Protein 4K51 (pdb70)

Structure (mmCIF, N/CA/C/O backbone):
data_4K51
#
_entry.id   4K51
#
_cell.length_a   137.140
_cell.length_b   137.140
_cell.length_c   137.140
_cell.angle_alpha   90.00
_cell.angle_beta   90.00
_cell.angle_gamma   90.00
#
_symmetry.space_group_name_H-M   'I 21 3'
#
loop_
_atom_site.group_PDB
_atom_site.id
_atom_site.type_symbol
_atom_site.label_atom_id
_atom_site.label_alt_id
_atom_site.label_comp_id
_atom_site.label_asym_id
_atom_site.label_entity_id
_atom_site.label_seq_id
_atom_site.pdbx_PDB_ins_code
_atom_site.Cartn_x
_atom_site.Cartn_y
_atom_site.Cartn_z
_atom_site.occupancy
_atom_site.B_iso_or_equiv
_atom_site.auth_seq_id
_atom_site.auth_comp_id
_atom_site.auth_asym_id
_atom_site.auth_atom_id
_atom_site.pdbx_PDB_model_num
ATOM 1 N N . THR A 1 8 ? 69.926 26.364 -15.602 1.00 111.39 278 THR A N 1
ATOM 2 C CA . THR A 1 8 ? 69.332 26.734 -14.321 1.00 110.49 278 THR A CA 1
ATOM 3 C C . THR A 1 8 ? 70.208 26.312 -13.147 1.00 110.74 278 THR A C 1
ATOM 4 O O . THR A 1 8 ? 70.705 25.186 -13.093 1.00 109.68 278 THR A O 1
ATOM 8 N N . LEU A 1 9 ? 70.384 27.229 -12.203 1.00 95.55 279 LEU A N 1
ATOM 9 C CA . LEU A 1 9 ? 71.117 26.940 -10.986 1.00 94.99 279 LEU A CA 1
ATOM 10 C C . LEU A 1 9 ? 70.276 26.084 -10.036 1.00 92.58 279 LEU A C 1
ATOM 11 O O . LEU A 1 9 ? 70.814 25.287 -9.253 1.00 90.73 279 LEU A O 1
ATOM 16 N N . ALA A 1 10 ? 68.957 26.236 -10.135 1.00 95.44 280 ALA A N 1
ATOM 17 C CA . ALA A 1 10 ? 68.019 25.432 -9.357 1.00 92.97 280 ALA A CA 1
ATOM 18 C C . ALA A 1 10 ? 68.167 23.935 -9.631 1.00 89.92 280 ALA A C 1
ATOM 19 O O . ALA A 1 10 ? 68.451 23.169 -8.711 1.00 87.88 280 ALA A O 1
ATOM 21 N N . ASN A 1 11 ? 67.988 23.525 -10.886 1.00 92.09 281 ASN A N 1
ATOM 22 C CA . ASN A 1 11 ? 68.105 22.118 -11.295 1.00 89.64 281 ASN A CA 1
ATOM 23 C C . ASN A 1 11 ? 69.452 21.473 -10.977 1.00 88.28 281 ASN A C 1
ATOM 24 O O . ASN A 1 11 ? 69.538 20.282 -10.660 1.00 88.05 281 ASN A O 1
ATOM 29 N N . TYR A 1 12 ? 70.494 22.287 -11.032 1.00 75.63 282 TYR A N 1
ATOM 30 C CA . TYR A 1 12 ? 71.840 21.844 -10.723 1.00 74.41 282 TYR A CA 1
ATOM 31 C C . TYR A 1 12 ? 71.978 21.585 -9.214 1.00 71.41 282 TYR A C 1
ATOM 32 O O . TYR A 1 12 ? 72.661 20.639 -8.782 1.00 69.71 282 TYR A O 1
ATOM 41 N N . TYR A 1 13 ? 71.295 22.403 -8.418 1.00 76.70 283 TYR A N 1
ATOM 42 C CA . TYR A 1 13 ? 71.263 22.219 -6.971 1.00 74.03 283 TYR A CA 1
ATOM 43 C C . TYR A 1 13 ? 70.364 21.043 -6.575 1.00 70.61 283 TYR A C 1
ATOM 44 O O . TYR A 1 13 ? 70.731 20.221 -5.731 1.00 69.37 283 TYR A O 1
ATOM 53 N N . GLU A 1 14 ? 69.187 20.994 -7.187 1.00 70.30 284 GLU A N 1
ATOM 54 C CA . GLU A 1 14 ? 68.244 19.888 -7.064 1.00 70.56 284 GLU A CA 1
ATOM 55 C C . GLU A 1 14 ? 68.944 18.548 -7.296 1.00 69.56 284 GLU A C 1
ATOM 56 O O . GLU A 1 14 ? 68.927 17.632 -6.445 1.00 68.59 284 GLU A O 1
ATOM 62 N N . ASN A 1 15 ? 69.562 18.446 -8.466 1.00 76.18 285 ASN A N 1
ATOM 63 C CA . ASN A 1 15 ? 70.377 17.293 -8.798 1.00 76.00 285 ASN A CA 1
ATOM 64 C C . ASN A 1 15 ? 71.421 17.006 -7.722 1.00 75.53 285 ASN A C 1
ATOM 65 O O . ASN A 1 15 ? 71.620 15.849 -7.341 1.00 75.41 285 ASN A O 1
ATOM 70 N N . LEU A 1 16 ? 72.052 18.062 -7.212 1.00 66.33 286 LEU A N 1
ATOM 71 C CA . LEU A 1 16 ? 73.022 17.928 -6.123 1.00 65.32 286 LEU A CA 1
ATOM 72 C C . LEU A 1 16 ? 72.417 17.358 -4.824 1.00 63.52 286 LEU A C 1
ATOM 73 O O . LEU A 1 16 ? 73.094 16.622 -4.091 1.00 62.72 286 LEU A O 1
ATOM 78 N N . VAL A 1 17 ? 71.180 17.733 -4.493 1.00 64.12 287 VAL A N 1
ATOM 79 C CA . VAL A 1 17 ? 70.572 17.185 -3.282 1.00 62.21 287 VAL A CA 1
ATOM 80 C C . VAL A 1 17 ? 70.322 15.688 -3.447 1.00 60.24 287 VAL A C 1
ATOM 81 O O . VAL A 1 17 ? 70.472 14.917 -2.485 1.00 59.53 287 VAL A O 1
ATOM 85 N N . LYS A 1 18 ? 69.972 15.264 -4.663 1.00 54.63 288 LYS A N 1
ATOM 86 C CA . LYS A 1 18 ? 69.773 13.831 -4.886 1.00 55.58 288 LYS A CA 1
ATOM 87 C C . LYS A 1 18 ? 71.078 13.066 -4.743 1.00 56.79 288 LYS A C 1
ATOM 88 O O . LYS A 1 18 ? 71.168 12.082 -4.000 1.00 56.93 288 LYS A O 1
ATOM 94 N N . VAL A 1 19 ? 72.092 13.543 -5.457 1.00 61.52 289 VAL A N 1
ATOM 95 C CA . VAL A 1 19 ? 73.422 12.962 -5.387 1.00 63.67 289 VAL A CA 1
ATOM 96 C C . VAL A 1 19 ? 73.884 12.769 -3.957 1.00 62.58 289 VAL A C 1
ATOM 97 O O . VAL A 1 19 ? 74.236 11.654 -3.552 1.00 63.14 289 VAL A O 1
ATOM 101 N N . PHE A 1 20 ? 73.828 13.839 -3.173 1.00 60.05 290 PHE A N 1
ATOM 102 C CA . PHE A 1 20 ? 74.302 13.787 -1.798 1.00 59.10 290 PHE A CA 1
ATOM 103 C C . PHE A 1 20 ? 73.448 12.912 -0.888 1.00 56.34 290 PHE A C 1
ATOM 104 O O . PHE A 1 20 ? 73.950 12.339 0.085 1.00 55.00 290 PHE A O 1
ATOM 112 N N . PHE A 1 21 ? 72.185 12.737 -1.253 1.00 56.19 291 PHE A N 1
ATOM 113 C CA . PHE A 1 21 ? 71.347 11.830 -0.494 1.00 56.92 291 PHE A CA 1
ATOM 114 C C . PHE A 1 21 ? 71.762 10.387 -0.713 1.00 56.52 291 PHE A C 1
ATOM 115 O O . PHE A 1 21 ? 71.890 9.638 0.256 1.00 56.01 291 PHE A O 1
ATOM 123 N N . VAL A 1 22 ? 72.006 9.995 -1.961 1.00 62.48 292 VAL A N 1
ATOM 124 C CA . VAL A 1 22 ? 72.426 8.619 -2.234 1.00 64.46 292 VAL A CA 1
ATOM 125 C C . VAL A 1 22 ? 73.876 8.350 -1.793 1.00 67.08 292 VAL A C 1
ATOM 126 O O . VAL A 1 22 ? 74.241 7.201 -1.543 1.00 69.76 292 VAL A O 1
ATOM 130 N N . SER A 1 23 ? 74.692 9.395 -1.666 1.00 68.76 293 SER A N 1
ATOM 131 C CA . SER A 1 23 ? 76.103 9.202 -1.310 1.00 68.94 293 SER A CA 1
ATOM 132 C C . SER A 1 23 ? 76.332 8.928 0.163 1.00 68.44 293 SER A C 1
ATOM 133 O O . SER A 1 23 ? 77.326 8.304 0.542 1.00 70.32 293 SER A O 1
ATOM 136 N N . GLY A 1 24 ? 75.416 9.391 0.999 1.00 60.79 294 GLY A N 1
ATOM 137 C CA . GLY A 1 24 ? 75.585 9.236 2.428 1.00 58.65 294 GLY A CA 1
ATOM 138 C C . GLY A 1 24 ? 76.371 10.399 2.976 1.00 58.06 294 GLY A C 1
ATOM 139 O O . GLY A 1 24 ? 77.012 10.284 4.015 1.00 59.26 294 GLY A O 1
ATOM 140 N N . ASP A 1 25 ? 76.304 11.533 2.291 1.00 63.46 295 ASP A N 1
ATOM 141 C CA . ASP A 1 25 ? 76.887 12.756 2.811 1.00 62.15 295 ASP A CA 1
ATOM 142 C C . ASP A 1 25 ? 75.691 13.690 3.075 1.00 61.30 295 ASP A C 1
ATOM 143 O O . ASP A 1 25 ? 75.406 14.583 2.273 1.00 59.65 295 ASP A O 1
ATOM 148 N N . PRO A 1 26 ? 74.955 13.451 4.181 1.00 66.04 296 PRO A N 1
ATOM 149 C CA . PRO A 1 26 ? 73.699 14.156 4.482 1.00 65.09 296 PRO A CA 1
ATOM 150 C C . PRO A 1 26 ? 73.853 15.651 4.735 1.00 65.29 296 PRO A C 1
ATOM 151 O O . PRO A 1 26 ? 72.944 16.416 4.414 1.00 65.69 296 PRO A O 1
ATOM 155 N N . LEU A 1 27 ? 75.000 16.056 5.262 1.00 52.42 297 LEU A N 1
ATOM 156 C CA . LEU A 1 27 ? 75.266 17.463 5.537 1.00 53.49 297 LEU A CA 1
ATOM 157 C C . LEU A 1 27 ? 75.332 18.280 4.246 1.00 54.36 297 LEU A C 1
ATOM 158 O O . LEU A 1 27 ? 74.850 19.409 4.191 1.00 56.05 297 LEU A O 1
ATOM 163 N N . LEU A 1 28 ? 75.923 17.691 3.205 1.00 58.79 298 LEU A N 1
ATOM 164 C CA . LEU A 1 28 ? 75.965 18.299 1.878 1.00 57.12 298 LEU A CA 1
ATOM 165 C C . LEU A 1 28 ? 74.572 18.273 1.235 1.00 56.07 298 LEU A C 1
ATOM 166 O O . LEU A 1 28 ? 74.231 19.128 0.417 1.00 57.24 298 LEU A O 1
ATOM 171 N N . HIS A 1 29 ? 73.778 17.274 1.614 1.00 50.78 299 HIS A N 1
ATOM 172 C CA . HIS A 1 29 ? 72.399 17.127 1.158 1.00 50.03 299 HIS A CA 1
ATOM 173 C C . HIS A 1 29 ? 71.530 18.293 1.629 1.00 51.38 299 HIS A C 1
ATOM 174 O O . HIS A 1 29 ? 70.951 19.022 0.813 1.00 51.04 299 HIS A O 1
ATOM 181 N N . THR A 1 30 ? 71.478 18.492 2.947 1.00 57.11 300 THR A N 1
ATOM 182 C CA . THR A 1 30 ? 70.757 19.641 3.495 1.00 58.69 300 THR A CA 1
ATOM 183 C C . THR A 1 30 ? 71.380 20.970 3.066 1.00 59.25 300 THR A C 1
ATOM 184 O O . THR A 1 30 ? 70.670 21.966 2.924 1.00 59.60 300 THR A O 1
ATOM 188 N N . THR A 1 31 ? 72.686 20.968 2.821 1.00 54.90 301 THR A N 1
ATOM 189 C CA . THR A 1 31 ? 73.394 22.160 2.341 1.00 56.65 301 THR A CA 1
ATOM 190 C C . THR A 1 31 ? 72.939 22.560 0.948 1.00 58.37 301 THR A C 1
ATOM 191 O O . THR A 1 31 ? 72.582 23.721 0.721 1.00 59.42 301 THR A O 1
ATOM 195 N N . ALA A 1 32 ? 72.980 21.609 0.021 1.00 58.33 302 ALA A N 1
ATOM 196 C CA . ALA A 1 32 ? 72.509 21.835 -1.344 1.00 58.95 302 ALA A CA 1
ATOM 197 C C . ALA A 1 32 ? 71.024 22.210 -1.351 1.00 59.18 302 ALA A C 1
ATOM 198 O O . ALA A 1 32 ? 70.570 22.985 -2.201 1.00 59.23 302 ALA A O 1
ATOM 200 N N . TRP A 1 33 ? 70.284 21.669 -0.386 1.00 67.57 303 TRP A N 1
ATOM 201 C CA . TRP A 1 33 ? 68.876 22.001 -0.192 1.00 68.61 303 TRP A CA 1
ATOM 202 C C . TRP A 1 33 ? 68.734 23.492 0.110 1.00 70.22 303 TRP A C 1
ATOM 203 O O . TRP A 1 33 ? 67.884 24.179 -0.464 1.00 72.11 303 TRP A O 1
ATOM 214 N N . LYS A 1 34 ? 69.570 23.986 1.015 1.00 59.68 304 LYS A N 1
ATOM 215 C CA . LYS A 1 34 ? 69.540 25.396 1.392 1.00 61.05 304 LYS A CA 1
ATOM 216 C C . LYS A 1 34 ? 69.925 26.305 0.227 1.00 61.70 304 LYS A C 1
ATOM 217 O O . LYS A 1 34 ? 69.353 27.394 0.053 1.00 63.19 304 LYS A O 1
ATOM 223 N N . LYS A 1 35 ? 70.911 25.867 -0.554 1.00 58.93 305 LYS A N 1
ATOM 224 C CA . LYS A 1 35 ? 71.332 26.588 -1.749 1.00 60.25 305 LYS A CA 1
ATOM 225 C C . LYS A 1 35 ? 70.217 26.677 -2.794 1.00 61.18 305 LYS A C 1
ATOM 226 O O . LYS A 1 35 ? 70.086 27.684 -3.489 1.00 62.72 305 LYS A O 1
ATOM 232 N N . PHE A 1 36 ? 69.412 25.624 -2.886 1.00 69.48 306 PHE A N 1
ATOM 233 C CA . PHE A 1 36 ? 68.247 25.615 -3.765 1.00 71.00 306 PHE A CA 1
ATOM 234 C C . PHE A 1 36 ? 67.143 26.523 -3.234 1.00 73.75 306 PHE A C 1
ATOM 235 O O . PHE A 1 36 ? 66.459 27.194 -4.006 1.00 75.41 306 PHE A O 1
ATOM 243 N N . TYR A 1 37 ? 66.983 26.533 -1.914 1.00 76.98 307 TYR A N 1
ATOM 244 C CA . TYR A 1 37 ? 65.905 27.255 -1.239 1.00 79.55 307 TYR A CA 1
ATOM 245 C C . TYR A 1 37 ? 66.052 28.766 -1.351 1.00 82.85 307 TYR A C 1
ATOM 246 O O . TYR A 1 37 ? 65.065 29.480 -1.566 1.00 84.18 307 TYR A O 1
ATOM 255 N N . LYS A 1 38 ? 67.284 29.247 -1.205 1.00 83.70 308 LYS A N 1
ATOM 256 C CA . LYS A 1 38 ? 67.597 30.660 -1.399 1.00 85.92 308 LYS A CA 1
ATOM 257 C C . LYS A 1 38 ? 67.179 31.088 -2.805 1.00 88.08 308 LYS A C 1
ATOM 258 O O . LYS A 1 38 ? 66.533 32.122 -2.975 1.00 89.63 308 LYS A O 1
ATOM 264 N N . LEU A 1 39 ? 67.568 30.298 -3.805 1.00 84.78 309 LEU A N 1
ATOM 265 C CA . LEU A 1 39 ? 67.126 30.504 -5.185 1.00 86.47 309 LEU A CA 1
ATOM 266 C C . LEU A 1 39 ? 65.614 30.581 -5.302 1.00 88.16 309 LEU A C 1
ATOM 267 O O . LEU A 1 39 ? 65.073 31.529 -5.874 1.00 90.23 309 LEU A O 1
ATOM 272 N N . TYR A 1 40 ? 64.939 29.566 -4.774 1.00 70.69 310 TYR A N 1
ATOM 273 C CA . TYR A 1 40 ? 63.488 29.496 -4.856 1.00 72.84 310 TYR A CA 1
ATOM 274 C C . TYR A 1 40 ? 62.847 30.715 -4.185 1.00 77.01 310 TYR A C 1
ATOM 275 O O . TYR A 1 40 ? 61.774 31.157 -4.595 1.00 77.17 310 TYR A O 1
ATOM 284 N N . SER A 1 41 ? 63.520 31.257 -3.167 1.00 92.11 311 SER A N 1
ATOM 285 C CA . SER A 1 41 ? 63.035 32.431 -2.448 1.00 96.89 311 SER A CA 1
ATOM 286 C C . SER A 1 41 ? 63.228 33.713 -3.267 1.00 102.80 311 SER A C 1
ATOM 287 O O . SER A 1 41 ? 62.413 34.639 -3.186 1.00 104.07 311 SER A O 1
ATOM 290 N N . THR A 1 42 ? 64.309 33.775 -4.043 1.00 94.11 312 THR A N 1
ATOM 291 C CA . THR A 1 42 ? 64.511 34.871 -4.986 1.00 99.14 312 THR A CA 1
ATOM 292 C C . THR A 1 42 ? 63.436 34.824 -6.060 1.00 105.48 312 THR A C 1
ATOM 293 O O . THR A 1 42 ? 62.929 35.848 -6.499 1.00 109.39 312 THR A O 1
ATOM 297 N N . ASN A 1 43 ? 63.115 33.614 -6.490 1.00 112.92 313 ASN A N 1
ATOM 298 C CA . ASN A 1 43 ? 62.106 33.389 -7.508 1.00 115.44 313 ASN A CA 1
ATOM 299 C C . ASN A 1 43 ? 60.724 33.883 -7.073 1.00 121.78 313 ASN A C 1
ATOM 300 O O . ASN A 1 43 ? 60.418 33.901 -5.882 1.00 120.46 313 ASN A O 1
ATOM 305 N N . PRO A 1 44 ? 59.890 34.295 -8.042 1.00 108.40 314 PRO A N 1
ATOM 306 C CA . PRO A 1 44 ? 58.540 34.760 -7.721 1.00 113.63 314 PRO A CA 1
ATOM 307 C C . PRO A 1 44 ? 57.438 33.760 -8.093 1.00 117.89 314 PRO A C 1
ATOM 308 O O . PRO A 1 44 ? 56.262 34.098 -7.981 1.00 118.96 314 PRO A O 1
ATOM 312 N N . ARG A 1 45 ? 57.805 32.554 -8.524 1.00 171.40 315 ARG A N 1
ATOM 313 C CA . ARG A 1 45 ? 56.815 31.499 -8.770 1.00 173.45 315 ARG A CA 1
ATOM 314 C C . ARG A 1 45 ? 56.524 30.812 -7.445 1.00 171.35 315 ARG A C 1
ATOM 315 O O . ARG A 1 45 ? 55.984 29.700 -7.400 1.00 170.77 315 ARG A O 1
ATOM 323 N N . ALA A 1 46 ? 56.882 31.499 -6.367 1.00 143.27 316 ALA A N 1
ATOM 324 C CA . ALA A 1 46 ? 56.784 30.963 -5.026 1.00 139.20 316 ALA A CA 1
ATOM 325 C C . ALA A 1 46 ? 55.353 30.714 -4.604 1.00 137.09 316 ALA A C 1
ATOM 326 O O . ALA A 1 46 ? 54.550 31.641 -4.506 1.00 138.37 316 ALA A O 1
ATOM 328 N N . THR A 1 47 ? 55.040 29.445 -4.360 1.00 97.83 317 THR A N 1
ATOM 329 C CA . THR A 1 47 ? 53.848 29.100 -3.612 1.00 97.70 317 THR A CA 1
ATOM 330 C C . THR A 1 47 ? 54.323 28.983 -2.176 1.00 91.78 317 THR A C 1
ATOM 331 O O . THR A 1 47 ? 55.437 28.518 -1.920 1.00 89.84 317 THR A O 1
ATOM 335 N N . GLU A 1 48 ? 53.490 29.423 -1.241 1.00 96.06 318 GLU A N 1
ATOM 336 C CA . GLU A 1 48 ? 53.833 29.381 0.173 1.00 93.89 318 GLU A CA 1
ATOM 337 C C . GLU A 1 48 ? 53.943 27.930 0.662 1.00 88.99 318 GLU A C 1
ATOM 338 O O . GLU A 1 48 ? 54.665 27.625 1.619 1.00 87.23 318 GLU A O 1
ATOM 344 N N . GLU A 1 49 ? 53.220 27.037 -0.011 1.00 113.63 319 GLU A N 1
ATOM 345 C CA . GLU A 1 49 ? 53.200 25.621 0.345 1.00 111.80 319 GLU A CA 1
ATOM 346 C C . GLU A 1 49 ? 54.476 24.888 -0.032 1.00 104.99 319 GLU A C 1
ATOM 347 O O . GLU A 1 49 ? 54.878 23.940 0.645 1.00 104.69 319 GLU A O 1
ATOM 353 N N . GLU A 1 50 ? 55.102 25.315 -1.121 1.00 89.36 320 GLU A N 1
ATOM 354 C CA . GLU A 1 50 ? 56.402 24.783 -1.483 1.00 83.65 320 GLU A CA 1
ATOM 355 C C . GLU A 1 50 ? 57.382 25.199 -0.403 1.00 78.07 320 GLU A C 1
ATOM 356 O O . GLU A 1 50 ? 58.244 24.424 -0.019 1.00 76.12 320 GLU A O 1
ATOM 362 N N . PHE A 1 51 ? 57.230 26.421 0.098 1.00 90.95 321 PHE A N 1
ATOM 363 C CA . PHE A 1 51 ? 58.046 26.895 1.210 1.00 87.69 321 PHE A CA 1
ATOM 364 C C . PHE A 1 51 ? 57.934 25.999 2.437 1.00 84.37 321 PHE A C 1
ATOM 365 O O . PHE A 1 51 ? 58.942 25.554 2.986 1.00 84.00 321 PHE A O 1
ATOM 373 N N . LYS A 1 52 ? 56.702 25.731 2.862 1.00 76.43 322 LYS A N 1
ATOM 374 C CA . LYS A 1 52 ? 56.494 24.867 4.014 1.00 73.16 322 LYS A CA 1
ATOM 375 C C . LYS A 1 52 ? 57.048 23.463 3.794 1.00 70.43 322 LYS A C 1
ATOM 376 O O . LYS A 1 52 ? 57.719 22.915 4.666 1.00 69.82 322 LYS A O 1
ATOM 382 N N . THR A 1 53 ? 56.806 22.904 2.614 1.00 72.28 323 THR A N 1
ATOM 383 C CA . THR A 1 53 ? 57.303 21.574 2.287 1.00 69.10 323 THR A CA 1
ATOM 384 C C . THR A 1 53 ? 58.835 21.555 2.233 1.00 66.01 323 THR A C 1
ATOM 385 O O . THR A 1 53 ? 59.461 20.673 2.815 1.00 65.07 323 THR A O 1
ATOM 389 N N . TYR A 1 54 ? 59.436 22.515 1.536 1.00 62.83 324 TYR A N 1
ATOM 390 C CA . TYR A 1 54 ? 60.894 22.568 1.393 1.00 60.90 324 TYR A CA 1
ATOM 391 C C . TYR A 1 54 ? 61.590 22.827 2.723 1.00 59.33 324 TYR A C 1
ATOM 392 O O . TYR A 1 54 ? 62.567 22.158 3.054 1.00 58.12 324 TYR A O 1
ATOM 401 N N . SER A 1 55 ? 61.068 23.785 3.482 1.00 59.50 325 SER A N 1
ATOM 402 C CA . SER A 1 55 ? 61.636 24.147 4.770 1.00 59.60 325 SER A CA 1
ATOM 403 C C . SER A 1 55 ? 61.530 22.976 5.749 1.00 57.29 325 SER A C 1
ATOM 404 O O . SER A 1 55 ? 62.512 22.627 6.415 1.00 57.20 325 SER A O 1
ATOM 407 N N . SER A 1 56 ? 60.348 22.364 5.830 1.00 68.73 326 SER A N 1
ATOM 408 C CA . SER A 1 56 ? 60.152 21.168 6.652 1.00 67.17 326 SER A CA 1
ATOM 409 C C . SER A 1 56 ? 61.076 20.033 6.200 1.00 66.55 326 SER A C 1
ATOM 410 O O . SER A 1 56 ? 61.666 19.329 7.024 1.00 67.86 326 SER A O 1
ATOM 413 N N . THR A 1 57 ? 61.216 19.874 4.888 1.00 60.79 327 THR A N 1
ATOM 414 C CA . THR A 1 57 ? 62.119 18.878 4.313 1.00 59.19 327 THR A CA 1
ATOM 415 C C . THR A 1 57 ? 63.569 19.123 4.741 1.00 59.40 327 THR A C 1
ATOM 416 O O . THR A 1 57 ? 64.251 18.201 5.201 1.00 58.89 327 THR A O 1
ATOM 420 N N . ILE A 1 58 ? 64.026 20.363 4.578 1.00 61.15 328 ILE A N 1
ATOM 421 C CA . ILE A 1 58 ? 65.377 20.766 4.970 1.00 60.82 328 ILE A CA 1
ATOM 422 C C . ILE A 1 58 ? 65.668 20.499 6.457 1.00 60.64 328 ILE A C 1
ATOM 423 O O . ILE A 1 58 ? 66.667 19.854 6.821 1.00 59.37 328 ILE A O 1
ATOM 428 N N . PHE A 1 59 ? 64.786 20.994 7.315 1.00 58.39 329 PHE A N 1
ATOM 429 C CA . PHE A 1 59 ? 64.968 20.840 8.750 1.00 58.48 329 PHE A CA 1
ATOM 430 C C . PHE A 1 59 ? 64.970 19.367 9.166 1.00 57.77 329 PHE A C 1
ATOM 431 O O . PHE A 1 59 ? 65.851 18.938 9.911 1.00 57.61 329 PHE A O 1
ATOM 439 N N . LEU A 1 60 ? 64.043 18.578 8.628 1.00 58.81 330 LEU A N 1
ATOM 440 C CA . LEU A 1 60 ? 63.986 17.143 8.912 1.00 57.96 330 LEU A CA 1
ATOM 441 C C . LEU A 1 60 ? 65.269 16.448 8.443 1.00 58.31 330 LEU A C 1
ATOM 442 O O . LEU A 1 60 ? 65.744 15.519 9.091 1.00 59.09 330 LEU A O 1
ATOM 447 N N . SER A 1 61 ? 65.819 16.899 7.322 1.00 53.52 331 SER A N 1
ATOM 448 C CA . SER A 1 61 ? 67.095 16.381 6.836 1.00 53.04 331 SER A CA 1
ATOM 449 C C . SER A 1 61 ? 68.211 16.613 7.844 1.00 52.49 331 SER A C 1
ATOM 450 O O . SER A 1 61 ? 69.045 15.734 8.066 1.00 51.63 331 SER A O 1
ATOM 453 N N . ALA A 1 62 ? 68.195 17.784 8.479 1.00 63.73 332 ALA A N 1
ATOM 454 C CA . ALA A 1 62 ? 69.217 18.132 9.457 1.00 61.94 332 ALA A CA 1
ATOM 455 C C . ALA A 1 62 ? 69.060 17.359 10.764 1.00 62.37 332 ALA A C 1
ATOM 456 O O . ALA A 1 62 ? 70.053 16.893 11.321 1.00 61.60 332 ALA A O 1
ATOM 458 N N . ILE A 1 63 ? 67.819 17.172 11.212 1.00 52.84 333 ILE A N 1
ATOM 459 C CA . ILE A 1 63 ? 67.527 16.414 12.431 1.00 54.84 333 ILE A CA 1
ATOM 460 C C . ILE A 1 63 ? 67.974 14.962 12.266 1.00 54.51 333 ILE A C 1
ATOM 461 O O . ILE A 1 63 ? 68.654 14.401 13.124 1.00 54.59 333 ILE A O 1
ATOM 466 N N . SER A 1 64 ? 67.595 14.361 11.147 1.00 60.64 334 SER A N 1
ATOM 467 C CA . SER A 1 64 ? 67.900 12.965 10.878 1.00 60.55 334 SER A CA 1
ATOM 468 C C . SER A 1 64 ? 69.319 12.731 10.379 1.00 61.53 334 SER A C 1
ATOM 469 O O . SER A 1 64 ? 69.645 11.648 9.895 1.00 61.43 334 SER A O 1
ATOM 472 N N . THR A 1 65 ? 70.179 13.729 10.531 1.00 53.80 335 THR A N 1
ATOM 473 C CA . THR A 1 65 ? 71.566 13.601 10.111 1.00 54.98 335 THR A CA 1
ATOM 474 C C . THR A 1 65 ? 72.356 12.881 11.184 1.00 57.03 335 THR A C 1
ATOM 475 O O . THR A 1 65 ? 72.248 13.198 12.365 1.00 57.40 335 THR A O 1
ATOM 479 N N . GLN A 1 66 ? 73.125 11.887 10.758 1.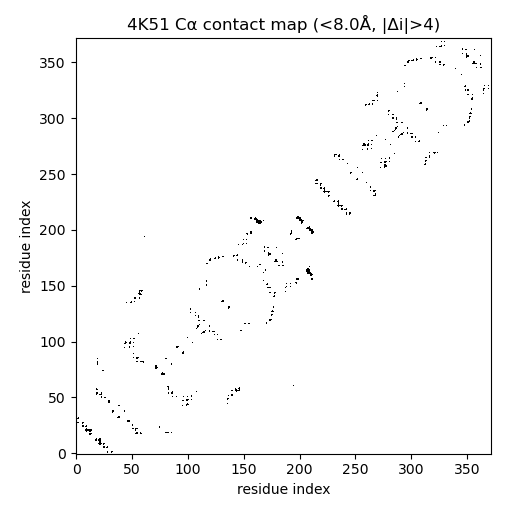00 58.43 336 GLN A N 1
ATOM 480 C CA . GLN A 1 66 ? 73.975 11.090 11.628 1.00 62.09 336 GLN A CA 1
ATOM 481 C C . GLN A 1 66 ? 74.870 11.965 12.491 1.00 65.43 336 GLN A C 1
ATOM 482 O O . GLN A 1 66 ? 75.272 13.051 12.082 1.00 64.18 336 GLN A O 1
ATOM 488 N N . LEU A 1 67 ? 75.155 11.500 13.699 1.00 61.02 337 LEU A N 1
ATOM 489 C CA . LEU A 1 67 ? 76.037 12.223 14.602 1.00 67.57 337 LEU A CA 1
ATOM 490 C C . LEU A 1 67 ? 77.446 12.277 14.028 1.00 71.68 337 LEU A C 1
ATOM 491 O O . LEU A 1 67 ? 77.875 11.356 13.337 1.00 69.73 337 LEU A O 1
ATOM 496 N N . ASP A 1 68 ? 78.141 13.379 14.281 1.00 105.56 338 ASP A N 1
ATOM 497 C CA . ASP A 1 68 ? 79.443 13.642 13.680 1.00 111.29 338 ASP A CA 1
ATOM 498 C C . ASP A 1 68 ? 80.489 12.622 14.105 1.00 118.02 338 ASP A C 1
ATOM 499 O O . ASP A 1 68 ? 80.963 12.653 15.242 1.00 120.73 338 ASP A O 1
ATOM 504 N N . GLU A 1 69 ? 80.844 11.710 13.204 1.00 135.43 339 GLU A N 1
ATOM 505 C CA . GLU A 1 69 ? 82.033 10.909 13.427 1.00 141.83 339 GLU A CA 1
ATOM 506 C C . GLU A 1 69 ? 83.211 11.856 13.489 1.00 145.55 339 GLU A C 1
ATOM 507 O O . GLU A 1 69 ? 83.193 12.912 12.857 1.00 144.57 339 GLU A O 1
ATOM 513 N N . ILE A 1 70 ? 84.222 11.516 14.277 1.00 131.79 340 ILE A N 1
ATOM 514 C CA . ILE A 1 70 ? 85.447 12.295 14.252 1.00 135.35 340 ILE A CA 1
ATOM 515 C C . ILE A 1 70 ? 86.547 11.490 13.562 1.00 136.21 340 ILE A C 1
ATOM 516 O O . ILE A 1 70 ? 87.131 10.584 14.157 1.00 139.59 340 ILE A O 1
ATOM 521 N N . PRO A 1 71 ? 86.813 11.815 12.287 1.00 122.08 341 PRO A N 1
ATOM 522 C CA . PRO A 1 71 ? 87.762 11.119 11.421 1.00 120.59 341 PRO A CA 1
ATOM 523 C C . PRO A 1 71 ? 89.082 11.878 11.317 1.00 119.14 341 PRO A C 1
ATOM 524 O O . PRO A 1 71 ? 89.856 11.634 10.390 1.00 117.96 341 PRO A O 1
ATOM 528 N N . TYR A 1 75 ? 92.335 11.440 5.231 1.00 119.55 345 TYR A N 1
ATOM 529 C CA . TYR A 1 75 ? 92.224 12.766 4.628 1.00 119.76 345 TYR A CA 1
ATOM 530 C C . TYR A 1 75 ? 90.752 13.123 4.426 1.00 117.38 345 TYR A C 1
ATOM 531 O O . TYR A 1 75 ? 89.868 12.339 4.760 1.00 117.31 345 TYR A O 1
ATOM 540 N N . ASP A 1 76 ? 90.492 14.298 3.863 1.00 107.73 346 ASP A N 1
ATOM 541 C CA . ASP A 1 76 ? 89.125 14.728 3.585 1.00 104.12 346 ASP A CA 1
ATOM 542 C C . ASP A 1 76 ? 88.954 14.746 2.072 1.00 103.06 346 ASP A C 1
ATOM 543 O O . ASP A 1 76 ? 89.622 15.510 1.379 1.00 103.75 346 ASP A O 1
ATOM 548 N N . PRO A 1 77 ? 88.053 13.891 1.557 1.00 88.56 347 PRO A N 1
ATOM 549 C CA . PRO A 1 77 ? 87.754 13.798 0.125 1.00 87.19 347 PRO A CA 1
ATOM 550 C C . PRO A 1 77 ? 86.508 14.574 -0.276 1.00 84.19 347 PRO A C 1
ATOM 551 O O . PRO A 1 77 ? 86.049 14.428 -1.413 1.00 83.30 347 PRO A O 1
ATOM 555 N N . HIS A 1 78 ? 85.998 15.406 0.632 1.00 73.80 348 HIS A N 1
ATOM 556 C CA . HIS A 1 78 ? 84.834 16.238 0.345 1.00 72.44 348 HIS A CA 1
ATOM 557 C C . HIS A 1 78 ? 85.269 17.643 -0.084 1.00 72.55 348 HIS A C 1
ATOM 558 O O . HIS A 1 78 ? 84.428 18.507 -0.353 1.00 72.00 348 HIS A O 1
ATOM 565 N N . LEU A 1 79 ? 86.581 17.868 -0.148 1.00 94.61 349 LEU A N 1
ATOM 566 C CA . LEU A 1 79 ? 87.148 19.201 -0.376 1.00 95.68 349 LEU A CA 1
ATOM 567 C C . LEU A 1 79 ? 86.587 19.927 -1.604 1.00 96.26 349 LEU A C 1
ATOM 568 O O . LEU A 1 79 ? 86.197 21.092 -1.496 1.00 96.79 349 LEU A O 1
ATOM 573 N N . ARG A 1 80 ? 86.530 19.269 -2.761 1.00 84.17 350 ARG A N 1
ATOM 574 C CA . ARG A 1 80 ? 85.991 19.931 -3.955 1.00 86.38 350 ARG A CA 1
ATOM 575 C C . ARG A 1 80 ? 84.476 20.121 -3.864 1.00 84.20 350 ARG A C 1
ATOM 576 O O . ARG A 1 80 ? 83.918 20.983 -4.540 1.00 84.09 350 ARG A O 1
ATOM 584 N N . MET A 1 81 ? 83.821 19.336 -3.015 1.00 76.31 351 MET A N 1
ATOM 585 C CA . MET A 1 81 ? 82.394 19.499 -2.780 1.00 75.39 351 MET A CA 1
ATOM 586 C C . MET A 1 81 ? 82.144 20.695 -1.867 1.00 73.49 351 MET A C 1
ATOM 587 O O . MET A 1 81 ? 81.191 21.455 -2.078 1.00 73.69 351 MET A O 1
ATOM 592 N N . TYR A 1 82 ? 83.010 20.864 -0.867 1.00 72.29 352 TYR A N 1
ATOM 593 C CA . TYR A 1 82 ? 82.994 22.050 -0.016 1.00 70.92 352 TYR A CA 1
ATOM 594 C C . TYR A 1 82 ? 83.169 23.261 -0.924 1.00 71.82 352 TYR A C 1
ATOM 595 O O . TYR A 1 82 ? 82.407 24.229 -0.849 1.00 71.90 352 TYR A O 1
ATOM 604 N N . ARG A 1 83 ? 84.167 23.187 -1.799 1.00 91.46 353 ARG A N 1
ATOM 605 C CA . ARG A 1 83 ? 84.449 24.267 -2.734 1.00 92.81 353 ARG A CA 1
ATOM 606 C C . ARG A 1 83 ? 83.281 24.577 -3.652 1.00 94.67 353 ARG A C 1
ATOM 607 O O . ARG A 1 83 ? 82.875 25.728 -3.794 1.00 95.31 353 ARG A O 1
ATOM 615 N N . LEU A 1 84 ? 82.761 23.534 -4.276 1.00 75.80 354 LEU A N 1
ATOM 616 C CA . LEU A 1 84 ? 81.583 23.616 -5.119 1.00 78.34 354 LEU A CA 1
ATOM 617 C C . LEU A 1 84 ? 80.414 24.317 -4.410 1.00 80.79 354 LEU A C 1
ATOM 618 O O . LEU A 1 84 ? 79.721 25.134 -5.011 1.00 81.51 354 LEU A O 1
ATOM 623 N N . LEU A 1 85 ? 80.222 24.006 -3.129 1.00 102.96 355 LEU A N 1
ATOM 624 C CA . LEU A 1 85 ? 79.074 24.501 -2.363 1.00 103.43 355 LEU A CA 1
ATOM 625 C C . LEU A 1 85 ? 79.367 25.764 -1.554 1.00 108.69 355 LEU A C 1
ATOM 626 O O . LEU A 1 85 ? 78.518 26.238 -0.796 1.00 109.32 355 LEU A O 1
ATOM 631 N N . ASN A 1 86 ? 80.573 26.293 -1.720 1.00 97.65 356 ASN A N 1
ATOM 632 C CA . ASN A 1 86 ? 81.006 27.512 -1.036 1.00 101.23 356 ASN A CA 1
ATOM 633 C C . ASN A 1 86 ? 81.074 27.401 0.491 1.00 107.93 356 ASN A C 1
ATOM 634 O O . ASN A 1 86 ? 80.925 28.396 1.204 1.00 107.67 356 ASN A O 1
ATOM 639 N N . LEU A 1 87 ? 81.291 26.186 0.986 1.00 89.98 357 LEU A N 1
ATOM 640 C CA . LEU A 1 87 ? 81.662 25.998 2.379 1.00 97.52 357 LEU A CA 1
ATOM 641 C C . LEU A 1 87 ? 83.148 26.315 2.458 1.00 100.66 357 LEU A C 1
ATOM 642 O O . LEU A 1 87 ? 83.879 26.077 1.496 1.00 101.57 357 LEU A O 1
ATOM 647 N N . ASP A 1 88 ? 83.611 26.838 3.589 1.00 152.75 358 ASP A N 1
ATOM 648 C CA . ASP A 1 88 ? 85.042 27.068 3.749 1.00 156.63 358 ASP A CA 1
ATOM 649 C C . ASP A 1 88 ? 85.630 26.085 4.747 1.00 154.35 358 ASP A C 1
ATOM 650 O O . ASP A 1 88 ? 86.847 25.952 4.862 1.00 156.58 358 ASP A O 1
ATOM 655 N N . ALA A 1 89 ? 84.749 25.383 5.450 1.00 101.30 359 ALA A N 1
ATOM 656 C CA . ALA A 1 89 ? 85.172 24.357 6.392 1.00 95.09 359 ALA A CA 1
ATOM 657 C C . ALA A 1 89 ? 84.222 23.167 6.378 1.00 87.26 359 ALA A C 1
ATOM 658 O O . ALA A 1 89 ? 83.138 23.229 5.799 1.00 85.15 359 ALA A O 1
ATOM 660 N N . LYS A 1 90 ? 84.638 22.076 7.010 1.00 91.29 360 LYS A N 1
ATOM 661 C CA . LYS A 1 90 ? 83.782 20.913 7.177 1.00 85.25 360 LYS A CA 1
ATOM 662 C C . LYS A 1 90 ? 82.538 21.288 7.969 1.00 80.58 360 LYS A C 1
ATOM 663 O O . LYS A 1 90 ? 82.639 21.827 9.069 1.00 80.56 360 LYS A O 1
ATOM 669 N N . PRO A 1 91 ? 81.358 20.961 7.429 1.00 92.43 361 PRO A N 1
ATOM 670 C CA . PRO A 1 91 ? 80.118 21.345 8.101 1.00 88.76 361 PRO A CA 1
ATOM 671 C C . PRO A 1 91 ? 79.896 20.490 9.337 1.00 84.93 361 PRO A C 1
ATOM 672 O O . PRO A 1 91 ? 80.479 19.414 9.468 1.00 84.85 361 PRO A O 1
ATOM 676 N N . THR A 1 92 ? 79.073 20.979 10.253 1.00 78.18 362 THR A N 1
ATOM 677 C CA . THR A 1 92 ? 78.819 20.277 11.494 1.00 74.24 362 THR A CA 1
ATOM 678 C C . THR A 1 92 ? 77.325 20.133 11.668 1.00 69.08 362 THR A C 1
ATOM 679 O O . THR A 1 92 ? 76.560 21.047 11.337 1.00 68.91 362 THR A O 1
ATOM 683 N N . ARG A 1 93 ? 76.912 18.977 12.171 1.00 63.27 363 ARG A N 1
ATOM 684 C CA . ARG A 1 93 ? 75.510 18.708 12.430 1.00 60.50 363 ARG A CA 1
ATOM 685 C C . ARG A 1 93 ? 74.862 19.750 13.345 1.00 59.77 363 ARG A C 1
ATOM 686 O O . ARG A 1 93 ? 73.804 20.296 13.017 1.00 58.66 363 ARG A O 1
ATOM 694 N N . LYS A 1 94 ? 75.501 20.035 14.475 1.00 65.19 364 LYS A N 1
ATOM 695 C CA . LYS A 1 94 ? 74.979 21.024 15.417 1.00 68.13 364 LYS A CA 1
ATOM 696 C C . LYS A 1 94 ? 74.847 22.392 14.747 1.00 65.40 364 LYS A C 1
ATOM 697 O O . LYS A 1 94 ? 73.872 23.107 14.984 1.00 64.30 364 LYS A O 1
ATOM 703 N N . GLU A 1 95 ? 75.835 22.759 13.936 1.00 64.96 365 GLU A N 1
ATOM 704 C CA . GLU A 1 95 ? 75.831 24.047 13.240 1.00 65.64 365 GLU A CA 1
ATOM 705 C C . GLU A 1 95 ? 74.794 24.116 12.121 1.00 63.40 365 GLU A C 1
ATOM 706 O O . GLU A 1 95 ? 74.168 25.159 11.925 1.00 62.27 365 GLU A O 1
ATOM 712 N N . MET A 1 96 ? 74.611 23.016 11.390 1.00 60.56 366 MET A N 1
ATOM 713 C CA . MET A 1 96 ? 73.591 22.969 10.344 1.00 61.46 366 MET A CA 1
ATOM 714 C C . MET A 1 96 ? 72.228 23.219 10.964 1.00 60.84 366 MET A C 1
ATOM 715 O O . MET A 1 96 ? 71.475 24.081 10.500 1.00 61.99 366 MET A O 1
ATOM 720 N N . LEU A 1 97 ? 71.927 22.473 12.020 1.00 65.18 367 LEU A N 1
ATOM 721 C CA . LEU A 1 97 ? 70.685 22.658 12.755 1.00 64.35 367 LEU A CA 1
ATOM 722 C C . LEU A 1 97 ? 70.505 24.083 13.273 1.00 64.32 367 LEU A C 1
ATOM 723 O O . LEU A 1 97 ? 69.415 24.659 13.175 1.00 64.03 367 LEU A O 1
ATOM 728 N N . GLN A 1 98 ? 71.584 24.655 13.807 1.00 76.21 368 GLN A N 1
ATOM 729 C CA . GLN A 1 98 ? 71.560 26.015 14.341 1.00 76.82 368 GLN A CA 1
ATOM 730 C C . GLN A 1 98 ? 71.330 27.047 13.221 1.00 76.60 368 GLN A C 1
ATOM 731 O O . GLN A 1 98 ? 70.559 27.989 13.389 1.00 78.05 368 GLN A O 1
ATOM 737 N N . SER A 1 99 ? 72.007 26.859 12.089 1.00 65.90 369 SER A N 1
ATOM 738 C CA . SER A 1 99 ? 71.902 27.753 10.936 1.00 66.76 369 SER A CA 1
ATOM 739 C C . SER A 1 99 ? 70.476 27.763 10.387 1.00 67.61 369 SER A C 1
ATOM 740 O O . SER A 1 99 ? 69.995 28.794 9.907 1.00 68.80 369 SER A O 1
ATOM 743 N N . ILE A 1 100 ? 69.815 26.609 10.448 1.00 73.66 370 ILE A N 1
ATOM 744 C CA . ILE A 1 100 ? 68.421 26.498 10.027 1.00 71.97 370 ILE A CA 1
ATOM 745 C C . ILE A 1 100 ? 67.467 27.153 11.026 1.00 73.27 370 ILE A C 1
ATOM 746 O O . ILE A 1 100 ? 66.524 27.848 10.634 1.00 73.56 370 ILE A O 1
ATOM 751 N N . ILE A 1 101 ? 67.730 26.945 12.315 1.00 60.67 371 ILE A N 1
ATOM 752 C CA . ILE A 1 101 ? 66.888 27.504 13.378 1.00 61.48 371 ILE A CA 1
ATOM 753 C C . ILE A 1 101 ? 66.928 29.035 13.408 1.00 62.44 371 ILE A C 1
ATOM 754 O O . ILE A 1 101 ? 65.901 29.688 13.608 1.00 62.35 371 ILE A O 1
ATOM 759 N N . GLU A 1 102 ? 68.110 29.601 13.189 1.00 67.72 372 GLU A N 1
ATOM 760 C CA . GLU A 1 102 ? 68.294 31.049 13.195 1.00 69.97 372 GLU A CA 1
ATOM 761 C C . GLU A 1 102 ? 67.984 31.726 11.864 1.00 69.21 372 GLU A C 1
ATOM 762 O O . GLU A 1 102 ? 68.087 32.947 11.747 1.00 70.70 372 GLU A O 1
ATOM 768 N N . ASP A 1 103 ? 67.612 30.937 10.862 1.00 65.53 373 ASP A N 1
ATOM 769 C CA . ASP A 1 103 ? 67.219 31.466 9.557 1.00 67.76 373 ASP A CA 1
ATOM 770 C C . ASP A 1 103 ? 65.697 31.477 9.490 1.00 67.88 373 ASP A C 1
ATOM 771 O O . ASP A 1 103 ? 65.063 30.434 9.312 1.00 67.00 373 ASP A O 1
ATOM 776 N N . GLU A 1 104 ? 65.115 32.660 9.647 1.00 76.26 374 GLU A N 1
ATOM 777 C CA . GLU A 1 104 ? 63.666 32.803 9.746 1.00 77.52 374 GLU A CA 1
ATOM 778 C C . GLU A 1 104 ? 62.983 32.569 8.399 1.00 74.60 374 GLU A C 1
ATOM 779 O O . GLU A 1 104 ? 61.818 32.166 8.353 1.00 72.96 374 GLU A O 1
ATOM 785 N N . SER A 1 105 ? 63.732 32.767 7.316 1.00 67.17 375 SER A N 1
ATOM 786 C CA . SER A 1 105 ? 63.238 32.494 5.964 1.00 68.38 375 SER A CA 1
ATOM 787 C C . SER A 1 105 ? 62.903 31.012 5.812 1.00 68.89 375 SER A C 1
ATOM 788 O O . SER A 1 105 ? 62.000 30.645 5.058 1.00 69.20 375 SER A O 1
ATOM 791 N N . ILE A 1 106 ? 63.654 30.161 6.502 1.00 75.12 376 ILE A N 1
ATOM 792 C CA . ILE A 1 106 ? 63.368 28.731 6.519 1.00 74.06 376 ILE A CA 1
ATOM 793 C C . ILE A 1 106 ? 62.473 28.387 7.710 1.00 73.53 376 ILE A C 1
ATOM 794 O O . ILE A 1 106 ? 61.355 27.899 7.534 1.00 73.51 376 ILE A O 1
ATOM 799 N N . TYR A 1 107 ? 62.978 28.637 8.915 1.00 75.52 377 TYR A N 1
ATOM 800 C CA . TYR A 1 107 ? 62.350 28.171 10.156 1.00 74.92 377 TYR A CA 1
ATOM 801 C C . TYR A 1 107 ? 60.936 28.686 10.457 1.00 74.80 377 TYR A C 1
ATOM 802 O O . TYR A 1 107 ? 60.241 28.138 11.320 1.00 75.22 377 TYR A O 1
ATOM 811 N N . GLY A 1 108 ? 60.507 29.722 9.746 1.00 71.66 378 GLY A N 1
ATOM 812 C CA . GLY A 1 108 ? 59.164 30.250 9.907 1.00 71.81 378 GLY A CA 1
ATOM 813 C C . GLY A 1 108 ? 58.180 29.434 9.098 1.00 71.14 378 GLY A C 1
ATOM 814 O O . GLY A 1 108 ? 56.972 29.528 9.305 1.00 71.66 378 GLY A O 1
ATOM 815 N N . LYS A 1 109 ? 58.706 28.628 8.178 1.00 74.84 379 LYS A N 1
ATOM 816 C CA . LYS A 1 109 ? 57.893 27.797 7.296 1.00 74.56 379 LYS A CA 1
ATOM 817 C C . LYS A 1 109 ? 57.906 26.332 7.716 1.00 74.77 379 LYS A C 1
ATOM 818 O O . LYS A 1 109 ? 57.252 25.499 7.098 1.00 74.75 379 LYS A O 1
ATOM 824 N N . VAL A 1 110 ? 58.678 26.016 8.748 1.00 71.85 380 VAL A N 1
ATOM 825 C CA . VAL A 1 110 ? 58.825 24.638 9.214 1.00 72.35 380 VAL A CA 1
ATOM 826 C C . VAL A 1 110 ? 57.591 24.178 9.994 1.00 73.40 380 VAL A C 1
ATOM 827 O O . VAL A 1 110 ? 57.110 24.893 10.870 1.00 74.79 380 VAL A O 1
ATOM 831 N N . ASP A 1 111 ? 57.073 22.994 9.670 1.00 67.52 381 ASP A N 1
ATOM 832 C CA . ASP A 1 111 ? 55.953 22.433 10.421 1.00 67.66 381 ASP A CA 1
ATOM 833 C C . ASP A 1 111 ? 56.333 22.290 11.890 1.00 66.07 381 ASP A C 1
ATOM 834 O O . ASP A 1 111 ? 57.449 21.892 12.216 1.00 65.25 381 ASP A O 1
ATOM 839 N N . GLU A 1 112 ? 55.395 22.595 12.777 1.00 74.53 382 GLU A N 1
ATOM 840 C CA . GLU A 1 112 ? 55.665 22.604 14.215 1.00 76.23 382 GLU A CA 1
ATOM 841 C C . GLU A 1 112 ? 55.961 21.208 14.805 1.00 74.71 382 GLU A C 1
ATOM 842 O O . GLU A 1 112 ? 56.523 21.086 15.896 1.00 74.51 382 GLU A O 1
ATOM 848 N N . GLU A 1 113 ? 55.607 20.164 14.062 1.00 67.86 383 GLU A N 1
ATOM 849 C CA . GLU A 1 113 ? 55.889 18.788 14.467 1.00 69.52 383 GLU A CA 1
ATOM 850 C C . GLU A 1 113 ? 57.398 18.533 14.515 1.00 68.99 383 GLU A C 1
ATOM 851 O O . GLU A 1 113 ? 57.897 17.812 15.389 1.00 68.35 383 GLU A O 1
ATOM 857 N N . LEU A 1 114 ? 58.108 19.119 13.550 1.00 67.89 384 LEU A N 1
ATOM 858 C CA . LEU A 1 114 ? 59.554 18.996 13.454 1.00 67.33 384 LEU A CA 1
ATOM 859 C C . LEU A 1 114 ? 60.251 19.813 14.546 1.00 66.65 384 LEU A C 1
ATOM 860 O O . LEU A 1 114 ? 61.331 19.451 15.016 1.00 67.06 384 LEU A O 1
ATOM 865 N N . LYS A 1 115 ? 59.628 20.904 14.972 1.00 72.04 385 LYS A N 1
ATOM 866 C CA . LYS A 1 115 ? 60.179 21.695 16.065 1.00 73.01 385 LYS A CA 1
ATOM 867 C C . LYS A 1 115 ? 59.976 20.965 17.388 1.00 72.63 385 LYS A C 1
ATOM 868 O O . LYS A 1 115 ? 60.870 20.947 18.245 1.00 72.95 385 LYS A O 1
ATOM 874 N N . GLU A 1 116 ? 58.804 20.355 17.538 1.00 72.68 386 GLU A N 1
ATOM 875 C CA . GLU A 1 116 ? 58.518 19.486 18.673 1.00 74.33 386 GLU A CA 1
ATOM 876 C C . GLU A 1 116 ? 59.533 18.350 18.718 1.00 72.73 386 GLU A C 1
ATOM 877 O O . GLU A 1 116 ? 60.083 18.041 19.774 1.00 72.41 386 GLU A O 1
ATOM 883 N N . LEU A 1 117 ? 59.777 17.749 17.558 1.00 71.67 387 LEU A N 1
ATOM 884 C CA . LEU A 1 117 ? 60.731 16.652 17.405 1.00 72.05 387 LEU A CA 1
ATOM 885 C C . LEU A 1 117 ? 62.143 17.083 17.792 1.00 70.21 387 LEU A C 1
ATOM 886 O O . LEU A 1 117 ? 62.854 16.360 18.507 1.00 70.24 387 LEU A O 1
ATOM 891 N N . TYR A 1 118 ? 62.550 18.251 17.302 1.00 61.21 388 TYR A N 1
ATOM 892 C CA . TYR A 1 118 ? 63.851 18.812 17.643 1.00 61.34 388 TYR A CA 1
ATOM 893 C C . TYR A 1 118 ? 64.025 18.958 19.150 1.00 61.58 388 TYR A C 1
ATOM 894 O O . TYR A 1 118 ? 65.053 18.570 19.712 1.00 60.24 388 TYR A O 1
ATOM 903 N N . ASP A 1 119 ? 63.005 19.508 19.798 1.00 75.18 389 ASP A N 1
ATOM 904 C CA . ASP A 1 119 ? 63.030 19.707 21.237 1.00 78.94 389 ASP A CA 1
ATOM 905 C C . ASP A 1 119 ? 63.185 18.364 21.950 1.00 78.42 389 ASP A C 1
ATOM 906 O O . ASP A 1 119 ? 64.004 18.235 22.862 1.00 78.66 389 ASP A O 1
ATOM 911 N N . ILE A 1 120 ? 62.418 17.364 21.516 1.00 82.24 390 ILE A N 1
ATOM 912 C CA . ILE A 1 120 ? 62.426 16.045 22.153 1.00 83.10 390 ILE A CA 1
ATOM 913 C C . ILE A 1 120 ? 63.765 15.308 22.073 1.00 83.84 390 ILE A C 1
ATOM 914 O O . ILE A 1 120 ? 64.194 14.698 23.056 1.00 85.44 390 ILE A O 1
ATOM 919 N N . ILE A 1 121 ? 64.438 15.374 20.925 1.00 76.16 391 ILE A N 1
ATOM 920 C CA . ILE A 1 121 ? 65.671 14.597 20.764 1.00 75.66 391 ILE A CA 1
ATOM 921 C C . ILE A 1 121 ? 66.976 15.384 20.850 1.00 76.05 391 ILE A C 1
ATOM 922 O O . ILE A 1 121 ? 68.044 14.790 21.018 1.00 76.04 391 ILE A O 1
ATOM 927 N N . GLU A 1 122 ? 66.899 16.708 20.759 1.00 70.21 392 GLU A N 1
ATOM 928 C CA . GLU A 1 122 ? 68.113 17.516 20.764 1.00 70.96 392 GLU A CA 1
ATOM 929 C C . GLU A 1 122 ? 68.310 18.355 22.029 1.00 71.54 392 GLU A C 1
ATOM 930 O O . GLU A 1 122 ? 69.443 18.563 22.463 1.00 72.75 392 GLU A O 1
ATOM 936 N N . VAL A 1 123 ? 67.224 18.840 22.625 1.00 77.22 393 VAL A N 1
ATOM 937 C CA . VAL A 1 123 ? 67.357 19.718 23.785 1.00 77.82 393 VAL A CA 1
ATOM 938 C C . VAL A 1 123 ? 66.854 19.108 25.093 1.00 77.79 393 VAL A C 1
ATOM 939 O O . VAL A 1 123 ? 67.340 19.456 26.173 1.00 78.93 393 VAL A O 1
ATOM 943 N N . ASN A 1 124 ? 65.922 18.167 24.993 1.00 76.19 394 ASN A N 1
ATOM 944 C CA . ASN A 1 124 ? 65.411 17.491 26.175 1.00 78.32 394 ASN A CA 1
ATOM 945 C C . ASN A 1 124 ? 65.284 15.992 25.945 1.00 78.05 394 ASN A C 1
ATOM 946 O O . ASN A 1 124 ? 64.192 15.432 26.055 1.00 76.45 394 ASN A O 1
ATOM 951 N N . PHE A 1 125 ? 66.409 15.340 25.654 1.00 92.65 395 PHE A N 1
ATOM 952 C CA . PHE A 1 125 ? 66.407 13.901 25.410 1.00 93.44 395 PHE A CA 1
ATOM 953 C C . PHE A 1 125 ? 66.492 13.147 26.725 1.00 96.40 395 PHE A C 1
ATOM 954 O O . PHE A 1 125 ? 67.330 13.453 27.574 1.00 98.76 395 PHE A O 1
ATOM 962 N N . ASP A 1 126 ? 65.609 12.164 26.886 1.00 77.93 396 ASP A N 1
ATOM 963 C CA . ASP A 1 126 ? 65.669 11.224 27.999 1.00 79.46 396 ASP A CA 1
ATOM 964 C C . ASP A 1 126 ? 65.224 9.859 27.475 1.00 79.28 396 ASP A C 1
ATOM 965 O O . ASP A 1 126 ? 64.090 9.697 27.009 1.00 78.74 396 ASP A O 1
ATOM 970 N N . VAL A 1 127 ? 66.119 8.877 27.571 1.00 93.87 397 VAL A N 1
ATOM 971 C CA . VAL A 1 127 ? 65.838 7.507 27.138 1.00 92.87 397 VAL A CA 1
ATOM 972 C C . VAL A 1 127 ? 64.620 6.912 27.834 1.00 94.24 397 VAL A C 1
ATOM 973 O O . VAL A 1 127 ? 63.933 6.053 27.274 1.00 93.92 397 VAL A O 1
ATOM 977 N N . ASP A 1 128 ? 64.348 7.390 29.046 1.00 89.29 398 ASP A N 1
ATOM 978 C CA . ASP A 1 128 ? 63.246 6.889 29.858 1.00 90.30 398 ASP A CA 1
ATOM 979 C C . ASP A 1 128 ? 61.927 7.595 29.535 1.00 91.70 398 ASP A C 1
ATOM 980 O O . ASP A 1 128 ? 60.920 7.360 30.205 1.00 93.84 398 ASP A O 1
ATOM 985 N N . THR A 1 129 ? 61.922 8.452 28.513 1.00 87.83 399 THR A N 1
ATOM 986 C CA . THR A 1 129 ? 60.695 9.158 28.134 1.00 87.88 399 THR A CA 1
ATOM 987 C C . THR A 1 129 ? 60.410 9.229 26.619 1.00 86.36 399 THR A C 1
ATOM 988 O O . THR A 1 129 ? 59.309 9.616 26.213 1.00 85.80 399 THR A O 1
ATOM 992 N N . VAL A 1 130 ? 61.381 8.851 25.789 1.00 77.71 400 VAL A N 1
ATOM 993 C CA . VAL A 1 130 ? 61.267 9.029 24.335 1.00 76.74 400 VAL A CA 1
ATOM 994 C C . VAL A 1 130 ? 60.049 8.381 23.648 1.00 77.23 400 VAL A C 1
ATOM 995 O O . VAL A 1 130 ? 59.392 9.034 22.828 1.00 75.47 400 VAL A O 1
ATOM 999 N N . LYS A 1 131 ? 59.750 7.122 23.967 1.00 91.64 401 LYS A N 1
ATOM 1000 C CA . LYS A 1 131 ? 58.674 6.393 23.292 1.00 93.59 401 LYS A CA 1
ATOM 1001 C C . LYS A 1 131 ? 57.317 7.065 23.452 1.00 94.52 401 LYS A C 1
ATOM 1002 O O . LYS A 1 131 ? 56.554 7.190 22.493 1.00 94.19 401 LYS A O 1
ATOM 1008 N N . GLN A 1 132 ? 57.035 7.500 24.671 1.00 84.39 402 GLN A N 1
ATOM 1009 C CA . GLN A 1 132 ? 55.784 8.160 24.991 1.00 86.63 402 GLN A CA 1
ATOM 1010 C C . GLN A 1 132 ? 55.690 9.503 24.272 1.00 84.60 402 GLN A C 1
ATOM 1011 O O . GLN A 1 132 ? 54.627 9.868 23.761 1.00 83.94 402 GLN A O 1
ATOM 1017 N N . GLN A 1 133 ? 56.810 10.221 24.206 1.00 79.27 403 GLN A N 1
ATOM 1018 C CA . GLN A 1 133 ? 56.838 11.532 23.561 1.00 79.42 403 GLN A CA 1
ATOM 1019 C C . GLN A 1 133 ? 56.732 11.455 22.035 1.00 76.69 403 GLN A C 1
ATOM 1020 O O . GLN A 1 133 ? 55.948 12.177 21.422 1.00 75.99 403 GLN A O 1
ATOM 1026 N N . LEU A 1 134 ? 57.526 10.576 21.434 1.00 76.86 404 LEU A N 1
ATOM 1027 C CA . LEU A 1 134 ? 57.515 10.351 19.994 1.00 76.19 404 LEU A CA 1
ATOM 1028 C C . LEU A 1 134 ? 56.218 9.734 19.498 1.00 73.22 404 LEU A C 1
ATOM 1029 O O . LEU A 1 134 ? 55.849 9.883 18.329 1.00 72.32 404 LEU A O 1
ATOM 1034 N N . GLU A 1 135 ? 55.534 9.045 20.402 1.00 81.45 405 GLU A N 1
ATOM 1035 C CA . GLU A 1 135 ? 54.425 8.159 20.057 1.00 80.45 405 GLU A CA 1
ATOM 1036 C C . GLU A 1 135 ? 53.393 8.734 19.083 1.00 77.62 405 GLU A C 1
ATOM 1037 O O . GLU A 1 135 ? 53.276 8.249 17.959 1.00 75.69 405 GLU A O 1
ATOM 1043 N N . ASN A 1 136 ? 52.648 9.753 19.500 1.00 83.67 406 ASN A N 1
ATOM 1044 C CA . ASN A 1 136 ? 51.622 10.320 18.631 1.00 84.50 406 ASN A CA 1
ATOM 1045 C C . ASN A 1 136 ? 52.174 11.321 17.615 1.00 83.54 406 ASN A C 1
ATOM 1046 O O . ASN A 1 136 ? 51.591 11.526 16.538 1.00 83.09 406 ASN A O 1
ATOM 1051 N N . LEU A 1 137 ? 53.316 11.914 17.950 1.00 82.13 407 LEU A N 1
ATOM 1052 C CA . LEU A 1 137 ? 54.002 12.838 17.054 1.00 81.89 407 LEU A CA 1
ATOM 1053 C C . LEU A 1 137 ? 54.329 12.160 15.726 1.00 80.47 407 LEU A C 1
ATOM 1054 O O . LEU A 1 137 ? 54.092 12.718 14.658 1.00 81.08 407 LEU A O 1
ATOM 1059 N N . LEU A 1 138 ? 54.869 10.951 15.804 1.00 77.74 408 LEU A N 1
ATOM 1060 C CA . LEU A 1 138 ? 55.213 10.179 14.617 1.00 75.35 408 LEU A CA 1
ATOM 1061 C C . LEU A 1 138 ? 53.981 9.797 13.798 1.00 74.61 408 LEU A C 1
ATOM 1062 O O . LEU A 1 138 ? 54.061 9.629 12.578 1.00 73.36 408 LEU A O 1
ATOM 1067 N N . VAL A 1 139 ? 52.843 9.665 14.471 1.00 77.75 409 VAL A N 1
ATOM 1068 C CA . VAL A 1 139 ? 51.578 9.435 13.783 1.00 77.76 409 VAL A CA 1
ATOM 1069 C C . VAL A 1 139 ? 51.208 10.656 12.952 1.00 77.65 409 VAL A C 1
ATOM 1070 O O . VAL A 1 139 ? 50.791 10.528 11.799 1.00 77.35 409 VAL A O 1
ATOM 1074 N N . LYS A 1 140 ? 51.398 11.842 13.521 1.00 80.23 410 LYS A N 1
ATOM 1075 C CA . LYS A 1 140 ? 51.192 13.074 12.767 1.00 80.75 410 LYS A CA 1
ATOM 1076 C C . LYS A 1 140 ? 52.185 13.213 11.617 1.00 80.96 410 LYS A C 1
ATOM 1077 O O . LYS A 1 140 ? 51.812 13.585 10.507 1.00 81.44 410 LYS A O 1
ATOM 1083 N N . LEU A 1 141 ? 53.450 12.911 11.895 1.00 75.53 411 LEU A N 1
ATOM 1084 C CA . LEU A 1 141 ? 54.513 13.040 10.906 1.00 74.56 411 LEU A CA 1
ATOM 1085 C C . LEU A 1 141 ? 54.377 12.036 9.770 1.00 73.48 411 LEU A C 1
ATOM 1086 O O . LEU A 1 141 ? 54.828 12.286 8.649 1.00 72.55 411 LEU A O 1
ATOM 1091 N N . SER A 1 142 ? 53.716 10.917 10.051 1.00 92.43 412 SER A N 1
ATOM 1092 C CA . SER A 1 142 ? 53.477 9.890 9.043 1.00 91.36 412 SER A CA 1
ATOM 1093 C C . SER A 1 142 ? 52.393 10.304 8.047 1.00 90.12 412 SER A C 1
ATOM 1094 O O . SER A 1 142 ? 52.052 9.541 7.143 1.00 90.09 412 SER A O 1
ATOM 1097 N N . SER A 1 143 ? 51.864 11.514 8.218 1.00 77.52 413 SER A N 1
ATOM 1098 C CA . SER A 1 143 ? 50.892 12.094 7.296 1.00 77.26 413 SER A CA 1
ATOM 1099 C C . SER A 1 143 ? 51.582 13.077 6.352 1.00 76.62 413 SER A C 1
ATOM 1100 O O . SER A 1 143 ? 50.973 13.592 5.415 1.00 76.89 413 SER A O 1
ATOM 1103 N N . LYS A 1 144 ? 52.869 13.302 6.590 1.00 75.28 414 LYS A N 1
ATOM 1104 C CA . LYS A 1 144 ? 53.662 14.215 5.777 1.00 74.98 414 LYS A CA 1
ATOM 1105 C C . LYS A 1 144 ? 54.263 13.501 4.576 1.00 74.44 414 LYS A C 1
ATOM 1106 O O . LYS A 1 144 ? 54.652 12.331 4.650 1.00 74.35 414 LYS A O 1
ATOM 1112 N N . THR A 1 145 ? 54.345 14.225 3.467 1.00 66.48 415 THR A N 1
ATOM 1113 C CA . THR A 1 145 ? 54.843 13.686 2.209 1.00 66.37 415 THR A CA 1
ATOM 1114 C C . THR A 1 145 ? 56.376 13.703 2.152 1.00 65.80 415 THR A C 1
ATOM 1115 O O . THR A 1 145 ? 56.988 12.895 1.445 1.00 65.46 415 THR A O 1
ATOM 1119 N N . TYR A 1 146 ? 56.983 14.600 2.933 1.00 69.23 416 TYR A N 1
ATOM 1120 C CA . TYR A 1 146 ? 58.438 14.733 3.006 1.00 67.80 416 TYR A CA 1
ATOM 1121 C C . TYR A 1 146 ? 59.073 13.749 3.968 1.00 67.40 416 TYR A C 1
ATOM 1122 O O . TYR A 1 146 ? 60.302 13.658 4.051 1.00 66.46 416 TYR A O 1
ATOM 1131 N N . PHE A 1 147 ? 58.227 13.014 4.686 1.0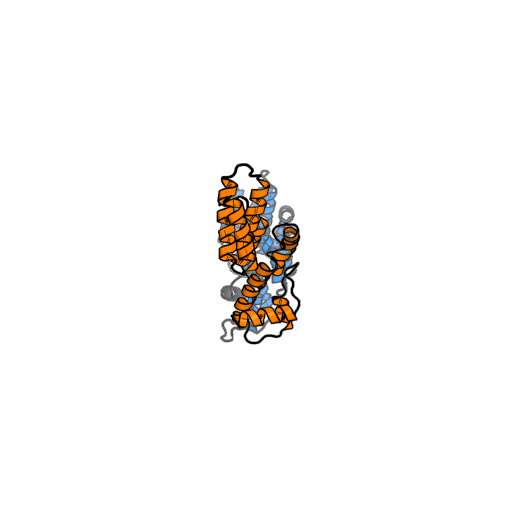0 74.51 417 PHE A N 1
ATOM 1132 C CA . PHE A 1 147 ? 58.668 12.245 5.852 1.00 52.37 417 PHE A CA 1
ATOM 1133 C C . PHE A 1 147 ? 59.296 10.893 5.577 1.00 51.02 417 PHE A C 1
ATOM 1134 O O . PHE A 1 147 ? 60.294 10.554 6.201 1.00 52.11 417 PHE A O 1
ATOM 1142 N N . SER A 1 148 ? 58.713 10.116 4.674 1.00 73.91 418 SER A N 1
ATOM 1143 C CA . SER A 1 148 ? 59.105 8.716 4.523 1.00 72.60 418 SER A CA 1
ATOM 1144 C C . SER A 1 148 ? 60.587 8.483 4.232 1.00 71.39 418 SER A C 1
ATOM 1145 O O . SER A 1 148 ? 61.207 7.608 4.845 1.00 72.40 418 SER A O 1
ATOM 1148 N N . GLN A 1 149 ? 61.195 9.366 3.450 1.00 67.85 419 GLN A N 1
ATOM 1149 C CA . GLN A 1 149 ? 62.571 9.146 3.021 1.00 66.07 419 GLN A CA 1
ATOM 1150 C C . GLN A 1 149 ? 63.613 9.489 4.061 1.00 61.12 419 GLN A C 1
ATOM 1151 O O . GLN A 1 149 ? 64.807 9.267 3.838 1.00 60.42 419 GLN A O 1
ATOM 1157 N N . TYR A 1 150 ? 63.171 10.037 5.185 1.00 53.57 420 TYR A N 1
ATOM 1158 C CA . TYR A 1 150 ? 64.079 10.357 6.275 1.00 50.73 420 TYR A CA 1
ATOM 1159 C C . TYR A 1 150 ? 63.798 9.475 7.477 1.00 49.60 420 TYR A C 1
ATOM 1160 O O . TYR A 1 150 ? 64.466 9.577 8.513 1.00 49.20 420 TYR A O 1
ATOM 1169 N N . ILE A 1 151 ? 62.821 8.584 7.312 1.00 47.53 421 ILE A N 1
ATOM 1170 C CA . ILE A 1 151 ? 62.498 7.614 8.355 1.00 47.80 421 ILE A CA 1
ATOM 1171 C C . ILE A 1 151 ? 63.723 6.804 8.765 1.00 49.60 421 ILE A C 1
ATOM 1172 O O . ILE A 1 151 ? 64.041 6.723 9.952 1.00 50.94 421 ILE A O 1
ATOM 1177 N N . ALA A 1 152 ? 64.419 6.224 7.793 1.00 55.13 422 ALA A N 1
ATOM 1178 C CA . ALA A 1 152 ? 65.606 5.418 8.089 1.00 54.74 422 ALA A CA 1
ATOM 1179 C C . ALA A 1 152 ? 66.724 6.170 8.820 1.00 53.06 422 ALA A C 1
ATOM 1180 O O . ALA A 1 152 ? 67.168 5.725 9.869 1.00 52.13 422 ALA A O 1
ATOM 1182 N N . PRO A 1 153 ? 67.156 7.332 8.302 1.00 56.45 423 PRO A N 1
ATOM 1183 C CA . PRO A 1 153 ? 68.209 8.022 9.067 1.00 56.08 423 PRO A CA 1
ATOM 1184 C C . PRO A 1 153 ? 67.730 8.641 10.392 1.00 56.91 423 PRO A C 1
ATOM 1185 O O . PRO A 1 153 ? 68.529 8.689 11.341 1.00 56.60 423 PRO A O 1
ATOM 1189 N N . LEU A 1 154 ? 66.468 9.059 10.478 1.00 50.88 424 LEU A N 1
ATOM 1190 C CA . LEU A 1 154 ? 65.926 9.592 11.726 1.00 52.17 424 LEU A CA 1
ATOM 1191 C C . LEU A 1 154 ? 65.880 8.529 12.806 1.00 54.17 424 LEU A C 1
ATOM 1192 O O . LEU A 1 154 ? 66.310 8.769 13.937 1.00 54.52 424 LEU A O 1
ATOM 1197 N N . ARG A 1 155 ? 65.376 7.350 12.450 1.00 71.67 425 ARG A N 1
ATOM 1198 C CA . ARG A 1 155 ? 65.335 6.207 13.367 1.00 70.89 425 ARG A CA 1
ATOM 1199 C C . ARG A 1 155 ? 66.749 5.851 13.814 1.00 70.24 425 ARG A C 1
ATOM 1200 O O . ARG A 1 155 ? 66.956 5.495 14.966 1.00 71.78 425 ARG A O 1
ATOM 1208 N N . ASP A 1 156 ? 67.713 5.968 12.904 1.00 50.80 426 ASP A N 1
ATOM 1209 C CA . ASP A 1 156 ? 69.113 5.659 13.184 1.00 50.42 426 ASP A CA 1
ATOM 1210 C C . ASP A 1 156 ? 69.754 6.582 14.217 1.00 50.56 426 ASP A C 1
ATOM 1211 O O . ASP A 1 156 ? 70.498 6.132 15.094 1.00 50.48 426 ASP A O 1
ATOM 1216 N N . VAL A 1 157 ? 69.397 7.861 14.165 1.00 52.10 427 VAL A N 1
ATOM 1217 C CA . VAL A 1 157 ? 69.987 8.852 15.060 1.00 51.79 427 VAL A CA 1
ATOM 1218 C C . VAL A 1 157 ? 69.418 8.769 16.479 1.00 53.34 427 VAL A C 1
ATOM 1219 O O . VAL A 1 157 ? 70.163 8.879 17.454 1.00 52.93 427 VAL A O 1
ATOM 1223 N N . ILE A 1 158 ? 68.114 8.528 16.591 1.00 70.38 428 ILE A N 1
ATOM 1224 C CA . ILE A 1 158 ? 67.462 8.401 17.897 1.00 71.82 428 ILE A CA 1
ATOM 1225 C C . ILE A 1 158 ? 67.928 7.164 18.661 1.00 73.90 428 ILE A C 1
ATOM 1226 O O . ILE A 1 158 ? 68.247 7.242 19.844 1.00 75.23 428 ILE A O 1
ATOM 1231 N N . MET A 1 159 ? 67.993 6.031 17.979 1.00 61.74 429 MET A N 1
ATOM 1232 C CA . MET A 1 159 ? 68.539 4.825 18.588 1.00 63.96 429 MET A CA 1
ATOM 1233 C C . MET A 1 159 ? 70.002 4.992 18.971 1.00 65.09 429 MET A C 1
ATOM 1234 O O . MET A 1 159 ? 70.467 4.413 19.951 1.00 66.42 429 MET A O 1
ATOM 1239 N N . ARG A 1 160 ? 70.730 5.768 18.181 1.00 62.71 430 ARG A N 1
ATOM 1240 C CA . ARG A 1 160 ? 72.102 6.098 18.513 1.00 62.34 430 ARG A CA 1
ATOM 1241 C C . ARG A 1 160 ? 72.115 6.858 19.839 1.00 61.96 430 ARG A C 1
ATOM 1242 O O . ARG A 1 160 ? 72.854 6.486 20.746 1.00 62.70 430 ARG A O 1
ATOM 1250 N N . ARG A 1 161 ? 71.278 7.895 19.951 1.00 55.72 431 ARG A N 1
ATOM 1251 C CA . ARG A 1 161 ? 71.050 8.621 21.207 1.00 55.90 431 ARG A CA 1
ATOM 1252 C C . ARG A 1 161 ? 70.717 7.666 22.346 1.00 57.98 431 ARG A C 1
ATOM 1253 O O . ARG A 1 161 ? 71.251 7.770 23.447 1.00 57.84 431 ARG A O 1
ATOM 1261 N N . VAL A 1 162 ? 69.824 6.728 22.053 1.00 72.19 432 VAL A N 1
ATOM 1262 C CA . VAL A 1 162 ? 69.412 5.725 23.015 1.00 73.35 432 VAL A CA 1
ATOM 1263 C C . VAL A 1 162 ? 70.608 4.898 23.486 1.00 75.54 432 VAL A C 1
ATOM 1264 O O . VAL A 1 162 ? 70.768 4.649 24.679 1.00 75.18 432 VAL A O 1
ATOM 1268 N N . PHE A 1 163 ? 71.468 4.512 22.550 1.00 70.77 433 PHE A N 1
ATOM 1269 C CA . PHE A 1 163 ? 72.582 3.612 22.849 1.00 71.97 433 PHE A CA 1
ATOM 1270 C C . PHE A 1 163 ? 73.707 4.224 23.696 1.00 73.99 433 PHE A C 1
ATOM 1271 O O . PHE A 1 163 ? 74.135 3.618 24.678 1.00 75.08 433 PHE A O 1
ATOM 1279 N N . VAL A 1 164 ? 74.172 5.422 23.336 1.00 76.63 434 VAL A N 1
ATOM 1280 C CA . VAL A 1 164 ? 75.200 6.082 24.141 1.00 76.63 434 VAL A CA 1
ATOM 1281 C C . VAL A 1 164 ? 74.672 6.449 25.528 1.00 75.46 434 VAL A C 1
ATOM 1282 O O . VAL A 1 164 ? 75.412 6.353 26.509 1.00 75.26 434 VAL A O 1
ATOM 1286 N N . ALA A 1 165 ? 73.403 6.845 25.610 1.00 75.40 435 ALA A N 1
ATOM 1287 C CA . ALA A 1 165 ? 72.763 7.081 26.900 1.00 73.88 435 ALA A CA 1
ATOM 1288 C C . ALA A 1 165 ? 72.753 5.785 27.699 1.00 75.05 435 ALA A C 1
ATOM 1289 O O . ALA A 1 165 ? 72.981 5.787 28.910 1.00 74.65 435 ALA A O 1
ATOM 1291 N N . ALA A 1 166 ? 72.490 4.679 27.011 1.00 70.27 436 ALA A N 1
ATOM 1292 C CA . ALA A 1 166 ? 72.535 3.352 27.617 1.00 73.28 436 ALA A CA 1
ATOM 1293 C C . ALA A 1 166 ? 73.972 2.949 27.988 1.00 73.25 436 ALA A C 1
ATOM 1294 O O . ALA A 1 166 ? 74.196 2.340 29.031 1.00 73.91 436 ALA A O 1
ATOM 1296 N N . SER A 1 167 ? 74.943 3.296 27.147 1.00 78.73 437 SER A N 1
ATOM 1297 C CA . SER A 1 167 ? 76.348 2.981 27.424 1.00 78.52 437 SER A CA 1
ATOM 1298 C C . SER A 1 167 ? 76.791 3.546 28.764 1.00 79.07 437 SER A C 1
ATOM 1299 O O . SER A 1 167 ? 77.734 3.047 29.380 1.00 78.81 437 SER A O 1
ATOM 1302 N N . GLN A 1 168 ? 76.073 4.564 29.224 1.00 88.67 438 GLN A N 1
ATOM 1303 C CA . GLN A 1 168 ? 76.425 5.266 30.443 1.00 88.96 438 GLN A CA 1
ATOM 1304 C C . GLN A 1 168 ? 75.526 4.903 31.610 1.00 89.47 438 GLN A C 1
ATOM 1305 O O . GLN A 1 168 ? 75.831 5.210 32.763 1.00 89.88 438 GLN A O 1
ATOM 1311 N N . LYS A 1 169 ? 74.413 4.247 31.308 1.00 80.35 439 LYS A N 1
ATOM 1312 C CA . LYS A 1 169 ? 73.490 3.837 32.348 1.00 79.87 439 LYS A CA 1
ATOM 1313 C C . LYS A 1 169 ? 73.775 2.407 32.797 1.00 80.02 439 LYS A C 1
ATOM 1314 O O . LYS A 1 169 ? 73.564 2.066 33.960 1.00 79.89 439 LYS A O 1
ATOM 1320 N N . PHE A 1 170 ? 74.274 1.576 31.881 1.00 83.82 440 PHE A N 1
ATOM 1321 C CA . PHE A 1 170 ? 74.446 0.150 32.177 1.00 84.82 440 PHE A CA 1
ATOM 1322 C C . PHE A 1 170 ? 75.863 -0.400 32.077 1.00 84.94 440 PHE A C 1
ATOM 1323 O O . PHE A 1 170 ? 76.699 0.092 31.319 1.00 84.51 440 PHE A O 1
ATOM 1331 N N . THR A 1 171 ? 76.111 -1.437 32.869 1.00 98.83 441 THR A N 1
ATOM 1332 C CA . THR A 1 171 ? 77.303 -2.250 32.731 1.00 98.73 441 THR A CA 1
ATOM 1333 C C . THR A 1 171 ? 76.891 -3.519 32.000 1.00 98.96 441 THR A C 1
ATOM 1334 O O . THR A 1 171 ? 77.329 -3.776 30.882 1.00 99.27 441 THR A O 1
ATOM 1338 N N . THR A 1 172 ? 76.006 -4.285 32.633 1.00 74.24 442 THR A N 1
ATOM 1339 C CA . THR A 1 172 ? 75.472 -5.520 32.058 1.00 74.97 442 THR A CA 1
ATOM 1340 C C . THR A 1 172 ? 73.962 -5.523 32.190 1.00 75.57 442 THR A C 1
ATOM 1341 O O . THR A 1 172 ? 73.433 -5.432 33.297 1.00 75.46 442 THR A O 1
ATOM 1345 N N . VAL A 1 173 ? 73.275 -5.642 31.058 1.00 82.85 443 VAL A N 1
ATOM 1346 C CA . VAL A 1 173 ? 71.821 -5.564 31.018 1.00 82.38 443 VAL A CA 1
ATOM 1347 C C . VAL A 1 173 ? 71.278 -6.578 30.023 1.00 82.55 443 VAL A C 1
ATOM 1348 O O . VAL A 1 173 ? 71.935 -6.896 29.032 1.00 83.77 443 VAL A O 1
ATOM 1352 N N . SER A 1 174 ? 70.093 -7.113 30.300 1.00 88.29 444 SER A N 1
ATOM 1353 C CA . SER A 1 174 ? 69.472 -8.074 29.402 1.00 88.62 444 SER A CA 1
ATOM 1354 C C . SER A 1 174 ? 69.239 -7.445 28.044 1.00 88.42 444 SER A C 1
ATOM 1355 O O . SER A 1 174 ? 69.008 -6.241 27.945 1.00 88.51 444 SER A O 1
ATOM 1358 N N . GLN A 1 175 ? 69.290 -8.263 26.999 1.00 83.46 445 GLN A N 1
ATOM 1359 C CA . GLN A 1 175 ? 68.967 -7.800 25.663 1.00 83.16 445 GLN A CA 1
ATOM 1360 C C . GLN A 1 175 ? 67.494 -7.417 25.616 1.00 82.44 445 GLN A C 1
ATOM 1361 O O . GLN A 1 175 ? 67.096 -6.533 24.866 1.00 82.14 445 GLN A O 1
ATOM 1367 N N . SER A 1 176 ? 66.688 -8.109 26.410 1.00 99.13 446 SER A N 1
ATOM 1368 C CA . SER A 1 176 ? 65.264 -7.827 26.479 1.00 98.52 446 SER A CA 1
ATOM 1369 C C . SER A 1 176 ? 64.996 -6.400 26.938 1.00 97.54 446 SER A C 1
ATOM 1370 O O . SER A 1 176 ? 64.273 -5.658 26.271 1.00 97.64 446 SER A O 1
ATOM 1373 N N . GLU A 1 177 ? 65.608 -6.004 28.052 1.00 72.51 447 GLU A N 1
ATOM 1374 C CA . GLU A 1 177 ? 65.425 -4.651 28.558 1.00 71.85 447 GLU A CA 1
ATOM 1375 C C . GLU A 1 177 ? 66.111 -3.623 27.656 1.00 71.13 447 GLU A C 1
ATOM 1376 O O . GLU A 1 177 ? 65.572 -2.541 27.404 1.00 70.17 447 GLU A O 1
ATOM 1382 N N . LEU A 1 178 ? 67.290 -3.969 27.161 1.00 66.93 448 LEU A N 1
ATOM 1383 C CA . LEU A 1 178 ? 68.031 -3.079 26.278 1.00 68.57 448 LEU A CA 1
ATOM 1384 C C . LEU A 1 178 ? 67.311 -2.784 24.961 1.00 67.92 448 LEU A C 1
ATOM 1385 O O . LEU A 1 178 ? 67.166 -1.624 24.574 1.00 66.93 448 LEU A O 1
ATOM 1390 N N . TYR A 1 179 ? 66.857 -3.837 24.285 1.00 80.52 449 TYR A N 1
ATOM 1391 C CA . TYR A 1 179 ? 66.227 -3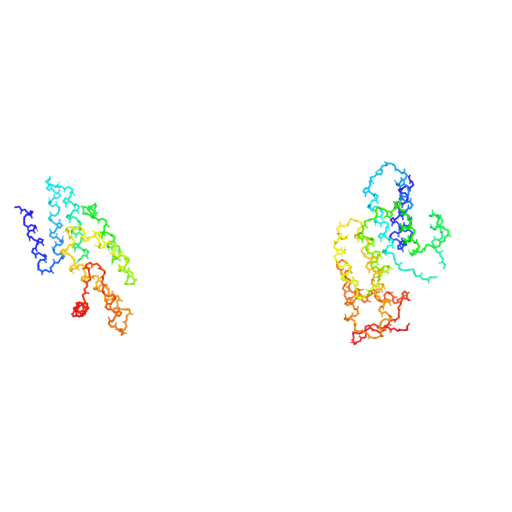.711 22.971 1.00 79.40 449 TYR A CA 1
ATOM 1392 C C . TYR A 1 179 ? 64.819 -3.132 23.078 1.00 77.89 449 TYR A C 1
ATOM 1393 O O . TYR A 1 179 ? 64.390 -2.340 22.235 1.00 77.68 449 TYR A O 1
ATOM 1402 N N . LYS A 1 180 ? 64.112 -3.525 24.130 1.00 77.53 450 LYS A N 1
ATOM 1403 C CA . LYS A 1 180 ? 62.804 -2.957 24.409 1.00 76.60 450 LYS A CA 1
ATOM 1404 C C . LYS A 1 180 ? 62.940 -1.466 24.624 1.00 76.01 450 LYS A C 1
ATOM 1405 O O . LYS A 1 180 ? 62.082 -0.696 24.200 1.00 75.94 450 LYS A O 1
ATOM 1411 N N . LEU A 1 181 ? 64.046 -1.068 25.244 1.00 69.38 451 LEU A N 1
ATOM 1412 C CA . LEU A 1 181 ? 64.339 0.335 25.514 1.00 69.05 451 LEU A CA 1
ATOM 1413 C C . LEU A 1 181 ? 64.700 1.073 24.229 1.00 69.92 451 LEU A C 1
ATOM 1414 O O . LEU A 1 181 ? 64.369 2.255 24.073 1.00 69.04 451 LEU A O 1
ATOM 1419 N N . ALA A 1 182 ? 65.396 0.383 23.328 1.00 79.10 452 ALA A N 1
ATOM 1420 C CA . ALA A 1 182 ? 65.848 0.967 22.063 1.00 78.86 452 ALA A CA 1
ATOM 1421 C C . ALA A 1 182 ? 64.819 0.806 20.933 1.00 77.70 452 ALA A C 1
ATOM 1422 O O . ALA A 1 182 ? 65.035 1.304 19.829 1.00 78.05 452 ALA A O 1
ATOM 1424 N N . THR A 1 183 ? 63.710 0.119 21.210 1.00 63.27 453 THR A N 1
ATOM 1425 C CA . THR A 1 183 ? 62.629 -0.042 20.228 1.00 62.35 453 THR A CA 1
ATOM 1426 C C . THR A 1 183 ? 61.720 1.171 20.240 1.00 61.16 453 THR A C 1
ATOM 1427 O O . THR A 1 183 ? 60.830 1.291 21.079 1.00 62.17 453 THR A O 1
ATOM 1431 N N . LEU A 1 184 ? 61.912 2.045 19.266 1.00 61.98 454 LEU A N 1
ATOM 1432 C CA . LEU A 1 184 ? 61.145 3.269 19.169 1.00 59.66 454 LEU A CA 1
ATOM 1433 C C . LEU A 1 184 ? 59.738 2.983 18.651 1.00 57.14 454 LEU A C 1
ATOM 1434 O O . LEU A 1 184 ? 59.485 1.925 18.079 1.00 56.51 454 LEU A O 1
ATOM 1439 N N . PRO A 1 185 ? 58.806 3.913 18.887 1.00 71.15 455 PRO A N 1
ATOM 1440 C CA . PRO A 1 185 ? 57.417 3.725 18.453 1.00 70.19 455 PRO A CA 1
ATOM 1441 C C . PRO A 1 185 ? 57.176 3.892 16.962 1.00 70.67 455 PRO A C 1
ATOM 1442 O O . PRO A 1 185 ? 58.106 4.117 16.190 1.00 69.73 455 PRO A O 1
ATOM 1446 N N . ALA A 1 186 ? 55.914 3.713 16.586 1.00 98.99 456 ALA A N 1
ATOM 1447 C CA . ALA A 1 186 ? 55.383 4.035 15.259 1.00 97.69 456 ALA A CA 1
ATOM 1448 C C . ALA A 1 186 ? 56.205 3.551 14.027 1.00 117.34 456 ALA A C 1
ATOM 1449 O O . ALA A 1 186 ? 56.424 2.346 13.925 1.00 121.24 456 ALA A O 1
ATOM 1451 N N . PRO A 1 187 ? 56.685 4.435 13.102 1.00 63.40 457 PRO A N 1
ATOM 1452 C CA . PRO A 1 187 ? 57.310 3.671 12.022 1.00 61.22 457 PRO A CA 1
ATOM 1453 C C . PRO A 1 187 ? 58.821 3.554 12.223 1.00 58.18 457 PRO A C 1
ATOM 1454 O O . PRO A 1 187 ? 59.525 3.029 11.349 1.00 57.46 457 PRO A O 1
ATOM 1458 N N . LEU A 1 188 ? 59.313 4.033 13.364 1.00 57.44 458 LEU A N 1
ATOM 1459 C CA . LEU A 1 188 ? 60.735 3.904 13.677 1.00 58.30 458 LEU A CA 1
ATOM 1460 C C . LEU A 1 188 ? 60.993 2.577 14.394 1.00 56.41 458 LEU A C 1
ATOM 1461 O O . LEU A 1 188 ? 62.061 2.366 14.973 1.00 54.61 458 LEU A O 1
ATOM 1466 N N . ASP A 1 189 ? 60.000 1.692 14.359 1.00 75.53 459 ASP A N 1
ATOM 1467 C CA . ASP A 1 189 ? 60.105 0.398 15.017 1.00 76.91 459 ASP A CA 1
ATOM 1468 C C . ASP A 1 189 ? 61.011 -0.538 14.210 1.00 78.71 459 ASP A C 1
ATOM 1469 O O . ASP A 1 189 ? 60.905 -0.640 12.989 1.00 80.48 459 ASP A O 1
ATOM 1474 N N . LEU A 1 190 ? 61.923 -1.201 14.910 1.00 84.06 460 LEU A N 1
ATOM 1475 C CA . LEU A 1 190 ? 62.804 -2.204 14.318 1.00 83.45 460 LEU A CA 1
ATOM 1476 C C . LEU A 1 190 ? 62.641 -3.505 15.084 1.00 84.29 460 LEU A C 1
ATOM 1477 O O . LEU A 1 190 ? 62.415 -3.493 16.294 1.00 84.24 460 LEU A O 1
ATOM 1482 N N . SER A 1 191 ? 62.813 -4.628 14.399 1.00 82.60 461 SER A N 1
ATOM 1483 C CA . SER A 1 191 ? 62.797 -5.908 15.084 1.00 80.62 461 SER A CA 1
ATOM 1484 C C . SER A 1 191 ? 64.073 -6.073 15.898 1.00 80.91 461 SER A C 1
ATOM 1485 O O . SER A 1 191 ? 65.038 -5.320 15.723 1.00 80.05 461 SER A O 1
ATOM 1488 N N . ALA A 1 192 ? 64.072 -7.070 16.781 1.00 82.13 462 ALA A N 1
ATOM 1489 C CA . ALA A 1 192 ? 65.171 -7.298 17.716 1.00 82.88 462 ALA A CA 1
ATOM 1490 C C . ALA A 1 192 ? 66.529 -7.541 17.050 1.00 84.11 462 ALA A C 1
ATOM 1491 O O . ALA A 1 192 ? 67.558 -7.112 17.572 1.00 84.22 462 ALA A O 1
ATOM 1493 N N . TRP A 1 193 ? 66.531 -8.212 15.903 1.00 76.78 463 TRP A N 1
ATOM 1494 C CA . TRP A 1 193 ? 67.775 -8.481 15.175 1.00 78.21 463 TRP A CA 1
ATOM 1495 C C . TRP A 1 193 ? 68.349 -7.206 14.543 1.00 77.74 463 TRP A C 1
ATOM 1496 O O . TRP A 1 193 ? 69.570 -7.013 14.517 1.00 77.71 463 TRP A O 1
ATOM 1507 N N . ASP A 1 194 ? 67.469 -6.343 14.040 1.00 77.51 464 ASP A N 1
ATOM 1508 C CA . ASP A 1 194 ? 67.895 -5.045 13.515 1.00 77.04 464 ASP A CA 1
ATOM 1509 C C . ASP A 1 194 ? 68.432 -4.152 14.614 1.00 76.30 464 ASP A C 1
ATOM 1510 O O . ASP A 1 194 ? 69.397 -3.415 14.408 1.00 75.83 464 ASP A O 1
ATOM 1515 N N . ILE A 1 195 ? 67.797 -4.225 15.779 1.00 67.01 465 ILE A N 1
ATOM 1516 C CA . ILE A 1 195 ? 68.238 -3.470 16.938 1.00 67.85 465 ILE A CA 1
ATOM 1517 C C . ILE A 1 195 ? 69.621 -3.938 17.382 1.00 67.77 465 ILE A C 1
ATOM 1518 O O . ILE A 1 195 ? 70.491 -3.112 17.686 1.00 67.35 465 ILE A O 1
ATOM 1523 N N . GLU A 1 196 ? 69.843 -5.250 17.377 1.00 77.74 466 GLU A N 1
ATOM 1524 C CA . GLU A 1 196 ? 71.157 -5.795 17.724 1.00 77.87 466 GLU A CA 1
ATOM 1525 C C . GLU A 1 196 ? 72.208 -5.397 16.680 1.00 75.88 466 GLU A C 1
ATOM 1526 O O . GLU A 1 196 ? 73.374 -5.164 17.014 1.00 75.41 466 GLU A O 1
ATOM 1532 N N . LYS A 1 197 ? 71.797 -5.287 15.423 1.00 76.05 467 LYS A N 1
ATOM 1533 C CA . LYS A 1 197 ? 72.725 -4.876 14.370 1.00 78.25 467 LYS A CA 1
ATOM 1534 C C . LYS A 1 197 ? 73.069 -3.406 14.472 1.00 78.30 467 LYS A C 1
ATOM 1535 O O . LYS A 1 197 ? 74.233 -3.022 14.343 1.00 77.52 467 LYS A O 1
ATOM 1541 N N . SER A 1 198 ? 72.045 -2.589 14.685 1.00 84.52 468 SER A N 1
ATOM 1542 C CA . SER A 1 198 ? 72.208 -1.156 14.871 1.00 85.47 468 SER A CA 1
ATOM 1543 C C . SER A 1 198 ? 73.177 -0.899 16.028 1.00 85.88 468 SER A C 1
ATOM 1544 O O . SER A 1 198 ? 74.035 -0.015 15.947 1.00 85.61 468 SER A O 1
ATOM 1547 N N . LEU A 1 199 ? 73.044 -1.682 17.093 1.00 79.14 469 LEU A N 1
ATOM 1548 C CA . LEU A 1 199 ? 73.965 -1.601 18.221 1.00 80.12 469 LEU A CA 1
ATOM 1549 C C . LEU A 1 199 ? 75.397 -1.985 17.814 1.00 80.99 469 LEU A C 1
ATOM 1550 O O . LEU A 1 199 ? 76.346 -1.281 18.154 1.00 81.63 469 LEU A O 1
ATOM 1555 N N . LEU A 1 200 ? 75.556 -3.096 17.096 1.00 79.28 470 LEU A N 1
ATOM 1556 C CA . LEU A 1 200 ? 76.875 -3.505 16.590 1.00 79.47 470 LEU A CA 1
ATOM 1557 C C . LEU A 1 200 ? 77.511 -2.481 15.641 1.00 78.47 470 LEU A C 1
ATOM 1558 O O . LEU A 1 200 ? 78.746 -2.324 15.569 1.00 77.90 470 LEU A O 1
ATOM 1563 N N . GLN A 1 201 ? 76.648 -1.725 14.975 1.00 86.57 471 GLN A N 1
ATOM 1564 C CA . GLN A 1 201 ? 77.081 -0.646 14.106 1.00 86.78 471 GLN A CA 1
ATOM 1565 C C . GLN A 1 201 ? 77.650 0.485 14.949 1.00 87.25 471 GLN A C 1
ATOM 1566 O O . GLN A 1 201 ? 78.755 0.964 14.683 1.00 87.84 471 GLN A O 1
ATOM 1572 N N . ALA A 1 202 ? 76.886 0.926 15.946 1.00 81.95 472 ALA A N 1
ATOM 1573 C CA . ALA A 1 202 ? 77.343 1.976 16.851 1.00 81.99 472 ALA A CA 1
ATOM 1574 C C . ALA A 1 202 ? 78.669 1.578 17.512 1.00 84.03 472 ALA A C 1
ATOM 1575 O O . ALA A 1 202 ? 79.517 2.432 17.782 1.00 83.53 472 ALA A O 1
ATOM 1577 N N . ALA A 1 203 ? 78.846 0.274 17.728 1.00 89.67 473 ALA A N 1
ATOM 1578 C CA . ALA A 1 203 ? 80.103 -0.276 18.238 1.00 92.38 473 ALA A CA 1
ATOM 1579 C C . ALA A 1 203 ? 81.260 0.029 17.291 1.00 95.63 473 ALA A C 1
ATOM 1580 O O . ALA A 1 203 ? 82.237 0.668 17.690 1.00 95.61 473 ALA A O 1
ATOM 1582 N N . VAL A 1 204 ? 81.156 -0.414 16.038 1.00 95.22 474 VAL A N 1
ATOM 1583 C CA . VAL A 1 204 ? 82.266 -0.193 15.101 1.00 98.21 474 VAL A CA 1
ATOM 1584 C C . VAL A 1 204 ? 82.541 1.295 14.823 1.00 99.66 474 VAL A C 1
ATOM 1585 O O . VAL A 1 204 ? 83.653 1.659 14.435 1.00 100.28 474 VAL A O 1
ATOM 1589 N N . GLU A 1 205 ? 81.545 2.154 15.021 1.00 85.32 475 GLU A N 1
ATOM 1590 C CA . GLU A 1 205 ? 81.762 3.594 14.894 1.00 85.93 475 GLU A CA 1
ATOM 1591 C C . GLU A 1 205 ? 82.424 4.183 16.134 1.00 84.77 475 GLU A C 1
ATOM 1592 O O . GLU A 1 205 ? 82.604 5.394 16.233 1.00 82.82 475 GLU A O 1
ATOM 1598 N N . ASP A 1 206 ? 82.768 3.310 17.073 1.00 102.71 476 ASP A N 1
ATOM 1599 C CA . ASP A 1 206 ? 83.377 3.695 18.344 1.00 104.71 476 ASP A CA 1
ATOM 1600 C C . ASP A 1 206 ? 82.568 4.728 19.145 1.00 102.27 476 ASP A C 1
ATOM 1601 O O . ASP A 1 206 ? 83.133 5.591 19.815 1.00 101.39 476 ASP A O 1
ATOM 1606 N N . TYR A 1 207 ? 81.245 4.633 19.065 1.00 93.17 477 TYR A N 1
ATOM 1607 C CA . TYR A 1 207 ? 80.357 5.425 19.913 1.00 93.36 477 TYR A CA 1
ATOM 1608 C C . TYR A 1 207 ? 80.035 4.625 21.166 1.00 95.91 477 TYR A C 1
ATOM 1609 O O . TYR A 1 207 ? 79.341 5.103 22.069 1.00 94.93 477 TYR A O 1
ATOM 1618 N N . VAL A 1 208 ? 80.557 3.405 21.218 1.00 99.60 478 VAL A N 1
ATOM 1619 C CA . VAL A 1 208 ? 80.137 2.436 22.209 1.00 102.54 478 VAL A CA 1
ATOM 1620 C C . VAL A 1 208 ? 81.120 1.264 22.184 1.00 105.45 478 VAL A C 1
ATOM 1621 O O . VAL A 1 208 ? 81.694 0.955 21.136 1.00 106.79 478 VAL A O 1
ATOM 1625 N N . SER A 1 209 ? 81.340 0.632 23.337 1.00 90.41 479 SER A N 1
ATOM 1626 C CA . SER A 1 209 ? 82.176 -0.566 23.405 1.00 92.02 479 SER A CA 1
ATOM 1627 C C . SER A 1 209 ? 81.394 -1.669 24.111 1.00 93.63 479 SER A C 1
ATOM 1628 O O . SER A 1 209 ? 81.141 -1.580 25.310 1.00 93.22 479 SER A O 1
ATOM 1631 N N . ILE A 1 210 ? 81.021 -2.718 23.380 1.00 99.22 480 ILE A N 1
ATOM 1632 C CA . ILE A 1 210 ? 80.153 -3.737 23.964 1.00 101.62 480 ILE A CA 1
ATOM 1633 C C . ILE A 1 210 ? 80.655 -5.180 23.925 1.00 104.97 480 ILE A C 1
ATOM 1634 O O . ILE A 1 210 ? 81.789 -5.465 23.541 1.00 105.28 480 ILE A O 1
ATOM 1639 N N . THR A 1 211 ? 79.749 -6.075 24.318 1.00 118.46 481 THR A N 1
ATOM 1640 C CA . THR A 1 211 ? 79.913 -7.524 24.267 1.00 121.85 481 THR A CA 1
ATOM 1641 C C . THR A 1 211 ? 78.508 -8.082 24.063 1.00 121.67 481 THR A C 1
ATOM 1642 O O . THR A 1 211 ? 77.625 -7.828 24.885 1.00 119.30 481 THR A O 1
ATOM 1646 N N . ILE A 1 212 ? 78.284 -8.838 22.989 1.00 112.97 482 ILE A N 1
ATOM 1647 C CA . ILE A 1 212 ? 76.906 -9.052 22.529 1.00 116.78 482 ILE A CA 1
ATOM 1648 C C . ILE A 1 212 ? 76.252 -10.429 22.784 1.00 121.66 482 ILE A C 1
ATOM 1649 O O . ILE A 1 212 ? 75.795 -10.686 23.894 1.00 121.14 482 ILE A O 1
ATOM 1654 N N . ASP A 1 213 ? 76.228 -11.316 21.792 1.00 159.15 483 ASP A N 1
ATOM 1655 C CA . ASP A 1 213 ? 75.429 -12.537 21.886 1.00 163.53 483 ASP A CA 1
ATOM 1656 C C . ASP A 1 213 ? 76.040 -13.535 22.861 1.00 163.04 483 ASP A C 1
ATOM 1657 O O . ASP A 1 213 ? 76.390 -14.658 22.496 1.00 163.93 483 ASP A O 1
ATOM 1662 N N . HIS A 1 214 ? 76.162 -13.096 24.106 1.00 153.25 484 HIS A N 1
ATOM 1663 C CA . HIS A 1 214 ? 76.503 -13.972 25.200 1.00 157.08 484 HIS A CA 1
ATOM 1664 C C . HIS A 1 214 ? 75.346 -14.953 25.290 1.00 156.68 484 HIS A C 1
ATOM 1665 O O . HIS A 1 214 ? 74.196 -14.594 25.022 1.00 158.18 484 HIS A O 1
ATOM 1672 N N . GLU A 1 215 ? 75.654 -16.196 25.658 1.00 123.74 485 GLU A N 1
ATOM 1673 C CA . GLU A 1 215 ? 74.648 -17.241 25.806 1.00 122.16 485 GLU A CA 1
ATOM 1674 C C . GLU A 1 215 ? 73.611 -16.848 26.844 1.00 117.70 485 GLU A C 1
ATOM 1675 O O . GLU A 1 215 ? 72.495 -17.374 26.859 1.00 118.20 485 GLU A O 1
ATOM 1681 N N . SER A 1 216 ? 73.985 -15.902 27.700 1.00 134.78 486 SER A N 1
ATOM 1682 C CA . SER A 1 216 ? 73.114 -15.420 28.758 1.00 130.00 486 SER A CA 1
ATOM 1683 C C . SER A 1 216 ? 72.053 -14.465 28.200 1.00 124.32 486 SER A C 1
ATOM 1684 O O . SER A 1 216 ? 71.209 -13.959 28.948 1.00 122.24 486 SER A O 1
ATOM 1687 N N . ALA A 1 217 ? 72.106 -14.230 26.887 1.00 115.91 487 ALA A N 1
ATOM 1688 C CA . ALA A 1 217 ? 71.247 -13.251 26.219 1.00 110.16 487 ALA A CA 1
ATOM 1689 C C . ALA A 1 217 ? 71.342 -11.897 26.915 1.00 101.37 487 ALA A C 1
ATOM 1690 O O . ALA A 1 217 ? 70.329 -11.308 27.296 1.00 99.22 487 ALA A O 1
ATOM 1692 N N . LYS A 1 218 ? 72.567 -11.407 27.074 1.00 105.75 488 LYS A N 1
ATOM 1693 C CA . LYS A 1 218 ? 72.795 -10.125 27.725 1.00 99.70 488 LYS A CA 1
ATOM 1694 C C . LYS A 1 218 ? 73.835 -9.336 26.959 1.00 98.86 488 LYS A C 1
ATOM 1695 O O . LYS A 1 218 ? 74.593 -9.894 26.173 1.00 98.79 488 LYS A O 1
ATOM 1701 N N . VAL A 1 219 ? 73.891 -8.037 27.221 1.00 90.23 489 VAL A N 1
ATOM 1702 C CA . VAL A 1 219 ? 74.867 -7.170 26.580 1.00 90.53 489 VAL A CA 1
ATOM 1703 C C . VAL A 1 219 ? 75.674 -6.497 27.676 1.00 91.11 489 VAL A C 1
ATOM 1704 O O . VAL A 1 219 ? 75.120 -6.109 28.709 1.00 89.63 489 VAL A O 1
ATOM 1708 N N . THR A 1 220 ? 76.982 -6.383 27.472 1.00 87.82 490 THR A N 1
ATOM 1709 C CA . THR A 1 220 ? 77.833 -5.763 28.474 1.00 91.58 490 THR A CA 1
ATOM 1710 C C . THR A 1 220 ? 78.565 -4.525 27.988 1.00 100.31 490 THR A C 1
ATOM 1711 O O . THR A 1 220 ? 79.553 -4.613 27.255 1.00 101.18 490 THR A O 1
ATOM 1715 N N . PHE A 1 221 ? 78.042 -3.366 28.380 1.00 86.15 491 PHE A N 1
ATOM 1716 C CA . PHE A 1 221 ? 78.677 -2.089 28.092 1.00 92.33 491 PHE A CA 1
ATOM 1717 C C . PHE A 1 221 ? 79.949 -1.912 28.891 1.00 103.67 491 PHE A C 1
ATOM 1718 O O . PHE A 1 221 ? 79.988 -2.108 30.108 1.00 104.47 491 PHE A O 1
ATOM 1726 N N . ALA A 1 222 ? 80.992 -1.532 28.174 1.00 105.70 492 ALA A N 1
ATOM 1727 C CA . ALA A 1 222 ? 82.335 -1.508 28.693 1.00 113.63 492 ALA A CA 1
ATOM 1728 C C . ALA A 1 222 ? 82.624 -0.099 29.175 1.00 120.35 492 ALA A C 1
ATOM 1729 O O . ALA A 1 222 ? 81.730 0.595 29.661 1.00 117.93 492 ALA A O 1
ATOM 1731 N N . LYS A 1 223 ? 83.873 0.306 29.028 1.00 204.76 493 LYS A N 1
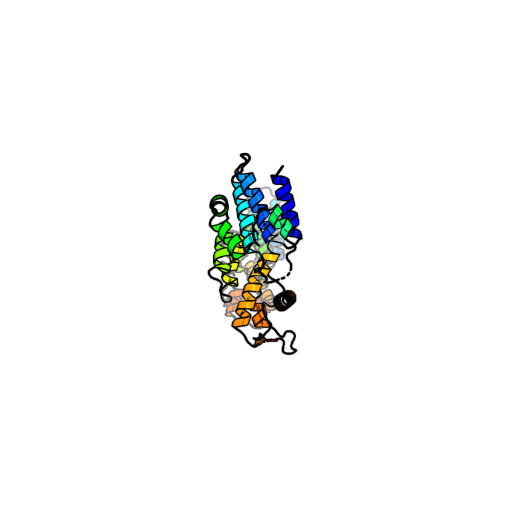ATOM 1732 C CA . LYS A 1 223 ? 84.396 1.552 29.561 1.00 182.56 493 LYS A CA 1
ATOM 1733 C C . LYS A 1 223 ? 83.663 2.823 29.123 1.00 187.32 493 LYS A C 1
ATOM 1734 O O . LYS A 1 223 ? 84.114 3.540 28.230 1.00 189.79 493 LYS A O 1
ATOM 1740 N N . THR B 1 8 ? -49.004 -34.923 7.920 0.89 166.31 278 THR B N 1
ATOM 1741 C CA . THR B 1 8 ? -47.764 -34.217 7.620 0.89 163.08 278 THR B CA 1
ATOM 1742 C C . THR B 1 8 ? -46.542 -35.031 8.021 0.89 159.92 278 THR B C 1
ATOM 1743 O O . THR B 1 8 ? -46.483 -35.598 9.114 0.89 158.02 278 THR B O 1
ATOM 1747 N N . LEU B 1 9 ? -45.567 -35.076 7.122 0.89 165.36 279 LEU B N 1
ATOM 1748 C CA . LEU B 1 9 ? -44.301 -35.735 7.392 0.89 161.66 279 LEU B CA 1
ATOM 1749 C C . LEU B 1 9 ? -43.489 -34.853 8.333 0.89 157.76 279 LEU B C 1
ATOM 1750 O O . LEU B 1 9 ? -42.664 -35.344 9.103 0.89 155.64 279 LEU B O 1
ATOM 1755 N N . ALA B 1 10 ? -43.735 -33.548 8.256 0.89 274.14 280 ALA B N 1
ATOM 1756 C CA . ALA B 1 10 ? -43.105 -32.585 9.152 0.89 270.83 280 ALA B CA 1
ATOM 1757 C C . ALA B 1 10 ? -43.459 -32.931 10.593 0.89 270.55 280 ALA B C 1
ATOM 1758 O O . ALA B 1 10 ? -42.574 -33.157 11.407 0.89 270.24 280 ALA B O 1
ATOM 1760 N N . ASN B 1 11 ? -44.752 -32.958 10.904 0.89 305.12 281 ASN B N 1
ATOM 1761 C CA . ASN B 1 11 ? -45.224 -33.280 12.252 0.89 303.26 281 ASN B CA 1
ATOM 1762 C C . ASN B 1 11 ? -44.737 -34.649 12.754 0.89 300.97 281 ASN B C 1
ATOM 1763 O O . ASN B 1 11 ? -44.465 -34.831 13.947 0.89 301.11 281 ASN B O 1
ATOM 1768 N N . TYR B 1 12 ? -44.596 -35.591 11.825 0.89 197.17 282 TYR B N 1
ATOM 1769 C CA . TYR B 1 12 ? -44.098 -36.933 12.124 0.89 194.77 282 TYR B CA 1
ATOM 1770 C C . TYR B 1 12 ? -42.598 -36.955 12.452 0.89 193.03 282 TYR B C 1
ATOM 1771 O O . TYR B 1 12 ? -42.147 -37.669 13.363 0.89 191.86 282 TYR B O 1
ATOM 1780 N N . TYR B 1 13 ? -41.847 -36.109 11.753 0.89 182.65 283 TYR B N 1
ATOM 1781 C CA . TYR B 1 13 ? -40.416 -35.917 11.983 0.89 178.32 283 TYR B CA 1
ATOM 1782 C C . TYR B 1 13 ? -40.119 -35.095 13.230 0.89 177.43 283 TYR B C 1
ATOM 1783 O O . TYR B 1 13 ? -39.235 -35.428 14.012 0.89 177.71 283 TYR B O 1
ATOM 1792 N N 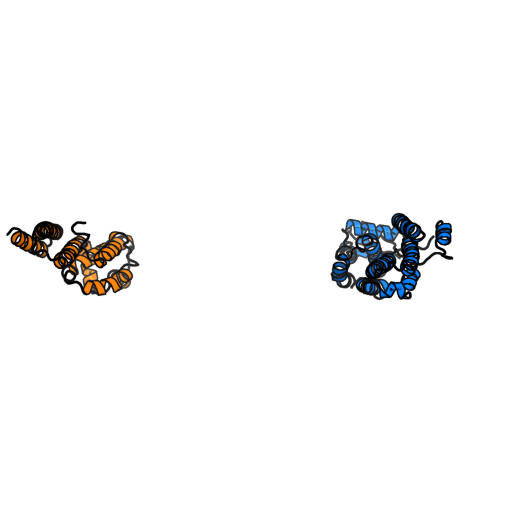. GLU B 1 14 ? -40.859 -34.003 13.372 0.89 246.40 284 GLU B N 1
ATOM 1793 C CA . GLU B 1 14 ? -40.842 -33.147 14.546 0.89 249.72 284 GLU B CA 1
ATOM 1794 C C . GLU B 1 14 ? -40.984 -33.969 15.809 0.89 248.81 284 GLU B C 1
ATOM 1795 O O . GLU B 1 14 ? -40.119 -33.955 16.713 0.89 247.21 284 GLU B O 1
ATOM 1801 N N . ASN B 1 15 ? -42.086 -34.704 15.857 0.89 177.50 285 ASN B N 1
ATOM 1802 C CA . ASN B 1 15 ? -42.292 -35.641 16.932 0.89 174.62 285 ASN B CA 1
ATOM 1803 C C . ASN B 1 15 ? -41.127 -36.604 17.095 0.89 171.89 285 ASN B C 1
ATOM 1804 O O . ASN B 1 15 ? -40.723 -36.914 18.217 0.89 170.72 285 ASN B O 1
ATOM 1809 N N . LEU B 1 16 ? -40.598 -37.081 15.969 0.89 153.00 286 LEU B N 1
ATOM 1810 C CA . LEU B 1 16 ? -39.438 -37.968 16.013 0.89 149.98 286 LEU B CA 1
ATOM 1811 C C . LEU B 1 16 ? -38.183 -37.353 16.644 0.89 148.78 286 LEU B C 1
ATOM 1812 O O . LEU B 1 16 ? -37.461 -38.040 17.375 0.89 146.31 286 LEU B O 1
ATOM 1817 N N . VAL B 1 17 ? -37.924 -36.071 16.380 0.89 124.93 287 VAL B N 1
ATOM 1818 C CA . VAL B 1 17 ? -36.759 -35.413 16.976 0.89 123.37 287 VAL B CA 1
ATOM 1819 C C . VAL B 1 17 ? -36.908 -35.252 18.493 0.89 121.04 287 VAL B C 1
ATOM 1820 O O . VAL B 1 17 ? -35.938 -35.416 19.251 0.89 122.08 287 VAL B O 1
ATOM 1824 N N . LYS B 1 18 ? -38.138 -34.993 18.937 0.89 126.42 288 LYS B N 1
ATOM 1825 C CA . LYS B 1 18 ? -38.392 -34.869 20.371 0.89 125.76 288 LYS B CA 1
ATOM 1826 C C . LYS B 1 18 ? -38.177 -36.216 21.076 0.89 126.86 288 LYS B C 1
ATOM 1827 O O . LYS B 1 18 ? -37.460 -36.305 22.085 0.89 127.93 288 LYS B O 1
ATOM 1833 N N . VAL B 1 19 ? -38.820 -37.249 20.536 0.89 107.69 289 VAL B N 1
ATOM 1834 C CA . VAL B 1 19 ? -38.689 -38.628 21.008 0.89 107.66 289 VAL B CA 1
ATOM 1835 C C . VAL B 1 19 ? -37.227 -39.031 21.168 0.89 107.26 289 VAL B C 1
ATOM 1836 O O . VAL B 1 19 ? -36.814 -39.492 22.235 0.89 106.23 289 VAL B O 1
ATOM 1840 N N . PHE B 1 20 ? -36.441 -38.832 20.112 0.89 122.49 290 PHE B N 1
ATOM 1841 C CA . PHE B 1 20 ? -35.038 -39.237 20.133 0.89 120.89 290 PHE B CA 1
ATOM 1842 C C . PHE B 1 20 ? -34.214 -38.413 21.113 0.89 117.73 290 PHE B C 1
ATOM 1843 O O . PHE B 1 20 ? -33.180 -38.875 21.606 0.89 116.19 290 PHE B O 1
ATOM 1851 N N . PHE B 1 21 ? -34.671 -37.199 21.403 0.89 127.07 291 PHE B N 1
ATOM 1852 C CA . PHE B 1 21 ? -33.997 -36.412 22.425 0.89 125.58 291 PHE B CA 1
ATOM 1853 C C . PHE B 1 21 ? -34.220 -36.957 23.835 0.89 122.89 291 PHE B C 1
ATOM 1854 O O . PHE B 1 21 ? -33.267 -37.072 24.608 0.89 122.79 291 PHE B O 1
ATOM 1862 N N . VAL B 1 22 ? -35.462 -37.305 24.166 0.89 122.95 292 VAL B N 1
ATOM 1863 C CA . VAL B 1 22 ? -35.762 -37.844 25.497 0.89 124.37 292 VAL B CA 1
ATOM 1864 C C . VAL B 1 22 ? -35.267 -39.278 25.722 0.89 128.32 292 VAL B C 1
ATOM 1865 O O . VAL B 1 22 ? -35.066 -39.700 26.864 0.89 134.13 292 VAL B O 1
ATOM 1869 N N . SER B 1 23 ? -35.067 -40.016 24.633 0.89 131.48 293 SER B N 1
ATOM 1870 C CA . SER B 1 23 ? -34.650 -41.414 24.719 0.89 131.87 293 SER B CA 1
ATOM 1871 C C . SER B 1 23 ? -33.161 -41.575 25.009 0.89 133.92 293 SER B C 1
ATOM 1872 O O . SER B 1 23 ? -32.733 -42.590 25.563 0.89 137.72 293 SER B O 1
ATOM 1875 N N . GLY B 1 24 ? -32.372 -40.569 24.648 0.89 142.70 294 GLY B N 1
ATOM 1876 C CA . GLY B 1 24 ? -30.934 -40.652 24.814 0.89 139.23 294 GLY B CA 1
ATOM 1877 C C . GLY B 1 24 ? -30.269 -41.277 23.605 0.89 141.31 294 GLY B C 1
ATOM 1878 O O . GLY B 1 24 ? -29.198 -41.876 23.712 0.89 142.97 294 GLY B O 1
ATOM 1879 N N . ASP B 1 25 ? -30.915 -41.146 22.450 0.89 228.18 295 ASP B N 1
ATOM 1880 C CA . ASP B 1 25 ? -30.325 -41.549 21.180 0.89 157.55 295 ASP B CA 1
ATOM 1881 C C . ASP B 1 25 ? -30.093 -40.317 20.310 0.89 155.63 295 ASP B C 1
ATOM 1882 O O . ASP B 1 25 ? -30.850 -40.072 19.372 0.89 150.73 295 ASP B O 1
ATOM 1887 N N . PRO B 1 26 ? -29.040 -39.539 20.620 0.89 119.70 296 PRO B N 1
ATOM 1888 C CA . PRO B 1 26 ? -28.809 -38.251 19.955 0.89 118.78 296 PRO B CA 1
ATOM 1889 C C . PRO B 1 26 ? -28.503 -38.386 18.472 0.89 120.04 296 PRO B C 1
ATOM 1890 O O . PRO B 1 26 ? -28.843 -37.487 17.704 0.89 122.40 296 PRO B O 1
ATOM 1894 N N . LEU B 1 27 ? -27.883 -39.492 18.079 0.89 122.41 297 LEU B N 1
ATOM 1895 C CA . LEU B 1 27 ? -27.563 -39.698 16.674 0.89 122.13 297 LEU B CA 1
ATOM 1896 C C . LEU B 1 27 ? -28.840 -39.837 15.842 0.89 123.12 297 LEU B C 1
ATOM 1897 O O . LEU B 1 27 ? -28.937 -39.295 14.735 0.89 123.54 297 LEU B O 1
ATOM 1902 N N . LEU B 1 28 ? -29.833 -40.527 16.397 0.89 132.30 298 LEU B N 1
ATOM 1903 C CA . LEU B 1 28 ? -31.134 -40.635 15.751 0.89 130.78 298 LEU B CA 1
ATOM 1904 C C . LEU B 1 28 ? -31.873 -39.301 15.821 0.89 128.88 298 LEU B C 1
ATOM 1905 O O . LEU B 1 28 ? -32.676 -38.971 14.947 0.89 131.79 298 LEU B O 1
ATOM 1910 N N . HIS B 1 29 ? -31.578 -38.540 16.873 0.89 135.05 299 HIS B N 1
ATOM 1911 C CA . HIS B 1 29 ? -32.135 -37.206 17.089 0.89 133.89 299 HIS B CA 1
ATOM 1912 C C . HIS B 1 29 ? -31.722 -36.204 16.010 0.89 135.77 299 HIS B C 1
ATOM 1913 O O . HIS B 1 29 ? -32.581 -35.606 15.358 0.89 135.08 299 HIS B O 1
ATOM 1920 N N . THR B 1 30 ? -30.416 -36.018 15.828 0.89 173.78 300 THR B N 1
ATOM 1921 C CA . THR B 1 30 ? -29.922 -35.156 14.751 0.89 177.65 300 THR B CA 1
ATOM 1922 C C . THR B 1 30 ? -30.305 -35.723 13.391 0.89 179.00 300 THR B C 1
ATOM 1923 O O . THR B 1 30 ? -30.470 -34.975 12.425 0.89 178.97 300 THR B O 1
ATOM 1927 N N . THR B 1 31 ? -30.449 -37.045 13.322 0.89 132.68 301 THR B N 1
ATOM 1928 C CA . THR B 1 31 ? -30.871 -37.687 12.084 0.89 134.66 301 THR B CA 1
ATOM 1929 C C . THR B 1 31 ? -32.300 -37.265 11.725 0.89 136.91 301 THR B C 1
ATOM 1930 O O . THR B 1 31 ? -32.555 -36.794 10.607 0.89 138.60 301 THR B O 1
ATOM 1934 N N . ALA B 1 32 ? -33.225 -37.430 12.668 0.89 135.18 302 ALA B N 1
ATOM 1935 C CA . ALA B 1 32 ? -34.605 -37.000 12.458 0.89 134.32 302 ALA B CA 1
ATOM 1936 C C . ALA B 1 32 ? -34.703 -35.494 12.204 0.89 134.01 302 ALA B C 1
ATOM 1937 O O . ALA B 1 32 ? -35.582 -35.042 11.468 0.89 134.19 302 ALA B O 1
ATOM 1939 N N . TRP B 1 33 ? -33.808 -34.720 12.818 0.89 145.83 303 TRP B N 1
ATOM 1940 C CA . TRP B 1 33 ? -33.748 -33.282 12.562 0.89 145.96 303 TRP B CA 1
ATOM 1941 C C . TRP B 1 33 ? -33.428 -32.965 11.107 0.89 149.76 303 TRP B C 1
ATOM 1942 O O . TRP B 1 33 ? -34.067 -32.107 10.511 0.89 153.42 303 TRP B O 1
ATOM 1953 N N . LYS B 1 34 ? -32.417 -33.629 10.554 0.89 205.50 304 LYS B N 1
ATOM 1954 C CA . LYS B 1 34 ? -32.033 -33.407 9.159 0.89 208.27 304 LYS B CA 1
ATOM 1955 C C . LYS B 1 34 ? -33.118 -33.854 8.176 0.89 211.09 304 LYS B C 1
ATOM 1956 O O . LYS B 1 34 ? -33.364 -33.191 7.161 0.89 212.89 304 LYS B O 1
ATOM 1962 N N . LYS B 1 35 ? -33.757 -34.983 8.480 0.89 112.93 305 LYS B N 1
ATOM 1963 C CA . LYS B 1 35 ? -34.869 -35.473 7.668 0.89 113.59 305 LYS B CA 1
ATOM 1964 C C . LYS B 1 35 ? -36.035 -34.489 7.693 0.89 112.96 305 LYS B C 1
ATOM 1965 O O . LYS B 1 35 ? -36.745 -34.314 6.702 0.89 116.12 305 LYS B O 1
ATOM 1971 N N . PHE B 1 36 ? -36.216 -33.855 8.847 0.89 115.48 306 PHE B N 1
ATOM 1972 C CA . PHE B 1 36 ? -37.207 -32.804 9.039 0.89 114.18 306 PHE B CA 1
ATOM 1973 C C . PHE B 1 36 ? -36.808 -31.510 8.317 0.89 116.28 306 PHE B C 1
ATOM 1974 O O . PHE B 1 36 ? -37.657 -30.807 7.766 0.89 118.14 306 PHE B O 1
ATOM 1982 N N . TYR B 1 37 ? -35.511 -31.208 8.338 0.89 317.93 307 TYR B N 1
ATOM 1983 C CA . TYR B 1 37 ? -34.965 -29.964 7.795 0.89 321.79 307 TYR B CA 1
ATOM 1984 C C . TYR B 1 37 ? -35.058 -29.885 6.269 0.89 326.65 307 TYR B C 1
ATOM 1985 O O . TYR B 1 37 ? -35.380 -28.830 5.717 0.89 328.69 307 TYR B O 1
ATOM 1994 N N . LYS B 1 38 ? -34.759 -30.998 5.596 0.89 139.50 308 LYS B N 1
ATOM 1995 C CA . LYS B 1 38 ? -34.916 -31.092 4.141 0.89 140.07 308 LYS B CA 1
ATOM 1996 C C . LYS B 1 38 ? -36.347 -30.808 3.709 0.89 141.89 308 LYS B C 1
ATOM 1997 O O . LYS B 1 38 ? -36.567 -30.055 2.768 0.89 143.77 308 LYS B O 1
ATOM 2003 N N . LEU B 1 39 ? -37.306 -31.453 4.368 0.89 229.73 309 LEU B N 1
ATOM 2004 C CA . LEU B 1 39 ? -38.721 -31.169 4.152 0.89 232.25 309 LEU B CA 1
ATOM 2005 C C . LEU B 1 39 ? -38.977 -29.684 4.323 0.89 232.79 309 LEU B C 1
ATOM 2006 O O . LEU B 1 39 ? -39.591 -29.057 3.462 0.89 235.01 309 LEU B O 1
ATOM 2011 N N . TYR B 1 40 ? -38.552 -29.129 5.453 0.89 241.33 310 TYR B N 1
ATOM 2012 C CA . TYR B 1 40 ? -38.790 -27.718 5.707 0.89 242.31 310 TYR B CA 1
ATOM 2013 C C . TYR B 1 40 ? -38.154 -26.860 4.620 0.89 244.49 310 TYR B C 1
ATOM 2014 O O . TYR B 1 40 ? -38.652 -25.778 4.305 0.89 243.71 310 TYR B O 1
ATOM 2023 N N . SER B 1 41 ? -37.054 -27.338 4.047 0.89 257.53 311 SER B N 1
ATOM 2024 C CA . SER B 1 41 ? -36.411 -26.589 2.986 0.89 258.68 311 SER B CA 1
ATOM 2025 C C . SER B 1 41 ? -37.244 -26.754 1.723 0.89 263.09 311 SER B C 1
ATOM 2026 O O . SER B 1 41 ? -37.347 -25.829 0.911 0.89 263.38 311 SER B O 1
ATOM 2029 N N . THR B 1 42 ? -37.837 -27.935 1.554 0.89 400.42 312 THR B N 1
ATOM 2030 C CA . THR B 1 42 ? -38.777 -28.120 0.467 0.89 319.55 312 THR B CA 1
ATOM 2031 C C . THR B 1 42 ? -39.988 -27.234 0.723 0.89 325.37 312 THR B C 1
ATOM 2032 O O . THR B 1 42 ? -40.485 -26.583 -0.185 0.89 327.74 312 THR B O 1
ATOM 2036 N N . ASN B 1 43 ? -40.436 -27.162 1.974 0.89 348.71 313 ASN B N 1
ATOM 2037 C CA . ASN B 1 43 ? -41.587 -26.323 2.262 0.89 353.37 313 ASN B CA 1
ATOM 2038 C C . ASN B 1 43 ? -41.193 -24.894 1.925 0.89 357.40 313 ASN B C 1
ATOM 2039 O O . ASN B 1 43 ? -40.026 -24.523 2.050 0.89 356.34 313 ASN B O 1
ATOM 2044 N N . PRO B 1 44 ? -42.164 -24.078 1.516 0.89 273.23 314 PRO B N 1
ATOM 2045 C CA . PRO B 1 44 ? -41.859 -22.690 1.193 0.89 275.68 314 PRO B CA 1
ATOM 2046 C C . PRO B 1 44 ? -42.347 -21.709 2.229 0.89 278.14 314 PRO B C 1
ATOM 2047 O O . PRO B 1 44 ? -42.252 -20.503 2.005 0.89 277.77 314 PRO B O 1
ATOM 2051 N N . ARG B 1 45 ? -42.860 -22.199 3.350 0.89 184.99 315 ARG B N 1
ATOM 2052 C CA . ARG B 1 45 ? -43.236 -21.289 4.416 0.89 187.35 315 ARG B CA 1
ATOM 2053 C C . ARG B 1 45 ? -41.961 -21.008 5.209 0.89 185.81 315 ARG B C 1
ATOM 2054 O O . ARG B 1 45 ? -41.985 -20.538 6.348 0.89 185.87 315 ARG B O 1
ATOM 2062 N N . ALA B 1 46 ? -40.847 -21.325 4.552 0.89 269.80 316 ALA B N 1
ATOM 2063 C CA . ALA B 1 46 ? -39.501 -21.242 5.087 0.89 267.15 316 ALA B CA 1
ATOM 2064 C C . ALA B 1 46 ? -39.151 -19.791 5.343 0.89 266.10 316 ALA B C 1
ATOM 2065 O O . ALA B 1 46 ? -39.099 -18.991 4.412 0.89 267.39 316 ALA B O 1
ATOM 2067 N N . THR B 1 47 ? -38.912 -19.446 6.598 0.89 226.98 317 THR B N 1
ATOM 2068 C CA . THR B 1 47 ? -38.232 -18.200 6.894 0.89 225.74 317 THR B CA 1
ATOM 2069 C C . THR B 1 47 ? -36.747 -18.519 6.997 0.89 222.04 317 THR B C 1
ATOM 2070 O O . THR B 1 47 ? -36.357 -19.585 7.476 0.89 221.73 317 THR B O 1
ATOM 2074 N N . GLU B 1 48 ? -35.927 -17.588 6.524 0.89 256.63 318 GLU B N 1
ATOM 2075 C CA . GLU B 1 48 ? -34.476 -17.732 6.526 0.89 254.36 318 GLU B CA 1
ATOM 2076 C C . GLU B 1 48 ? -33.972 -17.770 7.962 0.89 253.10 318 GLU B C 1
ATOM 2077 O O . GLU B 1 48 ? -32.924 -18.355 8.260 0.89 251.35 318 GLU B O 1
ATOM 2083 N N . GLU B 1 49 ? -34.740 -17.153 8.852 0.89 270.42 319 GLU B N 1
ATOM 2084 C CA . GLU B 1 49 ? -34.380 -17.094 10.259 0.89 269.38 319 GLU B CA 1
ATOM 2085 C C . GLU B 1 49 ? -34.605 -18.484 10.866 0.89 266.54 319 GLU B C 1
ATOM 2086 O O . GLU B 1 49 ? -33.878 -18.889 11.780 0.89 267.11 319 GLU B O 1
ATOM 2092 N N . GLU B 1 50 ? -35.597 -19.220 10.360 0.89 308.23 320 GLU B N 1
ATOM 2093 C CA . GLU B 1 50 ? -35.759 -20.613 10.777 0.89 303.86 320 GLU B CA 1
ATOM 2094 C C . GLU B 1 50 ? -34.553 -21.424 10.308 0.89 300.31 320 GLU B C 1
ATOM 2095 O O . GLU B 1 50 ? -34.095 -22.307 11.023 0.89 299.90 320 GLU B O 1
ATOM 2101 N N . PHE B 1 51 ? -34.049 -21.138 9.108 0.89 243.47 321 PHE B N 1
ATOM 2102 C CA . PHE B 1 51 ? -32.832 -21.799 8.628 0.89 240.24 321 PHE B CA 1
ATOM 2103 C C . PHE B 1 51 ? -31.644 -21.611 9.555 0.89 238.16 321 PHE B C 1
ATOM 2104 O O . PHE B 1 51 ? -31.010 -22.587 9.943 0.89 237.38 321 PHE B O 1
ATOM 2112 N N . LYS B 1 52 ? -31.340 -20.368 9.913 0.89 267.46 322 LYS B N 1
ATOM 2113 C CA . LYS B 1 52 ? -30.221 -20.135 10.822 0.89 266.12 322 LYS B CA 1
ATOM 2114 C C . LYS B 1 52 ? -30.421 -20.811 12.181 0.89 263.12 322 LYS B C 1
ATOM 2115 O O . LYS B 1 52 ? -29.506 -21.471 12.698 0.89 262.11 322 LYS B O 1
ATOM 2121 N N . THR B 1 53 ? -31.633 -20.701 12.725 0.89 224.23 323 THR B N 1
ATOM 2122 C CA . THR B 1 53 ? -31.942 -21.320 14.013 0.89 221.87 323 THR B CA 1
ATOM 2123 C C . THR B 1 53 ? -31.897 -22.856 14.004 0.89 220.21 323 THR B C 1
ATOM 2124 O O . THR B 1 53 ? -31.265 -23.467 14.872 0.89 221.59 323 THR B O 1
ATOM 2128 N N . TYR B 1 54 ? -32.559 -23.471 13.026 0.89 195.70 324 TYR B N 1
ATOM 2129 C CA . TYR B 1 54 ? -32.619 -24.935 12.909 0.89 193.41 324 TYR B CA 1
ATOM 2130 C C . TYR B 1 54 ? -31.258 -25.547 12.602 0.89 190.16 324 TYR B C 1
ATOM 2131 O O . TYR B 1 54 ? -30.881 -26.557 13.188 0.89 186.91 324 TYR B O 1
ATOM 2140 N N . SER B 1 55 ? -30.540 -24.941 11.663 0.89 203.83 325 SER B N 1
ATOM 2141 C CA . SER B 1 55 ? -29.227 -25.425 11.246 0.89 202.91 325 SER B CA 1
ATOM 2142 C C . SER B 1 55 ? -28.231 -25.357 12.398 0.89 198.91 325 SER B C 1
ATOM 2143 O O . SER B 1 55 ? -27.481 -26.309 12.622 0.89 196.77 325 SER B O 1
ATOM 2146 N N . SER B 1 56 ? -28.192 -24.228 13.100 0.89 185.11 326 SER B N 1
ATOM 2147 C CA . SER B 1 56 ? -27.341 -24.125 14.282 0.89 185.37 326 SER B CA 1
ATOM 2148 C C . SER B 1 56 ? -27.741 -25.203 15.303 0.89 188.67 326 SER B C 1
ATOM 2149 O O . SER B 1 56 ? -26.876 -25.811 15.935 0.89 193.78 326 SER B O 1
ATOM 2152 N N . THR B 1 57 ? -29.047 -25.430 15.463 0.89 268.49 327 THR B N 1
ATOM 2153 C CA . THR B 1 57 ? -29.559 -26.481 16.353 0.89 264.60 327 THR B CA 1
ATOM 2154 C C . THR B 1 57 ? -29.068 -27.878 15.944 0.89 265.73 327 THR B C 1
ATOM 2155 O O . THR B 1 57 ? -28.583 -28.630 16.786 0.89 266.20 327 THR B O 1
ATOM 2159 N N . ILE B 1 58 ? -29.220 -28.224 14.666 0.89 170.19 328 ILE B N 1
ATOM 2160 C CA . ILE B 1 58 ? -28.762 -29.515 14.131 0.89 169.06 328 ILE B CA 1
ATOM 2161 C C . ILE B 1 58 ? -27.273 -29.678 14.407 0.89 169.33 328 ILE B C 1
ATOM 2162 O O . ILE B 1 58 ? -26.846 -30.706 14.939 0.89 167.36 328 ILE B O 1
ATOM 2167 N N . PHE B 1 59 ? -26.486 -28.676 14.031 0.89 135.49 329 PHE B N 1
ATOM 2168 C CA . PHE B 1 59 ? -25.039 -28.733 14.216 0.89 135.59 329 PHE B CA 1
ATOM 2169 C C . PHE B 1 59 ? -24.699 -28.860 15.692 0.89 135.62 329 PHE B C 1
ATOM 2170 O O . PHE B 1 59 ? -23.816 -29.634 16.060 0.89 135.48 329 PHE B O 1
ATOM 2178 N N . LEU B 1 60 ? -25.379 -28.089 16.534 0.89 204.92 330 LEU B N 1
ATOM 2179 C CA . LEU B 1 60 ? -25.165 -28.192 17.971 0.89 202.83 330 LEU B CA 1
ATOM 2180 C C . LEU B 1 60 ? -25.528 -29.590 18.487 0.89 204.59 330 LEU B C 1
ATOM 2181 O O . LEU B 1 60 ? -24.867 -30.108 19.384 0.89 206.44 330 LEU B O 1
ATOM 2186 N N . SER B 1 61 ? -26.577 -30.191 17.931 0.89 144.41 331 SER B N 1
ATOM 2187 C CA . SER B 1 61 ? -26.947 -31.564 18.273 0.89 144.19 331 SER B CA 1
ATOM 2188 C C . SER B 1 61 ? -25.801 -32.515 17.918 0.89 140.88 331 SER B C 1
ATOM 2189 O O . SER B 1 61 ? -25.503 -33.451 18.663 0.89 135.20 331 SER B O 1
ATOM 2192 N N . ALA B 1 62 ? -25.166 -32.256 16.773 0.89 121.14 332 ALA B N 1
ATOM 2193 C CA . ALA B 1 62 ? -24.053 -33.069 16.274 0.89 120.99 332 ALA B CA 1
ATOM 2194 C C . ALA B 1 62 ? -22.745 -32.878 17.052 0.89 121.14 332 ALA B C 1
ATOM 2195 O O . ALA B 1 62 ? -22.023 -33.849 17.286 0.89 120.91 332 ALA B O 1
ATOM 2197 N N . ILE B 1 63 ? -22.434 -31.640 17.437 0.89 308.71 333 ILE B N 1
ATOM 2198 C CA . ILE B 1 63 ? -21.229 -31.376 18.224 0.89 184.14 333 ILE B CA 1
ATOM 2199 C C . ILE B 1 63 ? -21.432 -32.118 19.537 0.89 183.02 333 ILE B C 1
ATOM 2200 O O . ILE B 1 63 ? -20.565 -32.859 20.003 0.89 185.57 333 ILE B O 1
ATOM 2205 N N . SER B 1 64 ? -22.614 -31.908 20.112 0.89 126.78 334 SER B N 1
ATOM 2206 C CA . SER B 1 64 ? -23.005 -32.483 21.391 0.89 125.65 334 SER B CA 1
ATOM 2207 C C . SER B 1 64 ? -23.450 -33.928 21.195 0.89 125.59 334 SER B C 1
ATOM 2208 O O . SER B 1 64 ? -23.544 -34.694 22.152 0.89 124.69 334 SER B O 1
ATOM 2211 N N . GLU B 1 104 ? -23.752 -28.760 3.853 0.89 180.42 374 GLU B N 1
ATOM 2212 C CA . GLU B 1 104 ? -23.435 -27.366 3.564 0.89 182.28 374 GLU B CA 1
ATOM 2213 C C . GLU B 1 104 ? -24.802 -26.692 3.398 0.89 177.32 374 GLU B C 1
ATOM 2214 O O . GLU B 1 104 ? -24.957 -25.478 3.534 0.89 174.85 374 GLU B O 1
ATOM 2220 N N . SER B 1 105 ? -25.780 -27.537 3.083 0.89 199.70 375 SER B N 1
ATOM 2221 C CA . SER B 1 105 ? -27.199 -27.199 2.960 0.89 199.45 375 SER B CA 1
ATOM 2222 C C . SER B 1 105 ? -27.695 -26.697 4.288 0.89 200.84 375 SER B C 1
ATOM 2223 O O . SER B 1 105 ? -28.589 -25.859 4.408 0.89 203.45 375 SER B O 1
ATOM 2226 N N . ILE B 1 106 ? -27.058 -27.286 5.275 0.89 184.27 376 ILE B N 1
ATOM 2227 C CA . ILE B 1 106 ? -27.179 -27.031 6.681 0.89 181.31 376 ILE B CA 1
ATOM 2228 C C . ILE B 1 106 ? -26.126 -25.988 7.034 0.89 180.86 376 ILE B C 1
ATOM 2229 O O . ILE B 1 106 ? -26.448 -24.892 7.494 0.89 181.32 376 ILE B O 1
ATOM 2234 N N . TYR B 1 107 ? -24.867 -26.339 6.794 0.89 198.46 377 TYR B N 1
ATOM 2235 C CA . TYR B 1 107 ? -23.703 -25.584 7.255 0.89 199.82 377 TYR B CA 1
ATOM 2236 C C . TYR B 1 107 ? -23.567 -24.132 6.764 0.89 204.36 377 TYR B C 1
ATOM 2237 O O . TYR B 1 107 ? -22.767 -23.372 7.312 0.89 205.98 377 TYR B O 1
ATOM 2246 N N . GLY B 1 108 ? -24.332 -23.737 5.752 0.89 225.48 378 GLY B N 1
ATOM 2247 C CA . GLY B 1 108 ? -24.279 -22.358 5.296 0.89 226.51 378 GLY B CA 1
ATOM 2248 C C . GLY B 1 108 ? -25.146 -21.475 6.180 0.89 225.89 378 GLY B C 1
ATOM 2249 O O . GLY B 1 108 ? -25.028 -20.250 6.158 0.89 227.43 378 GLY B O 1
ATOM 2250 N N . LYS B 1 109 ? -26.011 -22.113 6.967 0.89 167.70 379 LYS B N 1
ATOM 2251 C CA . LYS B 1 109 ? -26.934 -21.422 7.865 0.89 164.57 379 LYS B CA 1
ATOM 2252 C C . LYS B 1 109 ? -26.497 -21.494 9.332 0.89 159.18 379 LYS B C 1
ATOM 2253 O O . LYS B 1 109 ? -27.140 -20.898 10.194 0.89 158.51 379 LYS B O 1
ATOM 2259 N N . VAL B 1 110 ? -25.406 -22.201 9.618 0.89 211.94 380 VAL B N 1
ATOM 2260 C CA . VAL B 1 110 ? -24.962 -22.386 11.004 0.89 209.95 380 VAL B CA 1
ATOM 2261 C C . VAL B 1 110 ? -24.317 -21.121 11.558 0.89 213.05 380 VAL B C 1
ATOM 2262 O O . VAL B 1 110 ? -23.472 -20.505 10.905 0.89 215.36 380 VAL B O 1
ATOM 2266 N N . ASP B 1 111 ? -24.742 -20.730 12.761 0.89 189.52 381 ASP B N 1
ATOM 2267 C CA . ASP B 1 111 ? -24.150 -19.589 13.444 0.89 189.52 381 ASP B CA 1
ATOM 2268 C C . ASP B 1 111 ? -22.659 -19.853 13.623 0.89 190.04 381 ASP B C 1
ATOM 2269 O O . ASP B 1 111 ? -22.250 -20.966 13.953 0.89 190.29 381 ASP B O 1
ATOM 2274 N N . GLU B 1 112 ? -21.857 -18.816 13.420 0.89 246.39 382 GLU B N 1
ATOM 2275 C CA . GLU B 1 112 ? -20.402 -18.939 13.447 0.89 251.90 382 GLU B CA 1
ATOM 2276 C C . GLU B 1 112 ? -19.764 -19.253 14.813 0.89 249.31 382 GLU B C 1
ATOM 2277 O O . GLU B 1 112 ? -18.621 -19.725 14.887 0.89 250.10 382 GLU B O 1
ATOM 2283 N N . GLU B 1 113 ? -20.523 -19.030 15.880 0.89 196.05 383 GLU B N 1
ATOM 2284 C CA . GLU B 1 113 ? -20.089 -19.341 17.243 0.89 194.43 383 GLU B CA 1
ATOM 2285 C C . GLU B 1 113 ? -19.898 -20.847 17.462 0.89 192.67 383 GLU B C 1
ATOM 2286 O O . GLU B 1 113 ? -18.982 -21.270 18.170 0.89 190.39 383 GLU B O 1
ATOM 2292 N N . LEU B 1 114 ? -20.781 -21.643 16.870 0.89 158.90 384 LEU B N 1
ATOM 2293 C CA . LEU B 1 114 ? -20.731 -23.104 16.958 0.89 154.94 384 LEU B CA 1
ATOM 2294 C C . LEU B 1 114 ? -19.584 -23.672 16.123 0.89 155.12 384 LEU B C 1
ATOM 2295 O O . LEU B 1 114 ? -19.053 -24.738 16.438 0.89 156.45 384 LEU B O 1
ATOM 2300 N N . LYS B 1 115 ? -19.216 -22.972 15.050 0.89 179.22 385 LYS B N 1
ATOM 2301 C CA . LYS B 1 115 ? -18.083 -23.385 14.224 0.89 183.54 385 LYS B CA 1
ATOM 2302 C C . LYS B 1 115 ? -16.765 -23.122 14.931 0.89 184.56 385 LYS B C 1
ATOM 2303 O O . LYS B 1 115 ? -15.838 -23.931 14.858 0.89 184.36 385 LYS B O 1
ATOM 2309 N N . GLU B 1 116 ? -16.687 -21.976 15.597 0.89 143.90 386 GLU B N 1
ATOM 2310 C CA . GLU B 1 116 ? -15.555 -21.658 16.457 0.89 145.93 386 GLU B CA 1
ATOM 2311 C C . GLU B 1 116 ? -15.471 -22.756 17.509 0.89 142.31 386 GLU B C 1
ATOM 2312 O O . GLU B 1 116 ? -14.393 -23.274 17.789 0.89 141.66 386 GLU B O 1
ATOM 2318 N N . LEU B 1 117 ? -16.625 -23.115 18.069 0.89 128.18 387 LEU B N 1
ATOM 2319 C CA . LEU B 1 117 ? -16.728 -24.161 19.084 0.89 127.15 387 LEU B CA 1
ATOM 2320 C C . LEU B 1 117 ? -16.225 -25.498 18.546 0.89 127.34 387 LEU B C 1
ATOM 2321 O O . LEU B 1 117 ? -15.470 -26.210 19.234 0.89 126.63 387 LEU B O 1
ATOM 2326 N N . TYR B 1 118 ? -16.653 -25.846 17.336 0.89 183.73 388 TYR B N 1
ATOM 2327 C CA . TYR B 1 118 ? -16.184 -27.065 16.689 0.89 184.60 388 TYR B CA 1
ATOM 2328 C C . TYR B 1 118 ? -14.661 -27.028 16.607 0.89 187.54 388 TYR B C 1
ATOM 2329 O O . TYR B 1 118 ? -13.990 -27.999 16.934 0.89 185.00 388 TYR B O 1
ATOM 2338 N N . ASP B 1 119 ? -14.124 -25.893 16.174 0.89 151.05 389 ASP B N 1
ATOM 2339 C CA . ASP B 1 119 ? -12.680 -25.716 16.060 0.89 156.55 389 ASP B CA 1
ATOM 2340 C C . ASP B 1 119 ? -11.973 -25.870 17.406 0.89 155.16 389 ASP B C 1
ATOM 2341 O O . ASP B 1 119 ? -10.944 -26.540 17.495 0.89 154.35 389 ASP B O 1
ATOM 2346 N N . ILE B 1 120 ? -12.519 -25.246 18.445 0.89 183.37 390 ILE B N 1
ATOM 2347 C CA . ILE B 1 120 ? -11.883 -25.274 19.760 0.89 182.76 390 ILE B CA 1
ATOM 2348 C C . ILE B 1 120 ? -11.787 -26.676 20.368 0.89 182.17 390 ILE B C 1
ATOM 2349 O O . ILE B 1 120 ? -10.751 -27.039 20.930 0.89 183.04 390 ILE B O 1
ATOM 2354 N N . ILE B 1 121 ? -12.850 -27.470 20.237 0.89 180.81 391 ILE B N 1
ATOM 2355 C CA . ILE B 1 121 ? -12.878 -28.796 20.874 0.89 176.98 391 ILE B CA 1
ATOM 2356 C C . ILE B 1 121 ? -12.687 -30.028 19.977 0.89 173.60 391 ILE B C 1
ATOM 2357 O O . ILE B 1 121 ? -12.398 -31.121 20.468 0.89 170.56 391 ILE B O 1
ATOM 2362 N N . GLU B 1 122 ? -12.818 -29.842 18.668 0.89 171.80 392 GLU B N 1
ATOM 2363 C CA . GLU B 1 122 ? -12.746 -30.952 17.714 0.89 172.75 392 GLU B CA 1
ATOM 2364 C C . GLU B 1 122 ? -11.526 -31.014 16.801 0.89 175.56 392 GLU B C 1
ATOM 2365 O O . GLU B 1 122 ? -11.072 -32.101 16.446 0.89 176.39 392 GLU B O 1
ATOM 2371 N N . VAL B 1 123 ? -11.001 -29.861 16.406 0.89 162.89 393 VAL B N 1
ATOM 2372 C CA . VAL B 1 123 ? -9.888 -29.849 15.464 0.89 167.71 393 VAL B CA 1
ATOM 2373 C C . VAL B 1 123 ? -8.622 -29.357 16.146 0.89 169.04 393 VAL B C 1
ATOM 2374 O O . VAL B 1 123 ? -7.513 -29.703 15.742 0.89 171.24 393 VAL B O 1
ATOM 2378 N N . ASN B 1 124 ? -8.799 -28.561 17.194 0.89 184.56 394 ASN B N 1
ATOM 2379 C CA . ASN B 1 124 ? -7.672 -28.064 17.965 0.89 185.13 394 ASN B CA 1
ATOM 2380 C C . ASN B 1 124 ? -7.936 -28.138 19.467 0.89 181.70 394 ASN B C 1
ATOM 2381 O O . ASN B 1 124 ? -7.924 -27.114 20.151 0.89 179.45 394 ASN B O 1
ATOM 2386 N N . PHE B 1 125 ? -8.160 -29.341 19.989 0.89 175.79 395 PHE B N 1
ATOM 2387 C CA . PHE B 1 125 ? -8.423 -29.470 21.418 0.89 174.62 395 PHE B CA 1
ATOM 2388 C C . PHE B 1 125 ? -7.127 -29.542 22.217 0.89 177.78 395 PHE B C 1
ATOM 2389 O O . PHE B 1 125 ? -6.225 -30.312 21.889 0.89 181.01 395 PHE B O 1
ATOM 2397 N N . ASP B 1 126 ? -7.046 -28.734 23.269 0.89 196.72 396 ASP B N 1
ATOM 2398 C CA . ASP B 1 126 ? -5.955 -28.820 24.232 0.89 196.73 396 ASP B CA 1
ATOM 2399 C C . ASP B 1 126 ? -6.548 -28.510 25.612 0.89 195.09 396 ASP B C 1
ATOM 2400 O O . ASP B 1 126 ? -7.107 -27.432 25.824 0.89 194.73 396 ASP B O 1
ATOM 2405 N N . VAL B 1 127 ? -6.434 -29.460 26.535 0.89 234.81 397 VAL B N 1
ATOM 2406 C CA . VAL B 1 127 ? -6.931 -29.303 27.906 0.89 232.12 397 VAL B CA 1
ATOM 2407 C C . VAL B 1 127 ? -6.378 -28.093 28.668 0.89 235.55 397 VAL B C 1
ATOM 2408 O O . VAL B 1 127 ? -7.032 -27.574 29.571 0.89 235.61 397 VAL B O 1
ATOM 2412 N N . ASP B 1 128 ? -5.175 -27.654 28.318 0.89 338.43 398 ASP B N 1
ATOM 2413 C CA . ASP B 1 128 ? -4.541 -26.534 29.008 0.89 339.91 398 ASP B CA 1
ATOM 2414 C C . ASP B 1 128 ? -4.971 -25.194 28.414 0.89 342.04 398 ASP B C 1
ATOM 2415 O O . ASP B 1 128 ? -4.449 -24.149 28.802 0.89 344.42 398 ASP B O 1
ATOM 2420 N N . THR B 1 129 ? -5.927 -25.218 27.485 0.89 381.00 399 THR B N 1
ATOM 2421 C CA . THR B 1 129 ? -6.401 -23.977 26.864 0.89 303.12 399 THR B CA 1
ATOM 2422 C C . THR B 1 129 ? -7.914 -23.765 26.674 0.89 300.10 399 THR B C 1
ATOM 2423 O O . THR B 1 129 ? -8.336 -22.660 26.334 0.89 300.39 399 THR B O 1
ATOM 2427 N N . VAL B 1 130 ? -8.716 -24.805 26.888 0.89 169.84 400 VAL B N 1
ATOM 2428 C CA . VAL B 1 130 ? -10.160 -24.782 26.594 0.89 168.47 400 VAL B CA 1
ATOM 2429 C C . VAL B 1 130 ? -11.007 -23.689 27.268 0.89 168.00 400 VAL B C 1
ATOM 2430 O O . VAL B 1 130 ? -11.837 -23.055 26.611 0.89 166.89 400 VAL B O 1
ATOM 2434 N N . LYS B 1 131 ? -10.802 -23.485 28.568 0.89 153.46 401 LYS B N 1
ATOM 2435 C CA . LYS B 1 131 ? -11.609 -22.557 29.362 0.89 154.77 401 LYS B CA 1
ATOM 2436 C C . LYS B 1 131 ? -11.538 -21.134 28.818 0.89 159.05 401 LYS B C 1
ATOM 2437 O O . LYS B 1 131 ? -12.546 -20.439 28.717 0.89 161.42 401 LYS B O 1
ATOM 2443 N N . GLN B 1 132 ? -10.325 -20.722 28.478 0.89 174.71 402 GLN B N 1
ATOM 2444 C CA . GLN B 1 132 ? -10.041 -19.401 27.934 0.89 176.37 402 GLN B CA 1
ATOM 2445 C C . GLN B 1 132 ? -10.670 -19.213 26.546 0.89 172.89 402 GLN B C 1
ATOM 2446 O O . GLN B 1 132 ? -11.176 -18.134 26.233 0.89 172.18 402 GLN B O 1
ATOM 2452 N N . GLN B 1 133 ? -10.638 -20.254 25.717 0.89 174.66 403 GLN B N 1
ATOM 2453 C CA . GLN B 1 133 ? -11.194 -20.167 24.366 0.89 173.73 403 GLN B CA 1
ATOM 2454 C C . GLN B 1 133 ? -12.722 -20.119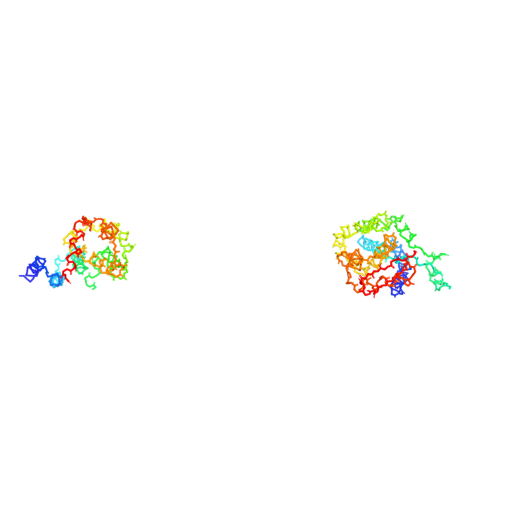 24.425 0.89 170.51 403 GLN B C 1
ATOM 2455 O O . GLN B 1 133 ? -13.361 -19.291 23.776 0.89 170.47 403 GLN B O 1
ATOM 2461 N N . LEU B 1 134 ? -13.290 -21.024 25.214 0.89 125.07 404 LEU B N 1
ATOM 2462 C CA . LEU B 1 134 ? -14.728 -21.117 25.447 0.89 122.94 404 LEU B CA 1
ATOM 2463 C C . LEU B 1 134 ? -15.257 -19.903 26.190 0.89 123.14 404 LEU B C 1
ATOM 2464 O O . LEU B 1 134 ? -16.442 -19.584 26.103 0.89 122.08 404 LEU B O 1
ATOM 2469 N N . GLU B 1 135 ? -14.363 -19.231 26.912 0.89 133.65 405 GLU B N 1
ATOM 2470 C CA . GLU B 1 135 ? -14.712 -18.224 27.912 0.89 135.40 405 GLU B CA 1
ATOM 2471 C C . GLU B 1 135 ? -15.773 -17.214 27.479 0.89 131.58 405 GLU B C 1
ATOM 2472 O O . GLU B 1 135 ? -16.876 -17.203 28.024 0.89 128.60 405 GLU B O 1
ATOM 2478 N N . ASN B 1 136 ? -15.445 -16.368 26.513 0.89 148.21 406 ASN B N 1
ATOM 2479 C CA . ASN B 1 136 ? -16.380 -15.349 26.049 0.89 149.45 406 ASN B CA 1
ATOM 2480 C C . ASN B 1 136 ? -17.387 -15.889 25.020 0.89 149.17 406 ASN B C 1
ATOM 2481 O O . ASN B 1 136 ? -18.518 -15.381 24.864 0.89 149.86 406 ASN B O 1
ATOM 2486 N N . LEU B 1 137 ? -16.961 -16.958 24.351 0.89 163.50 407 LEU B N 1
ATOM 2487 C CA . LEU B 1 137 ? -17.779 -17.662 23.377 0.89 160.61 407 LEU B CA 1
ATOM 2488 C C . LEU B 1 137 ? -19.066 -18.133 24.025 0.89 160.85 407 LEU B C 1
ATOM 2489 O O . LEU B 1 137 ? -20.144 -17.972 23.462 0.89 161.74 407 LEU B O 1
ATOM 2494 N N . LEU B 1 138 ? -18.946 -18.733 25.202 0.89 308.93 408 LEU B N 1
ATOM 2495 C CA . LEU B 1 138 ? -20.117 -19.206 25.923 0.89 308.26 408 LEU B CA 1
ATOM 2496 C C . LEU B 1 138 ? -21.054 -18.083 26.378 0.89 308.58 408 LEU B C 1
ATOM 2497 O O . LEU B 1 138 ? -22.254 -18.309 26.508 0.89 307.14 408 LEU B O 1
ATOM 2502 N N . VAL B 1 139 ? -20.530 -16.884 26.631 0.89 186.43 409 VAL B N 1
ATOM 2503 C CA . VAL B 1 139 ? -21.416 -15.759 26.929 0.89 186.33 409 VAL B CA 1
ATOM 2504 C C . VAL B 1 139 ? -22.247 -15.399 25.699 0.89 186.40 409 VAL B C 1
ATOM 2505 O O . VAL B 1 139 ? -23.451 -15.154 25.810 0.89 185.99 409 VAL B O 1
ATOM 2509 N N . LYS B 1 140 ? -21.615 -15.370 24.526 0.89 313.56 410 LYS B N 1
ATOM 2510 C CA . LYS B 1 140 ? -22.382 -15.159 23.294 0.89 312.77 410 LYS B CA 1
ATOM 2511 C C . LYS B 1 140 ? -23.339 -16.324 23.007 0.89 311.66 410 LYS B C 1
ATOM 2512 O O . LYS B 1 140 ? -24.488 -16.103 22.629 0.89 311.92 410 LYS B O 1
ATOM 2518 N N . LEU B 1 141 ? -22.866 -17.557 23.171 0.89 131.94 411 LEU B N 1
ATOM 2519 C CA . LEU B 1 141 ? -23.686 -18.737 22.891 0.89 129.61 411 LEU B CA 1
ATOM 2520 C C . LEU B 1 141 ? -24.845 -18.888 23.875 0.89 131.18 411 LEU B C 1
ATOM 2521 O O . LEU B 1 141 ? -25.861 -19.501 23.553 0.89 128.72 411 LEU B O 1
ATOM 2526 N N . SER B 1 142 ? -24.686 -18.327 25.071 0.89 124.15 412 SER B N 1
ATOM 2527 C CA . SER B 1 142 ? -25.736 -18.352 26.086 0.89 124.01 412 SER B CA 1
ATOM 2528 C C . SER B 1 142 ? -26.855 -17.365 25.729 0.89 123.80 412 SER B C 1
ATOM 2529 O O . SER B 1 142 ? -27.797 -17.183 26.501 0.89 123.66 412 SER B O 1
ATOM 2532 N N . SER B 1 143 ? -26.710 -16.698 24.581 0.89 291.30 413 SER B N 1
ATOM 2533 C CA . SER B 1 143 ? -27.733 -15.795 24.045 0.89 290.86 413 SER B CA 1
ATOM 2534 C C . SER B 1 143 ? -28.544 -16.492 22.945 0.89 287.47 413 SER B C 1
ATOM 2535 O O . SER B 1 143 ? -29.509 -15.931 22.428 0.89 286.15 413 SER B O 1
ATOM 2538 N N . LYS B 1 144 ? -28.148 -17.717 22.601 0.89 165.45 414 LYS B N 1
ATOM 2539 C CA . LYS B 1 144 ? -28.818 -18.513 21.567 0.89 161.34 414 LYS B CA 1
ATOM 2540 C C . LYS B 1 144 ? -29.980 -19.323 22.147 0.89 160.28 414 LYS B C 1
ATOM 2541 O O . LYS B 1 144 ? -29.881 -19.855 23.254 0.89 161.53 414 LYS B O 1
ATOM 2547 N N . THR B 1 145 ? -31.048 -19.480 21.367 0.89 161.64 415 THR B N 1
ATOM 2548 C CA . THR B 1 145 ? -32.251 -20.181 21.822 0.89 158.93 415 THR B CA 1
ATOM 2549 C C . THR B 1 145 ? -32.107 -21.694 21.695 0.89 159.58 415 THR B C 1
ATOM 2550 O O . THR B 1 145 ? -32.764 -22.454 22.408 0.89 158.84 415 THR B O 1
ATOM 2554 N N . TYR B 1 146 ? -31.229 -22.117 20.795 0.89 141.29 416 TYR B N 1
ATOM 2555 C CA . TYR B 1 146 ? -30.962 -23.528 20.575 0.89 139.41 416 TYR B CA 1
ATOM 2556 C C . TYR B 1 146 ? -29.942 -24.090 21.560 0.89 142.54 416 TYR B C 1
ATOM 2557 O O . TYR B 1 146 ? -29.711 -25.299 21.596 0.89 140.35 416 TYR B O 1
ATOM 2566 N N . PHE B 1 147 ? -29.353 -23.219 22.375 0.89 119.60 417 PHE B N 1
ATOM 2567 C CA . PHE B 1 147 ? -28.167 -23.602 23.136 0.89 113.76 417 PHE B CA 1
ATOM 2568 C C . PHE B 1 147 ? -28.467 -24.371 24.422 0.89 112.64 417 PHE B C 1
ATOM 2569 O O . PHE B 1 147 ? -27.794 -25.359 24.718 0.89 114.77 417 PHE B O 1
ATOM 2577 N N . SER B 1 148 ? -29.457 -23.918 25.186 0.89 209.50 418 SER B N 1
ATOM 2578 C CA . SER B 1 148 ? -29.674 -24.443 26.534 0.89 208.26 418 SER B CA 1
ATOM 2579 C C . SER B 1 148 ? -29.905 -25.963 26.646 0.89 208.08 418 SER B C 1
ATOM 2580 O O . SER B 1 148 ? -29.321 -26.620 27.519 0.89 212.39 418 SER B O 1
ATOM 2583 N N . GLN B 1 149 ? -30.619 -26.544 25.680 0.89 134.39 419 GLN B N 1
ATOM 2584 C CA . GLN B 1 149 ? -30.992 -27.959 25.773 0.89 132.53 419 GLN B CA 1
ATOM 2585 C C . GLN B 1 149 ? -29.885 -28.907 25.386 0.89 126.07 419 GLN B C 1
ATOM 2586 O O . GLN B 1 149 ? -30.029 -30.123 25.508 0.89 125.22 419 GLN B O 1
ATOM 2592 N N . TYR B 1 150 ? -28.784 -28.353 24.910 0.89 137.80 420 TYR B N 1
ATOM 2593 C CA . TYR B 1 150 ? -27.645 -29.171 24.558 0.89 134.78 420 TYR B CA 1
ATOM 2594 C C . TYR B 1 150 ? -26.498 -28.880 25.503 0.89 133.99 420 TYR B C 1
ATOM 2595 O O . TYR B 1 150 ? -25.426 -29.453 25.352 0.89 134.35 420 TYR B O 1
ATOM 2604 N N . ILE B 1 151 ? -26.725 -27.991 26.473 0.89 130.23 421 ILE B N 1
ATOM 2605 C CA . ILE B 1 151 ? -25.699 -27.720 27.482 0.89 132.56 421 ILE B CA 1
ATOM 2606 C C . ILE B 1 151 ? -25.252 -29.008 28.176 0.89 136.31 421 ILE B C 1
ATOM 2607 O O . ILE B 1 151 ? -24.057 -29.297 28.239 0.89 140.84 421 ILE B O 1
ATOM 2612 N N . ALA B 1 152 ? -26.212 -29.783 28.678 0.89 124.56 422 ALA B N 1
ATOM 2613 C CA . ALA B 1 152 ? -25.894 -31.035 29.362 0.89 124.31 422 ALA B CA 1
ATOM 2614 C C . ALA B 1 152 ? -25.136 -32.028 28.466 0.89 121.90 422 ALA B C 1
ATOM 2615 O O . ALA B 1 152 ? -24.082 -32.520 28.864 0.89 122.58 422 ALA B O 1
ATOM 2617 N N . PRO B 1 153 ? -25.651 -32.325 27.254 0.89 168.74 423 PRO B N 1
ATOM 2618 C CA . PRO B 1 153 ? -24.825 -33.253 26.470 0.89 169.27 423 PRO B CA 1
ATOM 2619 C C . PRO B 1 153 ? -23.526 -32.625 25.941 0.89 171.00 423 PRO B C 1
ATOM 2620 O O . PRO B 1 153 ? -22.543 -33.351 25.785 0.89 172.41 423 PRO B O 1
ATOM 2624 N N . LEU B 1 154 ? -23.513 -31.321 25.666 0.89 125.78 424 LEU B N 1
ATOM 2625 C CA . LEU B 1 154 ? -22.281 -30.664 25.226 0.89 126.09 424 LEU B CA 1
ATOM 2626 C C . LEU B 1 154 ? -21.211 -30.661 26.318 0.89 129.74 424 LEU B C 1
ATOM 2627 O O . LEU B 1 154 ? -20.053 -30.982 26.062 0.89 130.40 424 LEU B O 1
ATOM 2632 N N . ARG B 1 155 ? -21.608 -30.282 27.531 0.89 162.05 425 ARG B N 1
ATOM 2633 C CA . ARG B 1 155 ? -20.721 -30.300 28.694 0.89 161.80 425 ARG B CA 1
ATOM 2634 C C . ARG B 1 155 ? -20.202 -31.711 28.986 0.89 160.11 425 ARG B C 1
ATOM 2635 O O . ARG B 1 155 ? -19.044 -31.882 29.365 0.89 165.47 425 ARG B O 1
ATOM 2643 N N . ASP B 1 156 ? -21.062 -32.713 28.798 0.89 109.36 426 ASP B N 1
ATOM 2644 C CA . ASP B 1 156 ? -20.708 -34.117 29.045 0.89 109.03 426 ASP B CA 1
ATOM 2645 C C . ASP B 1 156 ? -19.619 -34.654 28.118 0.89 110.16 426 ASP B C 1
ATOM 2646 O O . ASP B 1 156 ? -18.767 -35.440 28.539 0.89 110.97 426 ASP B O 1
ATOM 2651 N N . VAL B 1 157 ? -19.662 -34.243 26.855 0.89 124.21 427 VAL B N 1
ATOM 2652 C CA . VAL B 1 157 ? -18.710 -34.733 25.861 0.89 122.53 427 VAL B CA 1
ATOM 2653 C C . VAL B 1 157 ? -17.331 -34.074 25.999 0.89 123.87 427 VAL B C 1
ATOM 2654 O O . VAL B 1 157 ? -16.306 -34.743 25.853 0.89 123.79 427 VAL B O 1
ATOM 2658 N N . ILE B 1 158 ? -17.304 -32.774 26.292 0.89 166.16 428 ILE B N 1
ATOM 2659 C CA . ILE B 1 158 ? -16.038 -32.056 26.468 0.89 168.44 428 ILE B CA 1
ATOM 2660 C C . ILE B 1 158 ? -15.255 -32.511 27.702 0.89 172.80 428 ILE B C 1
ATOM 2661 O O . ILE B 1 158 ? -14.050 -32.735 27.628 0.89 177.55 428 ILE B O 1
ATOM 2666 N N . MET B 1 159 ? -15.939 -32.647 28.832 0.89 143.12 429 MET B N 1
ATOM 2667 C CA . MET B 1 159 ? -15.322 -33.191 30.037 0.89 147.44 429 MET B CA 1
ATOM 2668 C C . MET B 1 159 ? -14.881 -34.631 29.794 0.89 148.52 429 MET B C 1
ATOM 2669 O O . MET B 1 159 ? -13.892 -35.088 30.368 0.89 150.55 429 MET B O 1
ATOM 2674 N N . ARG B 1 160 ? -15.635 -35.352 28.967 0.89 182.18 430 ARG B N 1
ATOM 2675 C CA . ARG B 1 160 ? -15.245 -36.699 28.567 0.89 182.10 430 ARG B CA 1
ATOM 2676 C C . ARG B 1 160 ? -13.900 -36.610 27.832 0.89 181.43 430 ARG B C 1
ATOM 2677 O O . ARG B 1 160 ? -12.953 -37.307 28.186 0.89 182.59 430 ARG B O 1
ATOM 2685 N N . ARG B 1 161 ? -13.822 -35.717 26.840 0.89 181.20 431 ARG B N 1
ATOM 2686 C CA . ARG B 1 161 ? -12.574 -35.366 26.145 0.89 180.64 431 ARG B CA 1
ATOM 2687 C C . ARG B 1 161 ? -11.478 -34.993 27.142 0.89 185.79 431 ARG B C 1
ATOM 2688 O O . ARG B 1 161 ? -10.332 -35.423 27.014 0.89 187.94 431 ARG B O 1
ATOM 2696 N N . VAL B 1 162 ? -11.851 -34.176 28.127 0.89 218.15 432 VAL B N 1
ATOM 2697 C CA . VAL B 1 162 ? -10.939 -33.730 29.181 0.89 220.13 432 VAL B CA 1
ATOM 2698 C C . VAL B 1 162 ? -10.354 -34.908 29.955 0.89 224.37 432 VAL B C 1
ATOM 2699 O O . VAL B 1 162 ? -9.158 -34.936 30.239 0.89 223.98 432 VAL B O 1
ATOM 2703 N N . PHE B 1 163 ? -11.198 -35.882 30.284 0.89 174.06 433 PHE B N 1
ATOM 2704 C CA . PHE B 1 163 ? -10.790 -37.004 31.128 0.89 175.29 433 PHE B CA 1
ATOM 2705 C C . PHE B 1 163 ? -9.830 -37.969 30.439 0.89 174.82 433 PHE B C 1
ATOM 2706 O O . PHE B 1 163 ? -8.831 -38.370 31.032 0.89 173.85 433 PHE B O 1
ATOM 2714 N N . VAL B 1 164 ? -10.144 -38.372 29.210 0.89 257.60 434 VAL B N 1
ATOM 2715 C CA . VAL B 1 164 ? -9.226 -39.241 28.478 0.89 259.49 434 VAL B CA 1
ATOM 2716 C C . VAL B 1 164 ? -7.912 -38.526 28.156 0.89 258.52 434 VAL B C 1
ATOM 2717 O O . VAL B 1 164 ? -6.854 -39.154 28.179 0.89 257.93 434 VAL B O 1
ATOM 2721 N N . ALA B 1 165 ? -7.966 -37.231 27.850 0.89 268.30 435 ALA B N 1
ATOM 2722 C CA . ALA B 1 165 ? -6.726 -36.484 27.684 0.89 264.94 435 ALA B CA 1
ATOM 2723 C C . ALA B 1 165 ? -5.990 -36.523 29.021 0.89 272.54 435 ALA B C 1
ATOM 2724 O O . ALA B 1 165 ? -4.770 -36.690 29.067 0.89 276.46 435 ALA B O 1
ATOM 2726 N N . ALA B 1 166 ? -6.753 -36.376 30.106 0.89 158.06 436 ALA B N 1
ATOM 2727 C CA . ALA B 1 166 ? -6.228 -36.485 31.465 0.89 159.44 436 ALA B CA 1
ATOM 2728 C C . ALA B 1 166 ? -5.809 -37.916 31.821 0.89 161.43 436 ALA B C 1
ATOM 2729 O O . ALA B 1 166 ? -4.787 -38.114 32.481 0.89 165.28 436 ALA B O 1
ATOM 2731 N N . SER B 1 167 ? -6.586 -38.909 31.379 0.89 185.46 437 SER B N 1
ATOM 2732 C CA . SER B 1 167 ? -6.259 -40.317 31.639 0.89 188.14 437 SER B CA 1
ATOM 2733 C C . SER B 1 167 ? -4.868 -40.646 31.106 0.89 190.15 437 SER B C 1
ATOM 2734 O O . SER B 1 167 ? -4.218 -41.592 31.550 0.89 191.68 437 SER B O 1
ATOM 2737 N N . GLN B 1 168 ? -4.434 -39.843 30.141 0.89 191.22 438 GLN B N 1
ATOM 2738 C CA . GLN B 1 168 ? -3.169 -40.034 29.455 0.89 189.59 438 GLN B CA 1
ATOM 2739 C C . GLN B 1 168 ? -2.152 -39.005 29.933 0.89 188.86 438 GLN B C 1
ATOM 2740 O O . GLN B 1 168 ? -0.958 -39.133 29.668 0.89 190.85 438 GLN B O 1
ATOM 2746 N N . LYS B 1 169 ? -2.634 -37.986 30.642 0.89 165.34 439 LYS B N 1
ATOM 2747 C CA . LYS B 1 169 ? -1.769 -36.925 31.153 0.89 161.54 439 LYS B CA 1
ATOM 2748 C C . LYS B 1 169 ? -1.271 -37.157 32.590 0.89 165.12 439 LYS B C 1
ATOM 2749 O O . LYS B 1 169 ? -0.209 -36.685 32.968 0.89 167.48 439 LYS B O 1
ATOM 2755 N N . PHE B 1 170 ? -2.066 -37.824 33.413 0.89 215.64 440 PHE B N 1
ATOM 2756 C CA . PHE B 1 170 ? -1.717 -37.997 34.826 0.89 219.69 440 PHE B CA 1
ATOM 2757 C C . PHE B 1 170 ? -1.644 -39.487 35.157 0.89 223.41 440 PHE B C 1
ATOM 2758 O O . PHE B 1 170 ? -2.322 -40.293 34.522 0.89 222.13 440 PHE B O 1
ATOM 2766 N N . THR B 1 171 ? -0.830 -39.860 36.141 0.89 166.86 441 THR B N 1
ATOM 2767 C CA . THR B 1 171 ? -0.902 -41.214 36.678 0.89 170.24 441 THR B CA 1
ATOM 2768 C C . THR B 1 171 ? -1.687 -41.123 37.976 0.89 169.37 441 THR B C 1
ATOM 2769 O O . THR B 1 171 ? -2.760 -41.711 38.102 0.89 170.99 441 THR B O 1
ATOM 2773 N N . THR B 1 172 ? -1.149 -40.392 38.946 0.89 192.28 442 THR B N 1
ATOM 2774 C CA . THR B 1 172 ? -1.852 -40.191 40.204 0.89 190.77 442 THR B CA 1
ATOM 2775 C C . THR B 1 172 ? -1.776 -38.692 40.476 0.89 187.64 442 THR B C 1
ATOM 2776 O O . THR B 1 172 ? -0.682 -38.136 40.573 0.89 184.36 442 THR B O 1
ATOM 2780 N N . VAL B 1 173 ? -2.925 -38.037 40.606 0.89 141.36 443 VAL B N 1
ATOM 2781 C CA . VAL B 1 173 ? -2.939 -36.586 40.772 0.89 140.24 443 VAL B CA 1
ATOM 2782 C C . VAL B 1 173 ? -4.024 -36.146 41.759 0.89 141.23 443 VAL B C 1
ATOM 2783 O O . VAL B 1 173 ? -5.068 -36.790 41.872 0.89 143.94 443 VAL B O 1
ATOM 2787 N N . SER B 1 174 ? -3.757 -35.061 42.483 0.89 333.40 444 SER B N 1
ATOM 2788 C CA . SER B 1 174 ? -4.700 -34.496 43.445 0.89 245.35 444 SER B CA 1
ATOM 2789 C C . SER B 1 174 ? -6.005 -34.075 42.773 0.89 247.43 444 SER B C 1
ATOM 2790 O O . SER B 1 174 ? -6.017 -33.691 41.604 0.89 248.37 444 SER B O 1
ATOM 2793 N N . GLN B 1 175 ? -7.095 -34.147 43.531 0.89 290.73 445 GLN B N 1
ATOM 2794 C CA . GLN B 1 175 ? -8.410 -33.684 43.088 0.89 290.42 445 GLN B CA 1
ATOM 2795 C C . GLN B 1 175 ? -8.541 -32.1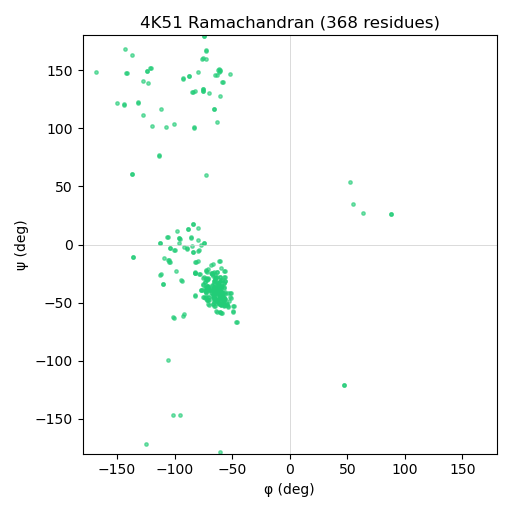82 42.845 0.89 290.25 445 GLN B C 1
ATOM 2796 O O . GLN B 1 175 ? -9.342 -31.770 42.007 0.89 288.89 445 GLN B O 1
ATOM 2802 N N . SER B 1 176 ? -7.801 -31.361 43.583 0.89 173.63 446 SER B N 1
ATOM 2803 C CA . SER B 1 176 ? -7.878 -29.916 43.378 0.89 175.02 446 SER B CA 1
ATOM 2804 C C . SER B 1 176 ? -7.487 -29.519 41.955 0.89 175.26 446 SER B C 1
ATOM 2805 O O . SER B 1 176 ? -8.237 -28.813 41.272 0.89 176.43 446 SER B O 1
ATOM 2808 N N . GLU B 1 177 ? -6.335 -29.999 41.501 0.89 195.02 447 GLU B N 1
ATOM 2809 C CA . GLU B 1 177 ? -5.867 -29.705 40.151 0.89 191.38 447 GLU B CA 1
ATOM 2810 C C . GLU B 1 177 ? -6.716 -30.412 39.092 0.89 184.75 447 GLU B C 1
ATOM 2811 O O . GLU B 1 177 ? -6.998 -29.847 38.034 0.89 182.29 447 GLU B O 1
ATOM 2817 N N . LEU B 1 178 ? -7.111 -31.651 39.380 0.89 315.88 448 LEU B N 1
ATOM 2818 C CA . LEU B 1 178 ? -7.941 -32.444 38.469 0.89 316.23 448 LEU B CA 1
ATOM 2819 C C . LEU B 1 178 ? -9.314 -31.806 38.228 0.89 316.32 448 LEU B C 1
ATOM 2820 O O . LEU B 1 178 ? -9.745 -31.674 37.082 0.89 313.99 448 LEU B O 1
ATOM 2825 N N . TYR B 1 179 ? -10.002 -31.426 39.303 0.89 221.55 449 TYR B N 1
ATOM 2826 C CA . TYR B 1 179 ? -11.359 -30.877 39.205 0.89 220.84 449 TYR B CA 1
ATOM 2827 C C . TYR B 1 179 ? -11.307 -29.461 38.644 0.89 222.03 449 TYR B C 1
ATOM 2828 O O . TYR B 1 179 ? -12.201 -29.056 37.898 0.89 221.85 449 TYR B O 1
ATOM 2837 N N . LYS B 1 180 ? -10.275 -28.708 39.015 0.89 165.58 450 LYS B N 1
ATOM 2838 C CA . LYS B 1 180 ? -10.075 -27.384 38.434 0.89 166.12 450 LYS B CA 1
ATOM 2839 C C . LYS B 1 180 ? -9.911 -27.521 36.929 0.89 164.38 450 LYS B C 1
ATOM 2840 O O . LYS B 1 180 ? -10.373 -26.673 36.168 0.89 164.35 450 LYS B O 1
ATOM 2846 N N . LEU B 1 181 ? -9.271 -28.604 36.508 0.89 151.70 451 LEU B N 1
ATOM 2847 C CA . LEU B 1 181 ? -9.060 -28.867 35.093 0.89 146.66 451 LEU B CA 1
ATOM 2848 C C . LEU B 1 181 ? -10.373 -29.255 34.419 0.89 145.88 451 LEU B C 1
ATOM 2849 O O . LEU B 1 181 ? -10.610 -28.893 33.267 0.89 145.15 451 LEU B O 1
ATOM 2854 N N . ALA B 1 182 ? -11.229 -29.986 35.125 0.89 174.95 452 ALA B N 1
ATOM 2855 C CA . ALA B 1 182 ? -12.483 -30.424 34.525 0.89 171.32 452 ALA B CA 1
ATOM 2856 C C . ALA B 1 182 ? -13.628 -29.421 34.721 0.89 171.48 452 ALA B C 1
ATOM 2857 O O . ALA B 1 182 ? -14.722 -29.629 34.198 0.89 171.35 452 ALA B O 1
ATOM 2859 N N . THR B 1 183 ? -13.389 -28.336 35.457 0.89 169.31 453 THR B N 1
ATOM 2860 C CA . THR B 1 183 ? -14.426 -27.315 35.618 0.89 167.83 453 THR B CA 1
ATOM 2861 C C . THR B 1 183 ? -14.418 -26.360 34.434 0.89 168.24 453 THR B C 1
ATOM 2862 O O . THR B 1 183 ? -13.607 -25.439 34.383 0.89 171.27 453 THR B O 1
ATOM 2866 N N . LEU B 1 184 ? -15.339 -26.553 33.499 0.89 172.73 454 LEU B N 1
ATOM 2867 C CA . LEU B 1 184 ? -15.377 -25.698 32.325 0.89 169.11 454 LEU B CA 1
ATOM 2868 C C . LEU B 1 184 ? -15.976 -24.344 32.700 0.89 169.98 454 LEU B C 1
ATOM 2869 O O . LEU B 1 184 ? -16.666 -24.227 33.712 0.89 168.76 454 LEU B O 1
ATOM 2874 N N . PRO B 1 185 ? -15.717 -23.313 31.882 0.89 144.23 455 PRO B N 1
ATOM 2875 C CA . PRO B 1 185 ? -16.244 -21.989 32.228 0.89 145.52 455 PRO B CA 1
ATOM 2876 C C . PRO B 1 185 ? -17.740 -21.843 31.991 0.89 147.11 455 PRO B C 1
ATOM 2877 O O . PRO B 1 185 ? -18.396 -22.780 31.535 0.89 144.98 455 PRO B O 1
ATOM 2881 N N . ALA B 1 186 ? -18.250 -20.656 32.307 0.89 146.31 456 ALA B N 1
ATOM 2882 C CA . ALA B 1 186 ? -19.608 -20.229 31.955 0.89 145.23 456 ALA B CA 1
ATOM 2883 C C . ALA B 1 186 ? -20.748 -21.256 32.252 0.89 154.64 456 ALA B C 1
ATOM 2884 O O . ALA B 1 186 ? -20.889 -21.633 33.413 0.89 160.08 456 ALA B O 1
ATOM 2886 N N . PRO B 1 187 ? -21.553 -21.732 31.259 0.89 244.53 457 PRO B N 1
ATOM 2887 C CA . PRO B 1 187 ? -22.574 -22.571 31.890 0.89 239.27 457 PRO B CA 1
ATOM 2888 C C . PRO B 1 187 ? -22.223 -24.058 31.874 0.89 233.82 457 PRO B C 1
ATOM 2889 O O . PRO B 1 187 ? -23.051 -24.871 32.287 0.89 232.29 457 PRO B O 1
ATOM 2893 N N . LEU B 1 188 ? -21.024 -24.413 31.415 0.89 140.43 458 LEU B N 1
ATOM 2894 C CA . LEU B 1 188 ? -20.610 -25.812 31.438 0.89 140.75 458 LEU B CA 1
ATOM 2895 C C . LEU B 1 188 ? -19.944 -26.114 32.772 0.89 143.40 458 LEU B C 1
ATOM 2896 O O . LEU B 1 188 ? -19.292 -27.148 32.939 0.89 143.52 458 LEU B O 1
ATOM 2901 N N . ASP B 1 189 ? -20.105 -25.190 33.714 0.89 257.75 459 ASP B N 1
ATOM 2902 C CA . ASP B 1 189 ? -19.508 -25.341 35.026 0.89 262.24 459 ASP B CA 1
ATOM 2903 C C . ASP B 1 189 ? -20.319 -26.370 35.804 0.89 262.20 459 ASP B C 1
ATOM 2904 O O . ASP B 1 189 ? -21.550 -26.337 35.817 0.89 263.24 459 ASP B O 1
ATOM 2909 N N . LEU B 1 190 ? -19.603 -27.293 36.434 0.89 158.41 460 LEU B N 1
ATOM 2910 C CA . LEU B 1 190 ? -20.170 -28.313 37.310 0.89 157.21 460 LEU B CA 1
ATOM 2911 C C . LEU B 1 190 ? -19.483 -28.190 38.652 0.89 161.55 460 LEU B C 1
ATOM 2912 O O . LEU B 1 190 ? -18.315 -27.811 38.723 0.89 161.04 460 LEU B O 1
ATOM 2917 N N . SER B 1 191 ? -20.195 -28.522 39.718 0.89 164.78 461 SER B N 1
ATOM 2918 C CA . SER B 1 191 ? -19.565 -28.548 41.024 0.89 163.62 461 SER B CA 1
ATOM 2919 C C . SER B 1 191 ? -18.634 -29.748 41.118 0.89 165.85 461 SER B C 1
ATOM 2920 O O . SER B 1 191 ? -18.690 -30.653 40.283 0.89 165.69 461 SER B O 1
ATOM 2923 N N . ALA B 1 192 ? -17.788 -29.748 42.142 0.89 123.76 462 ALA B N 1
ATOM 2924 C CA . ALA B 1 192 ? -16.766 -30.775 42.314 0.89 123.95 462 ALA B CA 1
ATOM 2925 C C . ALA B 1 192 ? -17.319 -32.200 42.431 0.89 125.27 462 ALA B C 1
ATOM 2926 O O . ALA B 1 192 ? -16.690 -33.148 41.958 0.89 126.73 462 ALA B O 1
ATOM 2928 N N . TRP B 1 193 ? -18.481 -32.355 43.066 0.89 185.59 463 TRP B N 1
ATOM 2929 C CA . TRP B 1 193 ? -19.085 -33.684 43.204 0.89 186.84 463 TRP B CA 1
ATOM 2930 C C . TRP B 1 193 ? -19.600 -34.146 41.841 0.89 184.58 463 TRP B C 1
ATOM 2931 O O . TRP B 1 193 ? -19.524 -35.323 41.503 0.89 184.64 463 TRP B O 1
ATOM 2942 N N . ASP B 1 194 ? -20.139 -33.199 41.077 0.89 189.84 464 ASP B N 1
ATOM 2943 C CA . ASP B 1 194 ? -20.583 -33.447 39.708 0.89 187.68 464 ASP B CA 1
ATOM 2944 C C . ASP B 1 194 ? -19.381 -33.769 38.830 0.89 185.23 464 ASP B C 1
ATOM 2945 O O . ASP B 1 194 ? -19.476 -34.598 37.924 0.89 185.09 464 ASP B O 1
ATOM 2950 N N . ILE B 1 195 ? -18.260 -33.098 39.077 0.89 265.82 465 ILE B N 1
ATOM 2951 C CA . ILE B 1 195 ? -17.039 -33.387 38.334 0.89 267.27 465 ILE B CA 1
ATOM 2952 C C . ILE B 1 195 ? -16.589 -34.812 38.642 0.89 271.55 465 ILE B C 1
ATOM 2953 O O . ILE B 1 195 ? -16.215 -35.579 37.746 0.89 271.17 465 ILE B O 1
ATOM 2958 N N . GLU B 1 196 ? -16.683 -35.167 39.921 0.89 182.29 466 GLU B N 1
ATOM 2959 C CA . GLU B 1 196 ? -16.358 -36.507 40.397 0.89 184.58 466 GLU B CA 1
ATOM 2960 C C . GLU B 1 196 ? -17.309 -37.584 39.878 0.89 183.05 466 GLU B C 1
ATOM 2961 O O . GLU B 1 196 ? -16.900 -38.719 39.603 0.89 183.13 466 GLU B O 1
ATOM 2967 N N . LYS B 1 197 ? -18.573 -37.209 39.719 0.89 163.78 467 LYS B N 1
ATOM 2968 C CA . LYS B 1 197 ? -19.590 -38.109 39.200 0.89 166.25 467 LYS B CA 1
ATOM 2969 C C . LYS B 1 197 ? -19.406 -38.327 37.712 0.89 165.69 467 LYS B C 1
ATOM 2970 O O . LYS B 1 197 ? -19.485 -39.457 37.229 0.89 165.55 467 LYS B O 1
ATOM 2976 N N . SER B 1 198 ? -19.182 -37.235 36.986 0.89 196.22 468 SER B N 1
ATOM 2977 C CA . SER B 1 198 ? -18.924 -37.325 35.560 0.89 194.92 468 SER B CA 1
ATOM 2978 C C . SER B 1 198 ? -17.728 -38.231 35.293 0.89 194.05 468 SER B C 1
ATOM 2979 O O . SER B 1 198 ? -17.759 -39.033 34.358 0.89 192.94 468 SER B O 1
ATOM 2982 N N . LEU B 1 199 ? -16.673 -38.106 36.099 0.89 217.24 469 LEU B N 1
ATOM 2983 C CA . LEU B 1 199 ? -15.541 -39.019 35.946 0.89 219.11 469 LEU B CA 1
ATOM 2984 C C . LEU B 1 199 ? -15.880 -40.478 36.247 0.89 221.79 469 LEU B C 1
ATOM 2985 O O . LEU B 1 199 ? -15.533 -41.359 35.471 0.89 223.90 469 LEU B O 1
ATOM 2990 N N . LEU B 1 200 ? -16.551 -40.739 37.368 0.89 169.89 470 LEU B N 1
ATOM 2991 C CA . LEU B 1 200 ? -16.969 -42.108 37.677 0.89 169.98 470 LEU B CA 1
ATOM 2992 C C . LEU B 1 200 ? -17.913 -42.702 36.635 0.89 168.13 470 LEU B C 1
ATOM 2993 O O . LEU B 1 200 ? -17.950 -43.923 36.431 0.89 168.51 470 LEU B O 1
ATOM 2998 N N . GLN B 1 201 ? -18.666 -41.835 35.968 0.89 133.50 471 GLN B N 1
ATOM 2999 C CA . GLN B 1 201 ? -19.522 -42.274 34.883 0.89 133.05 471 GLN B CA 1
ATOM 3000 C C . GLN B 1 201 ? -18.638 -42.666 33.709 0.89 135.34 471 GLN B C 1
ATOM 3001 O O . GLN B 1 201 ? -18.793 -43.747 33.142 0.89 135.18 471 GLN B O 1
ATOM 3007 N N . ALA B 1 202 ? -17.732 -41.768 33.328 0.89 254.99 472 ALA B N 1
ATOM 3008 C CA . ALA B 1 202 ? -16.791 -42.036 32.244 0.89 255.24 472 ALA B CA 1
ATOM 3009 C C . ALA B 1 202 ? -15.997 -43.309 32.534 0.89 255.84 472 ALA B C 1
ATOM 3010 O O . ALA B 1 202 ? -15.605 -44.038 31.623 0.89 253.64 472 ALA B O 1
ATOM 3012 N N . ALA B 1 203 ? -15.770 -43.552 33.821 0.89 191.86 473 ALA B N 1
ATOM 3013 C CA . ALA B 1 203 ? -15.140 -44.767 34.320 0.89 194.37 473 ALA B CA 1
ATOM 3014 C C . ALA B 1 203 ? -15.939 -46.019 33.961 0.89 196.04 473 ALA B C 1
ATOM 3015 O O . ALA B 1 203 ? -15.421 -46.923 33.300 0.89 196.40 473 ALA B O 1
ATOM 3017 N N . VAL B 1 204 ? -17.199 -46.070 34.392 0.89 195.17 474 VAL B N 1
ATOM 3018 C CA . VAL B 1 204 ? -18.032 -47.254 34.152 0.89 198.43 474 VAL B CA 1
ATOM 3019 C C . VAL B 1 204 ? -18.289 -47.545 32.671 0.89 199.04 474 VAL B C 1
ATOM 3020 O O . VAL B 1 204 ? -18.559 -48.688 32.296 0.89 199.13 474 VAL B O 1
ATOM 3024 N N . GLU B 1 205 ? -18.187 -46.525 31.827 0.89 265.89 475 GLU B N 1
ATOM 3025 C CA . GLU B 1 205 ? -18.296 -46.735 30.389 0.89 163.54 475 GLU B CA 1
ATOM 3026 C C . GLU B 1 205 ? -16.991 -47.271 29.805 0.89 160.66 475 GLU B C 1
ATOM 3027 O O . GLU B 1 205 ? -16.647 -46.993 28.657 0.89 163.15 475 GLU B O 1
#

InterPro domains:
  IPR000717 Proteasome component (PCI) domain [PS50250] (321-496)
  IPR000717 Proteasome component (PCI) domain [SM00088] (419-506)
  IPR027512 Eukaryotic translation initiation factor 3 subunit A [MF_03000] (1-957)
  IPR027512 Eukaryotic translation initiation factor 3 subunit A [PTHR14005] (1-946)
  IPR054711 eIF3a, PCI domain, TPR-like region [PF22591] (9-398)

B-factor: mean 118.6, std 56.46, range [20.0, 400.42]

Secondary structure (DSSP, 8-state):
-HHHHHHHHHHHHHHHT-HHHHHHHHHHHHHHHHHSS---HHHHHHHHHHHHHHHHTSPP------S-HHHHHHTT-SS---HHHHHHHHHT-HHHHTSS-HHHHHHHIIIIIS--TTTHHHHHHHHHHHHTT-SSSGGGHHHHHHHHHHHHHHHHHHH-SEEEHHHHHHHH--SGGG---HHHHHHHHHHHHHTTS-------TTSEEE---/-HHHHHHHHHHHHHHHT-HHHHHHHHHHHHHHHHHSS---HHHHHHHHHHHHHHHH--TTTTSS-HHHHHHHIIIIIS--TTTHHHHHHHHHHHHTT-TTTGGGHHHHHHHHHHHHHHHHHTT-SS--HHHHHHHH--SGGG---HHHHHHHHHHHHH-

Organism: Saccharomyces cerevisiae (strain ATCC 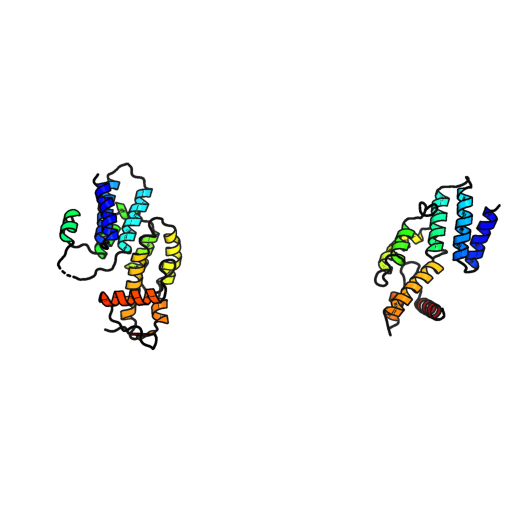204508 / S288c) (NCBI:txid559292)

Foldseek 3Di:
DLLVVLVVQLVVCLVVLNLLLNLLSLVVNLVVQVVDPVDDLVVLLLSLQLSLLSLLLRAADQDDPDPCVVVCVVSVNPDDDHSVVSNVVSCPDCSRNVSYDVLSVLVCCDQPVPDDLVCQQVSVAVSVVVLVVRPSRPSSLVSNLLRRLLVNQLVVLVVDFKFALVVSQVSSQHYDPSGDDSVVSQVSNVVCCVSVSFPWDAVDVVRMMGTDD/DVLVVLVVQLVVCLVVVNLVSNLVSLVVNVVVLVVPPVDDLVVLLQSLLLSLLSVLCVSSVVSHDVLVVLVCCDQPVPDDLVPNQVSCPVSVVVLVVHPSRPSSLVSNLLVRLLVQVVVVVVVDDDDDLVVSLVSSQHDDPSGDDSVVSVVSVVVSVVD

CATH classification: 1.25.40.860

Sequence (372 aa):
TLANYYENLVKVFFVSGDPLLHTTAWKKFYKLYSTNPRATEEEFKTYSSTIFLSAISTQLDEIPYDPHLRMYRLLNLDAKPTRKEMLQSIIEDESIYGKVDEELKELYDIIEVNFDVDTVKQQLENLLVKLSSKTYFSQYIAPLRDVIMRRVFVAASQKFTTVSQSELYKLATLPAPLDLSAWDIEKSLLQAAVEDYVSITIDHESAKVTFAKTLANYYENLVKVFFVSGDPLLHTTAWKKFYKLYSTNPRATEEEFKTYSSTIFLSAISESIYGKVDEELKELYDIIEVNFDVDTVKQQLENLLVKLSSKTYFSQYIAPLRDVIMRRVFVAASQKFTTVSQSELYKLATLPAPLDLSAWDIEKSLLQAAVE

GO terms:
  GO:0000131 incipient cellular bud site (C, IDA)
  GO:0010494 cytoplasmic stress granule (C, IDA)
  GO:0003743 translation initiation factor activity (F, IDA)
  GO:0005852 eukaryotic translation initiation factor 3 complex (C, IDA)
  GO:0043614 multi-eIF complex (C, IDA)
  GO:0006413 translational initiation (P, IDA)
  GO:0002188 translation reinitiation (P, IMP)
  GO:0005737 cytoplasm (C, HDA)
  GO:0010494 cytoplasmic stress granule (C, HDA)
  GO:0003729 mRNA binding (F, HDA)
  GO:0005852 eukaryotic translation initiation factor 3 complex (C, IPI)
  GO:0005515 protein binding (F, IPI)

Radius of gyration: 53.4 Å; Cα contacts (8 Å, |Δi|>4): 385; chains: 2; bounding box: 140×82×58 Å

Nearest PDB structures (foldseek):
  4k51-assembly1_A  TM=1.005E+00  e=1.729E-31  Saccharomyces cerevisiae S288C
  4u1d-assembly1_C  TM=9.642E-01  e=5.105E-27  Saccharomyces cerevisiae S288C
  4uer-assembly1_a  TM=9.735E-01  e=1.422E-26  Lachancea kluyveri
  4u1d-assembly3_A  TM=9.656E-01  e=2.206E-26  Saccharomyces cerevisiae S288C
  4u1c-assembly1_A  TM=9.591E-01  e=4.721E-24  Saccharomyces cerevisiae S288C

Solvent-accessible surface area: 20897 Å² total; per-residue (Å²): 132,102,24,91,81,26,72,85,14,12,116,61,4,80,126,60,47,36,37,28,5,6,0,7,0,33,29,59,24,4,93,48,31,51,112,60,111,191,42,57,102,117,62,27,89,54,42,0,0,7,0,0,0,3,1,0,3,1,76,28,62,99,172,123,232,37,84,54,90,183,70,18,190,75,4,125,43,152,69,113,14,38,8,124,94,10,2,63,46,0,43,128,46,136,65,3,43,43,55,3,14,115,34,0,40,85,0,36,61,8,1,47,76,93,56,64,16,77,50,0,46,109,72,0,86,105,4,0,96,111,0,62,87,64,128,15,2,79,90,4,35,50,42,0,52,67,4,0,1,34,56,0,1,42,24,0,30,146,110,39,98,75,9,39,24,88,92,0,18,151,30,0,44,3,15,46,44,0,85,28,50,54,185,58,2,37,151,25,0,73,84,0,24,121,52,121,55,12,46,33,77,35,97,102,168,51,54,91,0,43,6,56,222,129,95,31,91,112,34,68,82,46,9,113,65,42,80,125,63,56,60,69,144,87,5,15,68,4,29,79,98,22,5,101,50,34,51,104,64,104,194,35,58,103,126,57,30,99,51,46,0,0,8,5,32,0,4,63,18,17,158,89,31,81,53,53,4,14,112,38,0,42,94,0,88,59,4,5,67,78,93,56,68,15,88,52,1,40,101,70,0,85,107,10,0,102,124,0,64,88,58,121,12,2,79,83,5,33,48,41,0,51,61,54,0,0,74,110,0,11,72,27,7,81,146,81,56,146,132,42,70,108,92,94,24,27,150,22,0,46,1,20,48,40,0,82,27,48,50,182,49,3,74,148,20,59,113,84,23,66,121,138